Protein AF-A0A368DSK9-F1 (afdb_monomer_lite)

Sequence (370 aa):
MKKIYTLLLLLIASTSYAQVEGVWYLAEQPGALAVGPNIGDGSWWSNATPDIATRACLWDDSVVFSANGDFANGMGADTWLEPWQGVAGEECGAPVAPHNDATGTWSFDGTQLTLTGMGTHIGLPKVLNGAELPGAAETGTRVYDVSFSPDGNTMTADINFGPGWWRFVYQKSGTVAGPTTYDVTFNVDMSDYTGTIGTGVYINGTFNGWCGDCNPMTDAGGGIWKVTLPLDPGTIQYKFTVDGWTDQEEFVGGESCTVTDGGFTNRVLEITENALLPVVCFASCEACPGGQGSASNVTFNVDMSLYADPFTTVYVSGGFNNWCGDCNPMTDAGSGLWKATIPMTVGDVTEYKFQLDEWAVAEEFVGGES

Foldseek 3Di:
DDDDDPPPPPPPPLPQPVLVAAKKFFFLAWLQKAWDAEWSDRVVHIDHNVVCVQFVLRRPWMWGQHSVFKIWTDSAAWGFDACLQPDPHTHIGGDGPPQHRWMFGWDDDPFKIKFAGFNDDDDDSQAAAQAGPPVDDGPRMHIWGWDADPVSQKIWTWHHHNSTIIIHIMGGECDPRGQPFAWEKDKEACPVPPDDADPAKAKAKPQRPRQFPPGGWDPPDQRMTMDIDRGGFAKMWMWIAGRRNPGTADEPDDPPQWDQDPNGITGMDGDDHHDYDAYPYRNGPAHDVVGFQDWDKDKDKDACLPPDDDFDWKAKAKPLHPRWQPPGTWDDPDNRMTMTIDTDGHPDDMDMWMDTDRPPDTDDDDPDDD

Radius of gyration: 27.85 Å; chains: 1; bounding box: 75×76×74 Å

Secondary structure (DSSP, 8-state):
-PPP-------------TTT-EEEEE-SSTTSEEEESSTT--SSEE--HHHHHHTHHHHS-EEEE-TTSEEEEE-TT-EEE-GGGT-SSSEEE---TTSSS-EEEEEE-SSEEEEESTT--SS-TTEETTEETTSS---SEEEEEEEE-TTS-EEEEEEE-SSSEEEEEEEETTSTTS---EEEEEEEE-TT--S--SS-EEEEEGGGTT-SSSSBPEEEETTEEEEEEEE-SEEEEEEEEETTTTEE----S--TTEEEETTEEEEEEEESS-EEEEEEETT-SS--TTSTTSEEEEEEEEE-TT--S--S-EEEEEGGGTT-SSS-BPEE-STTEEEEEEEEETT----EEEEETTTTEE--PPTT--

Structure (mmCIF, N/CA/C/O backbone):
data_AF-A0A368DSK9-F1
#
_entry.id   AF-A0A368DSK9-F1
#
loop_
_atom_site.group_PDB
_atom_site.id
_atom_site.type_symbol
_atom_site.label_atom_id
_atom_site.label_alt_id
_atom_site.label_comp_id
_atom_site.label_asym_id
_atom_site.label_entity_id
_atom_site.label_seq_id
_atom_site.pdbx_PDB_ins_code
_atom_site.Cartn_x
_atom_site.Cartn_y
_atom_site.Cartn_z
_atom_site.occupancy
_atom_site.B_iso_or_equiv
_atom_site.auth_seq_id
_atom_site.auth_comp_id
_atom_site.auth_asym_id
_atom_site.auth_atom_id
_atom_site.pdbx_PDB_model_num
ATOM 1 N N . MET A 1 1 ? 6.740 56.566 -10.085 1.00 39.03 1 MET A N 1
ATOM 2 C CA . MET A 1 1 ? 6.314 55.765 -8.917 1.00 39.03 1 MET A CA 1
ATOM 3 C C . MET A 1 1 ? 6.106 54.332 -9.390 1.00 39.03 1 MET A C 1
ATOM 5 O O . MET A 1 1 ? 5.118 54.076 -10.063 1.00 39.03 1 MET A O 1
ATOM 9 N N . LYS A 1 2 ? 7.059 53.424 -9.151 1.00 31.56 2 LYS A N 1
ATOM 10 C CA . LYS A 1 2 ? 6.871 51.988 -9.413 1.00 31.56 2 LYS A CA 1
ATOM 11 C C . LYS A 1 2 ? 6.531 51.332 -8.076 1.00 31.56 2 LYS A C 1
ATOM 13 O O . LYS A 1 2 ? 7.316 51.441 -7.140 1.00 31.56 2 LYS A O 1
ATOM 18 N N . LYS A 1 3 ? 5.330 50.759 -7.969 1.00 35.31 3 LYS A N 1
ATOM 19 C CA . LYS A 1 3 ? 4.882 50.022 -6.782 1.00 35.31 3 LYS A CA 1
ATOM 20 C C . LYS A 1 3 ? 5.568 48.658 -6.793 1.00 35.31 3 LYS A C 1
ATOM 22 O O . LYS A 1 3 ? 5.433 47.922 -7.765 1.00 35.31 3 LYS A O 1
ATOM 27 N N . ILE A 1 4 ? 6.325 48.367 -5.743 1.00 32.66 4 ILE A N 1
ATOM 28 C CA . ILE A 1 4 ? 6.877 47.039 -5.479 1.00 32.66 4 ILE A CA 1
ATOM 29 C C . ILE A 1 4 ? 5.771 46.262 -4.768 1.00 32.66 4 ILE A C 1
ATOM 31 O O . ILE A 1 4 ? 5.303 46.687 -3.714 1.00 32.66 4 ILE A O 1
ATOM 35 N N . TYR A 1 5 ? 5.317 45.171 -5.378 1.00 35.16 5 TYR A N 1
ATOM 36 C CA . TYR A 1 5 ? 4.424 44.215 -4.737 1.00 35.16 5 TYR A CA 1
ATOM 37 C C . TYR A 1 5 ? 5.298 43.166 -4.060 1.00 35.16 5 TYR A C 1
ATOM 39 O O . TYR A 1 5 ? 5.979 42.394 -4.732 1.00 35.16 5 TYR A O 1
ATOM 47 N N . THR A 1 6 ? 5.319 43.178 -2.731 1.00 30.14 6 THR A N 1
ATOM 48 C CA . THR A 1 6 ? 5.937 42.116 -1.941 1.00 30.14 6 THR A CA 1
ATOM 49 C C . THR A 1 6 ? 5.020 40.903 -2.017 1.00 30.14 6 THR A C 1
ATOM 51 O O . THR A 1 6 ? 3.950 40.893 -1.411 1.00 30.14 6 THR A O 1
ATOM 54 N N . LEU A 1 7 ? 5.413 39.903 -2.804 1.00 33.44 7 LEU A N 1
ATOM 55 C CA . LEU A 1 7 ? 4.796 38.585 -2.772 1.00 33.44 7 LEU A CA 1
ATOM 56 C C . LEU A 1 7 ? 5.204 37.939 -1.442 1.00 33.44 7 LEU A C 1
ATOM 58 O O . LEU A 1 7 ? 6.361 37.566 -1.257 1.00 33.44 7 LEU A O 1
ATOM 62 N N . LEU A 1 8 ? 4.275 37.887 -0.488 1.00 31.00 8 LEU A N 1
ATOM 63 C CA . LEU A 1 8 ? 4.453 37.131 0.744 1.00 31.00 8 LEU A CA 1
ATOM 64 C C . LEU A 1 8 ? 4.338 35.648 0.374 1.00 31.00 8 LEU A C 1
ATOM 66 O O . LEU A 1 8 ? 3.237 35.111 0.282 1.00 31.00 8 LEU A O 1
ATOM 70 N N . LEU A 1 9 ? 5.471 35.010 0.081 1.00 30.86 9 LEU A N 1
ATOM 71 C CA . LEU A 1 9 ? 5.529 33.563 -0.068 1.00 30.86 9 LEU A CA 1
ATOM 72 C C . LEU A 1 9 ? 5.366 32.971 1.337 1.00 30.86 9 LEU A C 1
ATOM 74 O O . LEU A 1 9 ? 6.289 33.025 2.151 1.00 30.86 9 LEU A O 1
ATOM 78 N N . LEU A 1 10 ? 4.164 32.482 1.646 1.00 30.48 10 LEU A N 1
ATOM 79 C CA . LEU A 1 10 ? 3.935 31.672 2.835 1.00 30.48 10 LEU A CA 1
ATOM 80 C C . LEU A 1 10 ? 4.671 30.345 2.597 1.00 30.48 10 LEU A C 1
ATOM 82 O O . LEU A 1 10 ? 4.152 29.442 1.948 1.00 30.48 10 LEU A O 1
ATOM 86 N N . LEU A 1 11 ? 5.917 30.252 3.061 1.00 30.89 11 LEU A N 1
ATOM 87 C CA . LEU A 1 11 ? 6.574 28.968 3.268 1.00 30.89 11 LEU A CA 1
ATOM 88 C C . LEU A 1 11 ? 5.801 28.277 4.389 1.00 30.89 11 LEU A C 1
ATOM 90 O O . LEU A 1 11 ? 6.057 28.514 5.569 1.00 30.89 11 LEU A O 1
ATOM 94 N N . ILE A 1 12 ? 4.810 27.469 4.016 1.00 38.34 12 ILE A N 1
ATOM 95 C CA . ILE A 1 12 ? 4.286 26.446 4.911 1.00 38.34 12 ILE A CA 1
ATOM 96 C C . ILE A 1 12 ? 5.455 25.481 5.069 1.00 38.34 12 ILE A C 1
ATOM 98 O O . ILE A 1 12 ? 5.748 24.696 4.172 1.00 38.34 12 ILE A O 1
ATOM 102 N N . ALA A 1 13 ? 6.208 25.628 6.156 1.00 34.38 13 ALA A N 1
ATOM 103 C CA . ALA A 1 13 ? 7.140 24.602 6.573 1.00 34.38 13 ALA A CA 1
ATOM 104 C C . ALA A 1 13 ? 6.282 23.388 6.932 1.00 34.38 13 ALA A C 1
ATOM 106 O O . ALA A 1 13 ? 5.764 23.300 8.043 1.00 34.38 13 ALA A O 1
ATOM 107 N N . SER A 1 14 ? 6.059 22.499 5.966 1.00 41.06 14 SER A N 1
ATOM 108 C CA . SER A 1 14 ? 5.616 21.147 6.255 1.00 41.06 14 SER A CA 1
ATOM 109 C C . SER A 1 14 ? 6.738 20.525 7.074 1.00 41.06 14 SER A C 1
ATOM 111 O O . SER A 1 14 ? 7.792 20.167 6.547 1.00 41.06 14 SER A O 1
ATOM 113 N N . THR A 1 15 ? 6.565 20.486 8.389 1.00 44.50 15 THR A N 1
ATOM 114 C CA . THR A 1 15 ? 7.325 19.579 9.238 1.00 44.50 15 THR A CA 1
ATOM 115 C C . THR A 1 15 ? 6.926 18.174 8.807 1.00 44.50 15 THR A C 1
ATOM 117 O O . THR A 1 15 ? 5.926 17.643 9.277 1.00 44.50 15 THR A O 1
ATOM 120 N N . SER A 1 16 ? 7.654 17.619 7.838 1.00 48.25 16 SER A N 1
ATOM 121 C CA . SER A 1 16 ? 7.550 16.216 7.456 1.00 48.25 16 SER A CA 1
ATOM 122 C C . SER A 1 16 ? 8.021 15.396 8.650 1.00 48.25 16 SER A C 1
ATOM 124 O O . SER A 1 16 ? 9.209 15.412 8.997 1.00 48.25 16 SER A O 1
ATOM 126 N N . TYR A 1 17 ? 7.093 14.732 9.326 1.00 66.44 17 TYR A N 1
ATOM 127 C CA . TYR A 1 17 ? 7.430 13.767 10.359 1.00 66.44 17 TYR A CA 1
ATOM 128 C C . TYR A 1 17 ? 7.529 12.405 9.685 1.00 66.44 17 TYR A C 1
ATOM 130 O O . TYR A 1 17 ? 6.626 11.582 9.810 1.00 66.44 17 TYR A O 1
ATOM 138 N N . ALA A 1 18 ? 8.661 12.158 9.015 1.00 73.44 18 ALA A N 1
ATOM 139 C CA . ALA A 1 18 ? 8.961 10.903 8.311 1.00 73.44 18 ALA A CA 1
ATOM 140 C C . ALA A 1 18 ? 8.737 9.640 9.174 1.00 73.44 18 ALA A C 1
ATOM 142 O O . ALA A 1 18 ? 8.549 8.537 8.666 1.00 73.44 18 ALA A O 1
ATOM 143 N N . GLN A 1 19 ? 8.756 9.807 10.499 1.00 83.38 19 GLN A N 1
ATOM 144 C CA . GLN A 1 19 ? 8.440 8.767 11.465 1.00 83.38 19 GLN A CA 1
ATOM 145 C C . GLN A 1 19 ? 6.972 8.316 11.426 1.00 83.38 19 GLN A C 1
ATOM 147 O O . GLN A 1 19 ? 6.732 7.124 11.555 1.00 83.38 19 GLN A O 1
ATOM 152 N N . VAL A 1 20 ? 6.015 9.233 11.250 1.00 92.31 20 VAL A N 1
ATOM 153 C CA . VAL A 1 20 ? 4.570 8.938 11.186 1.00 92.31 20 VAL A CA 1
ATOM 154 C C . VAL A 1 20 ? 4.161 8.547 9.765 1.00 92.31 20 VAL A C 1
ATOM 156 O O . VAL A 1 20 ? 3.337 7.656 9.586 1.00 92.31 20 VAL A O 1
ATOM 159 N N . GLU A 1 21 ? 4.756 9.191 8.758 1.00 88.56 21 GLU A N 1
ATOM 160 C CA . GLU A 1 21 ? 4.429 8.999 7.341 1.00 88.56 21 GLU A CA 1
ATOM 161 C C . GLU A 1 21 ? 4.522 7.527 6.904 1.00 88.56 21 GLU A C 1
ATOM 163 O O . GLU A 1 21 ? 5.477 6.829 7.254 1.00 88.56 21 GLU A O 1
ATOM 168 N N . GLY A 1 22 ? 3.559 7.065 6.105 1.00 81.62 22 GLY A N 1
ATOM 169 C CA . GLY A 1 22 ? 3.497 5.710 5.554 1.00 81.62 22 GLY A CA 1
ATOM 170 C C . GLY A 1 22 ? 2.174 4.996 5.830 1.00 81.62 22 GLY A C 1
ATOM 171 O O . GLY A 1 22 ? 1.216 5.591 6.325 1.00 81.62 22 GLY A O 1
ATOM 172 N N . VAL A 1 23 ? 2.145 3.707 5.489 1.00 83.12 23 VAL A N 1
ATOM 173 C CA . VAL A 1 23 ? 1.012 2.802 5.716 1.00 83.12 23 VAL A CA 1
ATOM 174 C C . VAL A 1 23 ? 1.273 1.978 6.973 1.00 83.12 23 VAL A C 1
ATOM 176 O O . VAL A 1 23 ? 2.379 1.460 7.156 1.00 83.12 23 VAL A O 1
ATOM 179 N N . TRP A 1 24 ? 0.265 1.853 7.829 1.00 91.50 24 TRP A N 1
ATOM 180 C CA . TRP A 1 24 ? 0.351 1.126 9.091 1.00 91.50 24 TRP A CA 1
ATOM 181 C C . TRP A 1 24 ? -0.832 0.186 9.265 1.00 91.50 24 TRP A C 1
ATOM 183 O O . TRP A 1 24 ? -1.955 0.543 8.925 1.00 91.50 24 TRP A O 1
ATOM 193 N N . TYR A 1 25 ? -0.571 -0.959 9.887 1.00 90.38 25 TYR A N 1
ATOM 194 C CA . TYR A 1 25 ? -1.567 -1.975 10.221 1.00 90.38 25 TYR A CA 1
ATOM 195 C C . TYR A 1 25 ? -1.518 -2.282 11.710 1.00 90.38 25 TYR A C 1
ATOM 197 O O . TYR A 1 25 ? -0.452 -2.161 12.328 1.00 90.38 25 TYR A O 1
ATOM 205 N N . LEU A 1 26 ? -2.644 -2.675 12.304 1.00 95.31 26 LEU A N 1
ATOM 206 C CA . LEU A 1 26 ? -2.625 -3.179 13.675 1.00 95.31 26 LEU A CA 1
ATOM 207 C C . LEU A 1 26 ? -1.679 -4.383 13.753 1.00 95.31 26 LEU A C 1
ATOM 209 O O . LEU A 1 26 ? -1.682 -5.263 12.900 1.00 95.31 26 LEU A O 1
ATOM 213 N N . ALA A 1 27 ? -0.835 -4.414 14.778 1.00 93.31 27 ALA A N 1
ATOM 214 C CA . ALA A 1 27 ? 0.130 -5.486 14.952 1.00 93.31 27 ALA A CA 1
ATOM 215 C C . ALA A 1 27 ? -0.605 -6.802 15.251 1.00 93.31 27 ALA A C 1
ATOM 217 O O . ALA A 1 27 ? -1.287 -6.891 16.270 1.00 93.31 27 ALA A O 1
ATOM 218 N N . GLU A 1 28 ? -0.413 -7.840 14.436 1.00 91.88 28 GLU A N 1
ATOM 219 C CA . GLU A 1 28 ? -0.993 -9.177 14.646 1.00 91.88 28 GLU A CA 1
ATOM 220 C C . GLU A 1 28 ? -0.330 -9.927 15.814 1.00 91.88 28 GLU A C 1
ATOM 222 O O . GLU A 1 28 ? 0.346 -10.947 15.671 1.00 91.88 28 GLU A O 1
ATOM 227 N N . GLN A 1 29 ? -0.503 -9.405 17.023 1.00 92.19 29 GLN A N 1
ATOM 228 C CA . GLN A 1 29 ? 0.052 -9.979 18.238 1.00 92.19 29 GLN A CA 1
ATOM 229 C C . GLN A 1 29 ? -0.891 -9.777 19.427 1.00 92.19 29 GLN A C 1
ATOM 231 O O . GLN A 1 29 ? -1.666 -8.816 19.458 1.00 92.19 29 GLN A O 1
ATOM 236 N N . PRO A 1 30 ? -0.817 -10.643 20.453 1.00 95.25 30 PRO A N 1
ATOM 237 C CA . PRO A 1 30 ? -1.472 -10.380 21.728 1.00 95.25 30 PRO A CA 1
ATOM 238 C C . PRO A 1 30 ? -1.025 -9.035 22.309 1.00 95.25 30 PRO A C 1
ATOM 240 O O . PRO A 1 30 ? 0.163 -8.709 22.264 1.00 95.25 30 PRO A O 1
ATOM 243 N N . GLY A 1 31 ? -1.947 -8.269 22.887 1.00 95.75 31 GLY A N 1
ATOM 244 C CA . GLY A 1 31 ? -1.614 -6.960 23.459 1.00 95.75 31 GLY A CA 1
ATOM 245 C C . GLY A 1 31 ? -1.704 -5.773 22.501 1.00 95.75 31 GLY A C 1
ATOM 246 O O . GLY A 1 31 ? -1.542 -4.641 22.953 1.00 95.75 31 GLY A O 1
ATOM 247 N N . ALA A 1 32 ? -1.946 -5.997 21.207 1.00 96.88 32 ALA A N 1
ATOM 248 C CA . ALA A 1 32 ? -2.035 -4.927 20.219 1.00 96.88 32 ALA A CA 1
ATOM 249 C C . ALA A 1 32 ? -3.300 -4.070 20.348 1.00 96.88 32 ALA A C 1
ATOM 251 O O . ALA A 1 32 ? -3.256 -2.889 20.025 1.00 96.88 32 ALA A O 1
ATOM 252 N N . LEU A 1 33 ? -4.396 -4.636 20.855 1.00 97.56 33 LEU A N 1
ATOM 253 C CA . LEU A 1 33 ? -5.571 -3.904 21.313 1.00 97.56 33 LEU A CA 1
ATOM 254 C C . LEU A 1 33 ? -5.732 -4.181 22.801 1.00 97.56 33 LEU A C 1
ATOM 256 O O . LEU A 1 33 ? -5.865 -5.335 23.224 1.00 97.56 33 LEU A O 1
ATOM 260 N N . ALA A 1 34 ? -5.721 -3.131 23.607 1.00 98.31 34 ALA A N 1
ATOM 261 C CA . ALA A 1 34 ? -5.823 -3.262 25.050 1.00 98.31 34 ALA A CA 1
ATOM 262 C C . ALA A 1 34 ? -6.567 -2.079 25.657 1.00 98.31 34 ALA A C 1
ATOM 264 O O . ALA A 1 34 ? -6.485 -0.961 25.152 1.00 98.31 34 ALA A O 1
ATOM 265 N N . VAL A 1 35 ? -7.277 -2.328 26.751 1.00 98.62 35 VAL A N 1
ATOM 266 C CA . VAL A 1 35 ? -7.981 -1.299 27.507 1.00 98.62 35 VAL A CA 1
ATOM 267 C C . VAL A 1 35 ? -7.781 -1.500 29.002 1.00 98.62 35 VAL A C 1
ATOM 269 O O . VAL A 1 35 ? -7.790 -2.628 29.516 1.00 98.62 35 VAL A O 1
ATOM 272 N N . GLY A 1 36 ? -7.623 -0.388 29.711 1.00 98.56 36 GLY A N 1
ATOM 273 C CA . GLY A 1 36 ? -7.388 -0.393 31.145 1.00 98.56 36 GLY A CA 1
ATOM 274 C C . GLY A 1 36 ? -7.519 0.986 31.786 1.00 98.56 36 GLY A C 1
ATOM 275 O O . GLY A 1 36 ? -7.789 1.987 31.117 1.00 98.56 36 GLY A O 1
ATOM 276 N N . PRO A 1 37 ? -7.349 1.059 33.116 1.00 98.25 37 PRO A N 1
ATOM 277 C CA . PRO A 1 37 ? -7.547 2.290 33.876 1.00 98.25 37 PRO A CA 1
ATOM 278 C C . PRO A 1 37 ? -6.469 3.358 33.632 1.00 98.25 37 PRO A C 1
ATOM 280 O O . PRO A 1 37 ? -6.721 4.535 33.878 1.00 98.25 37 PRO A O 1
ATOM 283 N N . ASN A 1 38 ? -5.275 2.976 33.168 1.00 97.94 38 ASN A N 1
ATOM 284 C CA . ASN A 1 38 ? -4.137 3.875 32.957 1.00 97.94 38 ASN A CA 1
ATOM 285 C C . ASN A 1 38 ? -3.558 3.701 31.548 1.00 97.94 38 ASN A C 1
ATOM 287 O O . ASN A 1 38 ? -3.770 2.673 30.912 1.00 97.94 38 ASN A O 1
ATOM 291 N N . ILE A 1 39 ? -2.779 4.683 31.088 1.00 97.19 39 ILE A N 1
ATOM 292 C CA . ILE A 1 39 ? -2.053 4.590 29.818 1.00 97.19 39 ILE A CA 1
ATOM 293 C C . ILE A 1 39 ? -1.168 3.332 29.786 1.00 97.19 39 ILE A C 1
ATOM 295 O O . ILE A 1 39 ? -0.419 3.061 30.730 1.00 97.19 39 ILE A O 1
ATOM 299 N N . GLY A 1 40 ? -1.285 2.546 28.715 1.00 93.44 40 GLY A N 1
ATOM 300 C CA . GLY A 1 40 ? -0.597 1.265 28.563 1.00 93.44 40 GLY A CA 1
ATOM 301 C C . GLY A 1 40 ? -1.031 0.118 29.471 1.00 93.44 40 GLY A C 1
ATOM 302 O O . GLY A 1 40 ? -0.343 -0.903 29.512 1.00 93.44 40 GLY A O 1
ATOM 303 N N . ASP A 1 41 ? -2.151 0.256 30.174 1.00 95.50 41 ASP A N 1
ATOM 304 C CA . ASP A 1 41 ? -2.746 -0.811 30.970 1.00 95.50 41 ASP A CA 1
ATOM 305 C C . ASP A 1 41 ? -3.764 -1.603 30.129 1.00 95.50 41 ASP A C 1
ATOM 307 O O . ASP A 1 41 ? -4.660 -1.023 29.527 1.00 95.50 41 ASP A O 1
ATOM 311 N N . GLY A 1 42 ? -3.628 -2.932 30.090 1.00 96.50 42 GLY A N 1
ATOM 312 C CA . GLY A 1 42 ? -4.544 -3.847 29.393 1.00 96.50 42 GLY A CA 1
ATOM 313 C C . GLY A 1 42 ? -5.345 -4.763 30.320 1.00 96.50 42 GLY A C 1
ATOM 314 O O . GLY A 1 42 ? -5.755 -5.847 29.910 1.00 96.50 42 GLY A O 1
ATOM 315 N N . SER A 1 43 ? -5.488 -4.403 31.599 1.00 97.88 43 SER A N 1
ATOM 316 C CA . SER A 1 43 ? -6.042 -5.285 32.636 1.00 97.88 43 SER A CA 1
ATOM 317 C C . SER A 1 43 ? -7.560 -5.452 32.597 1.00 97.88 43 SER A C 1
ATOM 319 O O . SER A 1 43 ? -8.062 -6.423 33.167 1.00 97.88 43 SER A O 1
ATOM 321 N N . TRP A 1 44 ? -8.305 -4.546 31.953 1.00 98.25 44 TRP A N 1
ATOM 322 C CA . TRP A 1 44 ? -9.745 -4.743 31.751 1.00 98.25 44 TRP A CA 1
ATOM 323 C C . TRP A 1 44 ? -10.003 -5.716 30.615 1.00 98.25 44 TRP A C 1
ATOM 325 O O . TRP A 1 44 ? -10.810 -6.633 30.766 1.00 98.25 44 TRP A O 1
ATOM 335 N N . TRP A 1 45 ? -9.300 -5.533 29.501 1.00 98.25 45 TRP A N 1
ATOM 336 C CA . TRP A 1 45 ? -9.299 -6.473 28.394 1.00 98.25 45 TRP A CA 1
ATOM 337 C C . TRP A 1 45 ? -8.093 -6.219 27.488 1.00 98.25 45 TRP A C 1
ATOM 339 O O . TRP A 1 45 ? -7.659 -5.081 27.309 1.00 98.25 45 TRP A O 1
ATOM 349 N N . SER A 1 46 ? -7.580 -7.280 26.877 1.00 98.12 46 SER A N 1
ATOM 350 C CA . SER A 1 46 ? -6.604 -7.189 25.801 1.00 98.12 46 SER A CA 1
ATOM 351 C C . SER A 1 46 ? -6.760 -8.376 24.860 1.00 98.12 46 SER A C 1
ATOM 353 O O . SER A 1 46 ? -7.088 -9.474 25.318 1.00 98.12 46 SER A O 1
ATOM 355 N N . ASN A 1 47 ? -6.532 -8.156 23.563 1.00 97.81 47 ASN A N 1
ATOM 356 C CA . ASN A 1 47 ? -6.610 -9.223 22.577 1.00 97.81 47 ASN A CA 1
ATOM 357 C C . ASN A 1 47 ? -5.569 -10.315 22.875 1.00 97.81 47 ASN A C 1
ATOM 359 O O . ASN A 1 47 ? -4.399 -10.047 23.166 1.00 97.81 47 ASN A O 1
ATOM 363 N N . ALA A 1 48 ? -6.001 -11.561 22.764 1.00 96.50 48 ALA A N 1
ATOM 364 C CA . ALA A 1 48 ? -5.174 -12.750 22.822 1.00 96.50 48 ALA A CA 1
ATOM 365 C C . ALA A 1 48 ? -4.961 -13.326 21.414 1.00 96.50 48 ALA A C 1
ATOM 367 O O . ALA A 1 48 ? -5.587 -12.914 20.441 1.00 96.50 48 ALA A O 1
ATOM 368 N N . THR A 1 49 ? -4.093 -14.333 21.298 1.00 93.62 49 THR A N 1
ATOM 369 C CA . THR A 1 49 ? -3.816 -15.006 20.018 1.00 93.62 49 THR A CA 1
ATOM 370 C C . THR A 1 49 ? -5.080 -15.480 19.278 1.00 93.62 49 THR A C 1
ATOM 372 O O . THR A 1 49 ? -5.142 -15.283 18.069 1.00 93.62 49 THR A O 1
ATOM 375 N N . PRO A 1 50 ? -6.112 -16.056 19.936 1.00 94.75 50 PRO A N 1
ATOM 376 C CA . PRO A 1 50 ? -7.337 -16.463 19.238 1.00 94.75 50 PRO A CA 1
ATOM 377 C C . PRO A 1 50 ? -8.152 -15.300 18.655 1.00 94.75 50 PRO A C 1
ATOM 379 O O . PRO A 1 50 ? -8.887 -15.495 17.685 1.00 94.75 50 PRO A O 1
ATOM 382 N N . ASP A 1 51 ? -8.026 -14.098 19.221 1.00 94.88 51 ASP A N 1
ATOM 383 C CA . ASP A 1 51 ? -8.746 -12.919 18.736 1.00 94.88 51 ASP A CA 1
ATOM 384 C C . ASP A 1 51 ? -8.200 -12.447 17.387 1.00 94.88 51 ASP A C 1
ATOM 386 O O . ASP A 1 51 ? -8.938 -11.833 16.625 1.00 94.88 51 ASP A O 1
ATOM 390 N N . ILE A 1 52 ? -6.944 -12.784 17.062 1.00 91.38 52 ILE A N 1
ATOM 391 C CA . ILE A 1 52 ? -6.349 -12.462 15.761 1.00 91.38 52 ILE A CA 1
ATOM 392 C C . ILE A 1 52 ? -7.152 -13.138 14.645 1.00 91.38 52 ILE A C 1
ATOM 394 O O . ILE A 1 52 ? -7.676 -12.479 13.757 1.00 91.38 52 ILE A O 1
ATOM 398 N N . ALA A 1 53 ? -7.364 -14.450 14.765 1.00 90.69 53 ALA A N 1
ATOM 399 C CA . ALA A 1 53 ? -8.167 -15.202 13.805 1.00 90.69 53 ALA A CA 1
ATOM 400 C C . ALA A 1 53 ? -9.655 -14.818 13.842 1.00 90.69 53 ALA A C 1
ATOM 402 O O . ALA A 1 53 ? -10.319 -14.809 12.811 1.00 90.69 53 ALA A O 1
ATOM 403 N N . THR A 1 54 ? -10.193 -14.515 15.028 1.00 94.25 54 THR A N 1
ATOM 404 C CA . THR A 1 54 ? -11.615 -14.159 15.178 1.00 94.25 54 THR A CA 1
ATOM 405 C C . THR A 1 54 ? -11.932 -12.810 14.534 1.00 94.25 54 THR A C 1
ATOM 407 O O . THR A 1 54 ? -13.023 -12.636 14.003 1.00 94.25 54 THR A O 1
ATOM 410 N N . ARG A 1 55 ? -10.975 -11.878 14.560 1.00 95.00 55 ARG A N 1
ATOM 411 C CA . ARG A 1 55 ? -11.101 -10.513 14.038 1.00 95.00 55 ARG A CA 1
ATOM 412 C C . ARG A 1 55 ? -10.232 -10.298 12.801 1.00 95.00 55 ARG A C 1
ATOM 414 O O . ARG A 1 55 ? -9.658 -9.231 12.667 1.00 95.00 55 ARG A O 1
ATOM 421 N N . ALA A 1 56 ? -10.090 -11.316 11.947 1.00 87.75 56 ALA A N 1
ATOM 422 C CA . ALA A 1 56 ? -9.156 -11.313 10.814 1.00 87.75 56 ALA A CA 1
ATOM 423 C C . ALA A 1 56 ? -9.231 -10.020 9.974 1.00 87.75 56 ALA A C 1
ATOM 425 O O . ALA A 1 56 ? -8.202 -9.398 9.755 1.00 87.75 56 ALA A O 1
ATOM 426 N N . CYS A 1 57 ? -10.453 -9.585 9.647 1.00 87.44 57 CYS A N 1
ATOM 427 C CA . CYS A 1 57 ? -10.778 -8.362 8.898 1.00 87.44 57 CYS A CA 1
ATOM 428 C C . CYS A 1 57 ? -10.389 -7.031 9.573 1.00 87.44 57 CYS A C 1
ATOM 430 O O . CYS A 1 57 ? -10.671 -5.971 9.046 1.00 87.44 57 CYS A O 1
ATOM 432 N N . LEU A 1 58 ? -9.885 -7.044 10.809 1.00 94.50 58 LEU A N 1
ATOM 433 C CA . LEU A 1 58 ? -9.401 -5.832 11.480 1.00 94.50 58 LEU A CA 1
ATOM 434 C C . LEU A 1 58 ? -7.893 -5.655 11.308 1.00 94.50 58 LEU A C 1
ATOM 436 O O . LEU A 1 58 ? -7.365 -4.571 11.543 1.00 94.50 58 LEU A O 1
ATOM 440 N N . TRP A 1 59 ? -7.172 -6.738 11.018 1.00 87.38 59 TRP A N 1
ATOM 441 C CA . TRP A 1 59 ? -5.709 -6.726 11.005 1.00 87.38 59 TRP A CA 1
ATOM 442 C C . TRP A 1 59 ? -5.143 -6.340 9.641 1.00 87.38 59 TRP A C 1
ATOM 444 O O . TRP A 1 59 ? -4.041 -5.797 9.581 1.00 87.38 59 TRP A O 1
ATOM 454 N N . ASP A 1 60 ? -5.913 -6.563 8.578 1.00 80.12 60 ASP A N 1
ATOM 455 C CA . ASP A 1 60 ? -5.670 -6.069 7.222 1.00 80.12 60 ASP A CA 1
ATOM 456 C C . ASP A 1 60 ? -6.171 -4.629 7.007 1.00 80.12 60 ASP A C 1
ATOM 458 O O . ASP A 1 60 ? -5.811 -4.002 6.010 1.00 80.12 60 ASP A O 1
ATOM 462 N N . ASP A 1 61 ? -6.909 -4.055 7.964 1.00 85.12 61 ASP A N 1
ATOM 463 C CA . ASP A 1 61 ? -7.252 -2.633 7.957 1.00 85.12 61 ASP A CA 1
ATOM 464 C C . ASP A 1 61 ? -5.989 -1.763 8.081 1.00 85.12 61 ASP A C 1
ATOM 466 O O . ASP A 1 61 ? -5.202 -1.840 9.036 1.00 85.12 61 ASP A O 1
ATOM 470 N N . SER A 1 62 ? -5.835 -0.856 7.124 1.00 85.12 62 SER A N 1
ATOM 471 C CA . SER A 1 62 ? -4.719 0.075 7.035 1.00 85.12 62 SER A CA 1
ATOM 472 C C . SER A 1 62 ? -5.087 1.481 7.506 1.00 85.12 62 SER A C 1
ATOM 474 O O . SER A 1 62 ? -6.232 1.940 7.427 1.00 85.12 62 SER A O 1
ATOM 476 N N . VAL A 1 63 ? -4.071 2.213 7.956 1.00 91.12 63 VAL A N 1
ATOM 477 C CA . VAL A 1 63 ? -4.124 3.668 8.110 1.00 91.12 63 VAL A CA 1
ATOM 478 C C . VAL A 1 63 ? -2.944 4.296 7.383 1.00 91.12 63 VAL A C 1
ATOM 480 O O . VAL A 1 63 ? -1.804 3.835 7.496 1.00 91.12 63 VAL A O 1
ATOM 483 N N . VAL A 1 64 ? -3.221 5.345 6.614 1.00 84.88 64 VAL A N 1
ATOM 484 C CA . VAL A 1 64 ? -2.246 5.996 5.739 1.00 84.88 64 VAL A CA 1
ATOM 485 C C . VAL A 1 64 ? -2.020 7.426 6.202 1.00 84.88 64 VAL A C 1
ATOM 487 O O . VAL A 1 64 ? -2.955 8.222 6.264 1.00 84.88 64 VAL A O 1
ATOM 490 N N . PHE A 1 65 ? -0.761 7.752 6.486 1.00 88.69 65 PHE A N 1
ATOM 491 C CA . PHE A 1 65 ? -0.297 9.104 6.781 1.00 88.69 65 PHE A CA 1
ATOM 492 C C . PHE A 1 65 ? 0.575 9.586 5.626 1.00 88.69 65 PHE A C 1
ATOM 494 O O . PHE A 1 65 ? 1.724 9.159 5.487 1.00 88.69 65 PHE A O 1
ATOM 501 N N . SER A 1 66 ? 0.061 10.462 4.772 1.00 77.44 66 SER A N 1
ATOM 502 C CA . SER A 1 66 ? 0.846 10.992 3.655 1.00 77.44 66 SER A CA 1
ATOM 503 C C . SER A 1 66 ? 1.684 12.204 4.076 1.00 77.44 66 SER A C 1
ATOM 505 O O . SER A 1 66 ? 1.312 12.981 4.956 1.00 77.44 66 SER A O 1
ATOM 507 N N . ALA A 1 67 ? 2.812 12.413 3.394 1.00 75.94 67 ALA A N 1
ATOM 508 C CA . ALA A 1 67 ? 3.737 13.518 3.667 1.00 75.94 67 ALA A CA 1
ATOM 509 C C . ALA A 1 67 ? 3.136 14.920 3.433 1.00 75.94 67 ALA A C 1
ATOM 511 O O . ALA A 1 67 ? 3.656 15.915 3.938 1.00 75.94 67 ALA A O 1
ATOM 512 N N . ASN A 1 68 ? 2.042 15.022 2.671 1.00 72.12 68 ASN A N 1
ATOM 513 C CA . ASN A 1 68 ? 1.313 16.276 2.459 1.00 72.12 68 ASN A CA 1
ATOM 514 C C . ASN A 1 68 ? 0.302 16.593 3.583 1.00 72.12 68 ASN A C 1
ATOM 516 O O . ASN A 1 68 ? -0.318 17.655 3.538 1.00 72.12 68 ASN A O 1
ATOM 520 N N . GLY A 1 69 ? 0.170 15.718 4.588 1.00 79.75 69 GLY A N 1
ATOM 521 C CA . GLY A 1 69 ? -0.719 15.894 5.737 1.00 79.75 69 GLY A CA 1
ATOM 522 C C . GLY A 1 69 ? -2.100 15.253 5.589 1.00 79.75 69 GLY A C 1
ATOM 523 O O . GLY A 1 69 ? -2.920 15.418 6.494 1.00 79.75 69 GLY A O 1
ATOM 524 N N . ASP A 1 70 ? -2.365 14.520 4.503 1.00 77.69 70 ASP A N 1
ATOM 525 C CA . ASP A 1 70 ? -3.617 13.775 4.334 1.00 77.69 70 ASP A CA 1
ATOM 526 C C . ASP A 1 70 ? -3.596 12.464 5.137 1.00 77.69 70 ASP A C 1
ATOM 528 O O . ASP A 1 70 ? -2.561 11.822 5.346 1.00 77.69 70 ASP A O 1
ATOM 532 N N . PHE A 1 71 ? -4.772 12.080 5.620 1.00 89.19 71 PHE A N 1
ATOM 533 C CA . PHE A 1 71 ? -5.015 10.852 6.361 1.00 89.19 71 PHE A CA 1
ATOM 534 C C . PHE A 1 71 ? -6.106 10.035 5.673 1.00 89.19 71 PHE A C 1
ATOM 536 O O . PHE A 1 71 ? -7.112 10.605 5.240 1.00 89.19 71 PHE A O 1
ATOM 543 N N . ALA A 1 72 ? -5.951 8.714 5.640 1.00 79.38 72 ALA A N 1
ATOM 544 C CA . ALA A 1 72 ? -6.999 7.801 5.198 1.00 79.38 72 ALA A CA 1
ATOM 545 C C . ALA A 1 72 ? -7.031 6.523 6.044 1.00 79.38 72 ALA A C 1
ATOM 547 O O . ALA A 1 72 ? -5.985 5.956 6.364 1.00 79.38 72 ALA A O 1
ATOM 548 N N . ASN A 1 73 ? -8.237 6.058 6.361 1.00 86.00 73 ASN A N 1
ATOM 549 C CA . ASN A 1 73 ? -8.500 4.663 6.695 1.00 86.00 73 ASN A CA 1
ATOM 550 C C . ASN A 1 73 ? -8.627 3.859 5.391 1.00 86.00 73 ASN A C 1
ATOM 552 O O . ASN A 1 73 ? -9.244 4.347 4.446 1.00 86.00 73 ASN A O 1
ATOM 556 N N . GLY A 1 74 ? -8.069 2.651 5.344 1.00 80.81 74 GLY A N 1
ATOM 557 C CA . GLY A 1 74 ? -8.280 1.706 4.248 1.00 80.81 74 GLY A CA 1
ATOM 558 C C . GLY A 1 74 ? -8.699 0.353 4.803 1.00 80.81 74 GLY A C 1
ATOM 559 O O . GLY A 1 74 ? -7.837 -0.406 5.231 1.00 80.81 74 GLY A O 1
ATOM 560 N N . MET A 1 75 ? -10.003 0.092 4.804 1.00 80.19 75 MET A N 1
ATOM 561 C CA . MET A 1 75 ? -10.662 -1.069 5.409 1.00 80.19 75 MET A CA 1
ATOM 562 C C . MET A 1 75 ? -11.080 -2.146 4.400 1.00 80.19 75 MET A C 1
ATOM 564 O O . MET A 1 75 ? -11.613 -3.190 4.756 1.00 80.19 75 MET A O 1
ATOM 568 N N . GLY A 1 76 ? -10.912 -1.879 3.104 1.00 74.88 76 GLY A N 1
ATOM 569 C CA . GLY A 1 76 ? -11.263 -2.837 2.061 1.00 74.88 76 GLY A CA 1
ATOM 570 C C . GLY A 1 76 ? -12.745 -3.235 2.078 1.00 74.88 76 GLY A C 1
ATOM 571 O O . GLY A 1 76 ? -13.638 -2.394 2.169 1.00 74.88 76 GLY A O 1
ATOM 572 N N . ALA A 1 77 ? -13.012 -4.532 1.902 1.00 78.19 77 ALA A N 1
ATOM 573 C CA . ALA A 1 77 ? -14.375 -5.050 1.774 1.00 78.19 77 ALA A CA 1
ATOM 574 C C . ALA A 1 77 ? -15.067 -5.292 3.123 1.00 78.19 77 ALA A C 1
ATOM 576 O O . ALA A 1 77 ? -16.285 -5.126 3.201 1.00 78.19 77 ALA A O 1
ATOM 577 N N . ASP A 1 78 ? -14.310 -5.673 4.152 1.00 86.00 78 ASP A N 1
ATOM 578 C CA . ASP A 1 78 ? -14.813 -6.069 5.464 1.00 86.00 78 ASP A CA 1
ATOM 579 C C . ASP A 1 78 ? -13.912 -5.494 6.564 1.00 86.00 78 ASP A C 1
ATOM 581 O O . ASP A 1 78 ? -12.701 -5.574 6.451 1.00 86.00 78 ASP A O 1
ATOM 585 N N . THR A 1 79 ? -14.508 -5.009 7.654 1.00 94.75 79 THR A N 1
ATOM 586 C CA . THR A 1 79 ? -13.828 -4.605 8.898 1.00 94.75 79 THR A CA 1
ATOM 587 C C . THR A 1 79 ? -14.529 -5.233 10.107 1.00 94.75 79 THR A C 1
ATOM 589 O O . THR A 1 79 ? -15.601 -5.839 9.977 1.00 94.75 79 THR A O 1
ATOM 592 N N . TRP A 1 80 ? -13.965 -5.093 11.309 1.00 97.50 80 TRP A N 1
ATOM 593 C CA . TRP A 1 80 ? -14.627 -5.535 12.537 1.00 97.50 80 TRP A CA 1
ATOM 594 C C . TRP A 1 80 ? -15.749 -4.581 12.944 1.00 97.50 80 TRP A C 1
ATOM 596 O O . TRP A 1 80 ? -15.516 -3.441 13.356 1.00 97.50 80 TRP A O 1
ATOM 606 N N . LEU A 1 81 ? -16.980 -5.079 12.879 1.00 98.06 81 LEU A N 1
ATOM 607 C CA . LEU A 1 81 ? -18.182 -4.346 13.239 1.00 98.06 81 LEU A CA 1
ATOM 608 C C . LEU A 1 81 ? -18.678 -4.749 14.624 1.00 98.06 81 LEU A C 1
ATOM 610 O O . LEU A 1 81 ? -18.654 -5.914 15.019 1.00 98.06 81 LEU A O 1
ATOM 614 N N . GLU A 1 82 ? -19.203 -3.768 15.348 1.00 97.31 82 GLU A N 1
ATOM 615 C CA . GLU A 1 82 ? -19.916 -3.963 16.606 1.00 97.31 82 GLU A CA 1
ATOM 616 C C . GLU A 1 82 ? -21.415 -3.651 16.440 1.00 97.31 82 GLU A C 1
ATOM 618 O O . GLU A 1 82 ? -21.797 -2.891 15.547 1.00 97.31 82 GLU A O 1
ATOM 623 N N . PRO A 1 83 ? -22.302 -4.135 17.334 1.00 97.31 83 PRO A N 1
ATOM 624 C CA . PRO A 1 83 ? -23.751 -3.964 17.177 1.00 97.31 83 PRO A CA 1
ATOM 625 C C . PRO A 1 83 ? -24.245 -2.521 17.014 1.00 97.31 83 PRO A C 1
ATOM 627 O O . PRO A 1 83 ? -25.292 -2.279 16.413 1.00 97.31 83 PRO A O 1
ATOM 630 N N . TRP A 1 84 ? -23.501 -1.535 17.524 1.00 95.81 84 TRP A N 1
ATOM 631 C CA . TRP A 1 84 ? -23.849 -0.123 17.355 1.00 95.81 84 TRP A CA 1
ATOM 632 C C . TRP A 1 84 ? -23.747 0.353 15.895 1.00 95.81 84 TRP A C 1
ATOM 634 O O . TRP A 1 84 ? -24.383 1.347 15.548 1.00 95.81 84 TRP A O 1
ATOM 644 N N . GLN A 1 85 ? -23.018 -0.375 15.043 1.00 96.94 85 GLN A N 1
ATOM 645 C CA . GLN A 1 85 ? -22.904 -0.151 13.596 1.00 96.94 85 GLN A CA 1
ATOM 646 C C . GLN A 1 85 ? -24.017 -0.853 12.797 1.00 96.94 85 GLN A C 1
ATOM 648 O O . GLN A 1 85 ? -24.051 -0.753 11.575 1.00 96.94 85 GLN A O 1
ATOM 653 N N . GLY A 1 86 ? -24.968 -1.519 13.465 1.00 96.06 86 GLY A N 1
ATOM 654 C CA . GLY A 1 86 ? -26.157 -2.101 12.830 1.00 96.06 86 GLY A CA 1
ATOM 655 C C . GLY A 1 86 ? -26.084 -3.602 12.540 1.00 96.06 86 GLY A C 1
ATOM 656 O O . GLY A 1 86 ? -27.033 -4.145 11.975 1.00 96.06 86 GLY A O 1
ATOM 657 N N . VAL A 1 87 ? -25.009 -4.275 12.954 1.00 97.38 87 VAL A N 1
ATOM 658 C CA . VAL A 1 87 ? -24.876 -5.741 12.921 1.00 97.38 87 VAL A CA 1
ATOM 659 C C . VAL A 1 87 ? -25.520 -6.409 14.142 1.00 97.38 87 VAL A C 1
ATOM 661 O O . VAL A 1 87 ? -25.774 -5.771 15.166 1.00 97.38 87 VAL A O 1
ATOM 664 N N . ALA A 1 88 ? -25.838 -7.704 14.045 1.00 95.81 88 ALA A N 1
ATOM 665 C CA . ALA A 1 88 ? -26.545 -8.426 15.114 1.00 95.81 88 ALA A CA 1
ATOM 666 C C . ALA A 1 88 ? -25.630 -8.825 16.288 1.00 95.81 88 ALA A C 1
ATOM 668 O O . ALA A 1 88 ? -26.099 -8.977 17.420 1.00 95.81 88 ALA A O 1
ATOM 669 N N . GLY A 1 89 ? -24.340 -8.998 16.016 1.00 96.56 89 GLY A N 1
ATOM 670 C CA . GLY A 1 89 ? -23.283 -9.319 16.971 1.00 96.56 89 GLY A CA 1
ATOM 671 C C . GLY A 1 89 ? -21.962 -8.716 16.502 1.00 96.56 89 GLY A C 1
ATOM 672 O O . GLY A 1 89 ? -21.927 -8.089 15.451 1.00 96.56 89 GLY A O 1
ATOM 673 N N . GLU A 1 90 ? -20.892 -8.879 17.282 1.00 96.56 90 GLU A N 1
ATOM 674 C CA . GLU A 1 90 ? -19.560 -8.526 16.780 1.00 96.56 90 GLU A CA 1
ATOM 675 C C . GLU A 1 90 ? -19.161 -9.500 15.664 1.00 96.56 90 GLU A C 1
ATOM 677 O O . GLU A 1 90 ? -19.174 -10.717 15.882 1.00 96.56 90 GLU A O 1
ATOM 682 N N . GLU A 1 91 ? -18.850 -8.980 14.479 1.00 97.25 91 GLU A N 1
ATOM 683 C CA . GLU A 1 91 ? -18.526 -9.783 13.297 1.00 97.25 91 GLU A CA 1
ATOM 684 C C . GLU A 1 91 ? -17.709 -8.990 12.272 1.00 97.25 91 GLU A C 1
ATOM 686 O O . GLU A 1 91 ? -17.681 -7.761 12.301 1.00 97.25 91 GLU A O 1
ATOM 691 N N . CYS A 1 92 ? -17.059 -9.700 11.349 1.00 97.00 92 CYS A N 1
ATOM 692 C CA . CYS A 1 92 ? -16.523 -9.083 10.140 1.00 97.00 92 CYS A CA 1
ATOM 693 C C . CYS A 1 92 ? -17.661 -8.730 9.178 1.00 97.00 92 CYS A C 1
ATOM 695 O O . CYS A 1 92 ? -18.560 -9.549 8.965 1.00 97.00 92 CYS A O 1
ATOM 697 N N . GLY A 1 93 ? -17.611 -7.542 8.581 1.00 96.00 93 GLY A N 1
ATOM 698 C CA . GLY A 1 93 ? -18.557 -7.133 7.548 1.00 96.00 93 GLY A CA 1
ATOM 699 C C . GLY A 1 93 ? -18.253 -5.757 6.961 1.00 96.00 93 GLY A C 1
ATOM 700 O O . GLY A 1 93 ? -17.342 -5.065 7.408 1.00 96.00 93 GLY A O 1
ATOM 701 N N . ALA A 1 94 ? -19.064 -5.342 5.987 1.00 92.38 94 ALA A N 1
ATOM 702 C CA . ALA A 1 94 ? -18.855 -4.107 5.236 1.00 92.38 94 ALA A CA 1
ATOM 703 C C . ALA A 1 94 ? -18.730 -2.852 6.134 1.00 92.38 94 ALA A C 1
ATOM 705 O O . ALA A 1 94 ? -19.637 -2.592 6.935 1.00 92.38 94 ALA A O 1
ATOM 706 N N . PRO A 1 95 ? -17.673 -2.029 5.968 1.00 90.62 95 PRO A N 1
ATOM 707 C CA . PRO A 1 95 ? -17.479 -0.805 6.739 1.00 90.62 95 PRO A CA 1
ATOM 708 C C . PRO A 1 95 ? -18.691 0.138 6.718 1.00 90.62 95 PRO A C 1
ATOM 710 O O . PRO A 1 95 ? -19.334 0.354 5.687 1.00 90.62 95 PRO A O 1
ATOM 713 N N . VAL A 1 96 ? -18.994 0.750 7.868 1.00 95.38 96 VAL A N 1
ATOM 714 C CA . VAL A 1 96 ? -20.206 1.565 8.064 1.00 95.38 96 VAL A CA 1
ATOM 715 C C . VAL A 1 96 ? -19.867 3.042 8.246 1.00 95.38 96 VAL A C 1
ATOM 717 O O . VAL A 1 96 ? -19.038 3.411 9.075 1.00 95.38 96 VAL A O 1
ATOM 720 N N . ALA A 1 97 ? -20.565 3.904 7.503 1.00 88.75 97 ALA A N 1
ATOM 721 C CA . ALA A 1 97 ? -20.413 5.351 7.601 1.00 88.75 97 ALA A CA 1
ATOM 722 C C . ALA A 1 97 ? -20.762 5.905 8.995 1.00 88.75 97 ALA A C 1
ATOM 724 O O . ALA A 1 97 ? -21.738 5.464 9.605 1.00 88.75 97 ALA A O 1
ATOM 725 N N . PRO A 1 98 ? -20.026 6.921 9.489 1.00 94.56 98 PRO A N 1
ATOM 726 C CA . PRO A 1 98 ? -18.983 7.685 8.792 1.00 94.56 98 PRO A CA 1
ATOM 727 C C . PRO A 1 98 ? -17.573 7.074 8.862 1.00 94.56 98 PRO A C 1
ATOM 729 O O . PRO A 1 98 ? -16.626 7.712 8.423 1.00 94.56 98 PRO A O 1
ATOM 732 N N . HIS A 1 99 ? -17.412 5.887 9.445 1.00 95.31 99 HIS A N 1
ATOM 733 C CA . HIS A 1 99 ? -16.109 5.267 9.704 1.00 95.31 99 HIS A CA 1
ATOM 734 C C . HIS A 1 99 ? -15.626 4.354 8.571 1.00 95.31 99 HIS A C 1
ATOM 736 O O . HIS A 1 99 ? -14.669 3.623 8.771 1.00 95.31 99 HIS A O 1
ATOM 742 N N . ASN A 1 100 ? -16.268 4.389 7.403 1.00 85.31 100 ASN A N 1
ATOM 743 C CA . ASN A 1 100 ? -15.923 3.589 6.231 1.00 85.31 100 ASN A CA 1
ATOM 744 C C . ASN A 1 100 ? -14.901 4.322 5.350 1.00 85.31 100 ASN A C 1
ATOM 746 O O . ASN A 1 100 ? -15.245 5.337 4.746 1.00 85.31 100 ASN A O 1
ATOM 750 N N . ASP A 1 101 ? -13.660 3.829 5.293 1.00 75.06 101 ASP A N 1
ATOM 751 C CA . ASP A 1 101 ? -12.564 4.435 4.512 1.00 75.06 101 ASP A CA 1
ATOM 752 C C . ASP A 1 101 ? -12.462 5.959 4.692 1.00 75.06 101 ASP A C 1
ATOM 754 O O . ASP A 1 101 ? -12.311 6.742 3.750 1.00 75.06 101 ASP A O 1
ATOM 758 N N . ALA A 1 102 ? -12.630 6.401 5.942 1.00 78.94 102 ALA A N 1
ATOM 759 C CA . ALA A 1 102 ? -12.698 7.809 6.282 1.00 78.94 102 ALA A CA 1
ATOM 760 C C . ALA A 1 102 ? -11.391 8.533 5.933 1.00 78.94 102 ALA A C 1
ATOM 762 O O . ALA A 1 102 ? -10.294 8.105 6.296 1.00 78.94 102 ALA A O 1
ATOM 763 N N . THR A 1 103 ? -11.522 9.688 5.284 1.00 79.06 103 THR A N 1
ATOM 764 C CA . THR A 1 103 ? -10.399 10.557 4.918 1.00 79.06 103 THR A CA 1
ATOM 765 C C . THR A 1 103 ? -10.391 11.837 5.744 1.00 79.06 103 THR A C 1
ATOM 767 O O . THR A 1 103 ? -11.447 12.376 6.093 1.00 79.06 103 THR A O 1
ATOM 770 N N . GLY A 1 104 ? -9.209 12.389 5.986 1.00 85.62 104 GLY A N 1
ATOM 771 C CA . GLY A 1 104 ? -9.042 13.670 6.658 1.00 85.62 104 GLY A CA 1
ATOM 772 C C . GLY A 1 104 ? -7.606 14.161 6.590 1.00 85.62 104 GLY A C 1
ATOM 773 O O . GLY A 1 104 ? -6.905 13.927 5.612 1.00 85.62 104 GLY A O 1
ATOM 774 N N . THR A 1 105 ? -7.167 14.839 7.640 1.00 87.81 105 THR A N 1
ATOM 775 C CA . THR A 1 105 ? -5.799 15.339 7.788 1.00 87.81 105 THR A CA 1
ATOM 776 C C . THR A 1 105 ? -5.198 14.878 9.102 1.00 87.81 105 THR A C 1
ATOM 778 O O . THR A 1 105 ? -5.937 14.642 10.064 1.00 87.81 105 THR A O 1
ATOM 781 N N . TRP A 1 106 ? -3.872 14.847 9.185 1.00 96.69 106 TRP A N 1
ATOM 782 C CA . TRP A 1 106 ? -3.158 14.563 10.424 1.00 96.69 106 TRP A CA 1
ATOM 783 C C . TRP A 1 106 ? -2.094 15.613 10.753 1.00 96.69 106 TRP A C 1
ATOM 785 O O . TRP A 1 106 ? -1.584 16.325 9.887 1.00 96.69 106 TRP A O 1
ATOM 795 N N . SER A 1 107 ? -1.746 15.703 12.034 1.00 94.94 107 SER A N 1
ATOM 796 C CA . SER A 1 107 ? -0.587 16.450 12.519 1.00 94.94 107 SER A CA 1
ATOM 797 C C . SER A 1 107 ? 0.053 15.741 13.708 1.00 94.94 107 SER A C 1
ATOM 799 O O . SER A 1 107 ? -0.607 15.000 14.435 1.00 94.94 107 SER A O 1
ATOM 801 N N . PHE A 1 108 ? 1.351 15.955 13.903 1.00 95.38 108 PHE A N 1
ATOM 802 C CA . PHE A 1 108 ? 2.114 15.369 14.999 1.00 95.38 108 PHE A CA 1
ATOM 803 C C . PHE A 1 108 ? 2.976 16.446 15.653 1.00 95.38 108 PHE A C 1
ATOM 805 O O . PHE A 1 108 ? 3.598 17.233 14.948 1.00 95.38 108 PHE A O 1
ATOM 812 N N . ASP A 1 109 ? 3.012 16.508 16.984 1.00 93.62 109 ASP A N 1
ATOM 813 C CA . ASP A 1 109 ? 3.805 17.515 17.713 1.00 93.62 109 ASP A CA 1
ATOM 814 C C . ASP A 1 109 ? 5.104 16.967 18.335 1.00 93.62 109 ASP A C 1
ATOM 816 O O . ASP A 1 109 ? 5.842 17.698 18.998 1.00 93.62 109 ASP A O 1
ATOM 820 N N . GLY A 1 110 ? 5.407 15.687 18.095 1.00 89.62 110 GLY A N 1
ATOM 821 C CA . GLY A 1 110 ? 6.495 14.949 18.743 1.00 89.62 110 GLY A CA 1
ATOM 822 C C . GLY A 1 110 ? 6.021 13.989 19.839 1.00 89.62 110 GLY A C 1
ATOM 823 O O . GLY A 1 110 ? 6.768 13.082 20.205 1.00 89.62 110 GLY A O 1
ATOM 824 N N . THR A 1 111 ? 4.789 14.146 20.326 1.00 93.75 111 THR A N 1
ATOM 825 C CA . THR A 1 111 ? 4.170 13.267 21.333 1.00 93.75 111 THR A CA 1
ATOM 826 C C . THR A 1 111 ? 2.713 12.931 21.043 1.00 93.75 111 THR A C 1
ATOM 828 O O . THR A 1 111 ? 2.283 11.817 21.329 1.00 93.75 111 THR A O 1
ATOM 831 N N . GLN A 1 112 ? 1.959 13.855 20.454 1.00 97.38 112 GLN A N 1
ATOM 832 C CA . GLN A 1 112 ? 0.543 13.691 20.163 1.00 97.38 112 GLN A CA 1
ATOM 833 C C . GLN A 1 112 ? 0.290 13.688 18.664 1.00 97.38 112 GLN A C 1
ATOM 835 O O . GLN A 1 112 ? 0.701 14.608 17.953 1.00 97.38 112 GLN A O 1
ATOM 840 N N . LEU A 1 113 ? -0.407 12.653 18.200 1.00 98.25 113 LEU A N 1
ATOM 841 C CA . LEU A 1 113 ? -0.941 12.540 16.848 1.00 98.25 113 LEU A CA 1
ATOM 842 C C . LEU A 1 113 ? -2.393 13.019 16.856 1.00 98.25 113 LEU A C 1
ATOM 844 O O . LEU A 1 113 ? -3.229 12.462 17.566 1.00 98.25 113 LEU A O 1
ATOM 848 N N . THR A 1 114 ? -2.702 14.033 16.055 1.00 98.31 114 THR A N 1
ATOM 849 C CA . THR A 1 114 ? -4.061 14.558 15.894 1.00 98.31 114 THR A CA 1
ATOM 850 C C . THR A 1 114 ? -4.596 14.206 14.516 1.00 98.31 114 THR A C 1
ATOM 852 O O . THR A 1 114 ? -3.974 14.549 13.517 1.00 98.31 114 THR A O 1
ATOM 855 N N . LEU A 1 115 ? -5.768 13.578 14.461 1.00 98.31 115 LEU A N 1
ATOM 856 C CA . LEU A 1 115 ? -6.559 13.373 13.250 1.00 98.31 115 LEU A CA 1
ATOM 857 C C . LEU A 1 115 ? -7.689 14.397 13.191 1.00 98.31 115 LEU A C 1
ATOM 859 O O . LEU A 1 115 ? -8.285 14.732 14.218 1.00 98.31 115 LEU A O 1
ATOM 863 N N . THR A 1 116 ? -8.003 14.889 11.998 1.00 96.69 116 THR A N 1
ATOM 864 C CA . THR A 1 116 ? -9.152 15.766 11.745 1.00 96.69 116 THR A CA 1
ATOM 865 C C . THR A 1 116 ? -9.866 15.335 10.471 1.00 96.69 116 THR A C 1
ATOM 867 O O . THR A 1 116 ? -9.288 15.364 9.392 1.00 96.69 116 THR A O 1
ATOM 870 N N . GLY A 1 117 ? -11.132 14.967 10.595 1.00 90.81 117 GLY A N 1
ATOM 871 C CA . GLY A 1 117 ? -11.985 14.443 9.536 1.00 90.81 117 GLY A CA 1
ATOM 872 C C . GLY A 1 117 ? -13.114 13.624 10.154 1.00 90.81 117 GLY A C 1
ATOM 873 O O . GLY A 1 117 ? -12.929 12.943 11.160 1.00 90.81 117 GLY A O 1
ATOM 874 N N . MET A 1 118 ? -14.320 13.708 9.594 1.00 92.75 118 MET A N 1
ATOM 875 C CA . MET A 1 118 ? -15.452 12.934 10.110 1.00 92.75 118 MET A CA 1
ATOM 876 C C . MET A 1 118 ? -15.149 11.437 9.977 1.00 92.75 118 MET A C 1
ATOM 878 O O . MET A 1 118 ? -14.832 10.980 8.886 1.00 92.75 118 MET A O 1
ATOM 882 N N . GLY A 1 119 ? -15.239 10.696 11.081 1.00 93.31 119 GLY A N 1
ATOM 883 C CA . GLY A 1 119 ? -14.999 9.253 11.102 1.00 93.31 119 GLY A CA 1
ATOM 884 C C . GLY A 1 119 ? -13.530 8.822 11.043 1.00 93.31 119 GLY A C 1
ATOM 885 O O . GLY A 1 119 ? -13.270 7.628 11.154 1.00 93.31 119 GLY A O 1
ATOM 886 N N . THR A 1 120 ? -12.563 9.741 10.935 1.00 94.56 120 THR A N 1
ATOM 887 C CA . THR A 1 120 ? -11.136 9.373 10.930 1.00 94.56 120 THR A CA 1
ATOM 888 C C . THR A 1 120 ? -10.717 8.800 12.275 1.00 94.56 120 THR A C 1
ATOM 890 O O . THR A 1 120 ? -11.003 9.397 13.320 1.00 94.56 120 THR A O 1
ATOM 893 N N . HIS A 1 121 ? -10.008 7.676 12.256 1.00 97.75 121 HIS A N 1
ATOM 894 C CA . HIS A 1 121 ? -9.547 7.017 13.471 1.00 97.75 121 HIS A CA 1
ATOM 895 C C . HIS A 1 121 ? -8.337 6.124 13.223 1.00 97.75 121 HIS A C 1
ATOM 897 O O . HIS A 1 121 ? -8.148 5.610 12.131 1.00 97.75 121 HIS A O 1
ATOM 903 N N . ILE A 1 122 ? -7.557 5.885 14.271 1.00 96.88 122 ILE A N 1
ATOM 904 C CA . ILE A 1 122 ? -6.713 4.694 14.380 1.00 96.88 122 ILE A CA 1
ATOM 905 C C . ILE A 1 122 ? -7.238 3.823 15.527 1.00 96.88 122 ILE A C 1
ATOM 907 O O . ILE A 1 122 ? -7.809 4.333 16.500 1.00 96.88 122 ILE A O 1
ATOM 911 N N . GLY A 1 123 ? -7.058 2.515 15.407 1.00 96.38 123 GLY A N 1
ATOM 912 C CA . GLY A 1 123 ? -7.629 1.513 16.292 1.00 96.38 123 GLY A CA 1
ATOM 913 C C . GLY A 1 123 ? -9.110 1.305 16.011 1.00 96.38 123 GLY A C 1
ATOM 914 O O . GLY A 1 123 ? -9.508 1.076 14.878 1.00 96.38 123 GLY A O 1
ATOM 915 N N . LEU A 1 124 ? -9.937 1.393 17.053 1.00 96.94 124 LEU A N 1
ATOM 916 C CA . LEU A 1 124 ? -11.372 1.141 16.938 1.00 96.94 124 LEU A CA 1
ATOM 917 C C . LEU A 1 124 ? -12.175 2.429 16.673 1.00 96.94 124 LEU A C 1
ATOM 919 O O . LEU A 1 124 ? -11.999 3.432 17.384 1.00 96.94 124 LEU A O 1
ATOM 923 N N . PRO A 1 125 ? -13.151 2.405 15.746 1.00 96.31 125 PRO A N 1
ATOM 924 C CA . PRO A 1 125 ? -13.963 3.572 15.413 1.00 96.31 125 PRO A CA 1
ATOM 925 C C . PRO A 1 125 ? -14.822 4.059 16.579 1.00 96.31 125 PRO A C 1
ATOM 927 O O . PRO A 1 125 ? -15.165 5.233 16.623 1.00 96.31 125 PRO A O 1
ATOM 930 N N . LYS A 1 126 ? -15.132 3.235 17.584 1.00 96.44 126 LYS A N 1
ATOM 931 C CA . LYS A 1 126 ? -15.917 3.710 18.731 1.00 96.44 126 LYS A CA 1
ATOM 932 C C . LYS A 1 126 ? -15.170 4.660 19.671 1.00 96.44 126 LYS A C 1
ATOM 934 O O . LYS A 1 126 ? -15.824 5.345 20.450 1.00 96.44 126 LYS A O 1
ATOM 939 N N . VAL A 1 127 ? -13.835 4.688 19.647 1.00 97.69 127 VAL A N 1
ATOM 940 C CA . VAL A 1 127 ? -13.041 5.308 20.720 1.00 97.69 127 VAL A CA 1
ATOM 941 C C . VAL A 1 127 ? -12.754 6.781 20.439 1.00 97.69 127 VAL A C 1
ATOM 943 O O . VAL A 1 127 ? -11.975 7.114 19.548 1.00 97.69 127 VAL A O 1
ATOM 946 N N . LEU A 1 128 ? -13.357 7.670 21.228 1.00 97.38 128 LEU A N 1
ATOM 947 C CA . LEU A 1 128 ? -13.205 9.122 21.117 1.00 97.38 128 LEU A CA 1
ATOM 948 C C . LEU A 1 128 ? -12.404 9.671 22.302 1.00 97.38 128 LEU A C 1
ATOM 950 O O . LEU A 1 128 ? -12.297 9.037 23.351 1.00 97.38 128 LEU A O 1
ATOM 954 N N . ASN A 1 129 ? -11.891 10.899 22.188 1.00 97.94 129 ASN A N 1
ATOM 955 C CA . ASN A 1 129 ? -11.326 11.581 23.352 1.00 97.94 129 ASN A CA 1
ATOM 956 C C . ASN A 1 129 ? -12.431 11.875 24.377 1.00 97.94 129 ASN A C 1
ATOM 958 O O . ASN A 1 129 ? -13.338 12.666 24.120 1.00 97.94 129 ASN A O 1
ATOM 962 N N . GLY A 1 130 ? -12.338 11.257 25.553 1.00 97.56 130 GLY A N 1
ATOM 963 C CA . GLY A 1 130 ? -13.266 11.464 26.666 1.00 97.56 130 GLY A CA 1
ATOM 964 C C . GLY A 1 130 ? -14.614 10.736 26.566 1.00 97.56 130 GLY A C 1
ATOM 965 O O . GLY A 1 130 ? -15.434 10.920 27.469 1.00 97.56 130 GLY A O 1
ATOM 966 N N . ALA A 1 131 ? -14.859 9.933 25.521 1.00 97.25 131 ALA A N 1
ATOM 967 C CA . ALA A 1 131 ? -16.075 9.124 25.399 1.00 97.25 131 ALA A CA 1
ATOM 968 C C . ALA A 1 131 ? -15.920 7.916 24.451 1.00 97.25 131 ALA A C 1
ATOM 970 O O . ALA A 1 131 ? -14.926 7.785 23.745 1.00 97.25 131 ALA A O 1
ATOM 971 N N . GLU A 1 132 ? -16.955 7.076 24.374 1.00 97.00 132 GLU A N 1
ATOM 972 C CA . GLU A 1 132 ? -17.102 6.039 23.345 1.00 97.00 132 GLU A CA 1
ATOM 973 C C . GLU A 1 132 ? -18.456 6.145 22.635 1.00 97.00 132 GLU A C 1
ATOM 975 O O . GLU A 1 132 ? -19.477 6.501 23.238 1.00 97.00 132 GLU A O 1
ATOM 980 N N . LEU A 1 133 ? -18.478 5.800 21.349 1.00 96.56 133 LEU A N 1
ATOM 981 C CA . LEU A 1 133 ? -19.710 5.569 20.603 1.00 96.56 133 LEU A CA 1
ATOM 982 C C . LEU A 1 133 ? -20.392 4.269 21.071 1.00 96.56 133 LEU A C 1
ATOM 984 O O . LEU A 1 133 ? -19.718 3.338 21.509 1.00 96.56 133 LEU A O 1
ATOM 988 N N . PRO A 1 134 ? -21.732 4.186 20.984 1.00 95.25 134 PRO A N 1
ATOM 989 C CA . PRO A 1 134 ? -22.671 5.233 20.565 1.00 95.25 134 PRO A CA 1
ATOM 990 C C . PRO A 1 134 ? -23.080 6.179 21.715 1.00 95.25 134 PRO A C 1
ATOM 992 O O . PRO A 1 134 ? -24.052 6.921 21.592 1.00 95.25 134 PRO A O 1
ATOM 995 N N . GLY A 1 135 ? -22.384 6.144 22.859 1.00 93.31 135 GLY A N 1
ATOM 996 C CA . GLY A 1 135 ? -22.694 6.959 24.042 1.00 93.31 135 GLY A CA 1
ATOM 997 C C . GLY A 1 135 ? -22.396 8.457 23.890 1.00 93.31 135 GLY A C 1
ATOM 998 O O . GLY A 1 135 ? -22.785 9.248 24.750 1.00 93.31 135 GLY A O 1
ATOM 999 N N . ALA A 1 136 ? -21.736 8.850 22.801 1.00 93.69 136 ALA A N 1
ATOM 1000 C CA . ALA A 1 136 ? -21.419 10.223 22.429 1.00 93.69 136 ALA A CA 1
ATOM 1001 C C . ALA A 1 136 ? -21.621 10.453 20.920 1.00 93.69 136 ALA A C 1
ATOM 1003 O O . ALA A 1 136 ? -21.992 9.541 20.185 1.00 93.69 136 ALA A O 1
ATOM 1004 N N . ALA A 1 137 ? -21.398 11.688 20.466 1.00 92.25 137 ALA A N 1
ATOM 1005 C CA . ALA A 1 137 ? -21.402 12.037 19.049 1.00 92.25 137 ALA A CA 1
ATOM 1006 C C . ALA A 1 137 ? -19.977 11.998 18.482 1.00 92.25 137 ALA A C 1
ATOM 1008 O O . ALA A 1 137 ? -19.037 12.416 19.157 1.00 92.25 137 ALA A O 1
ATOM 1009 N N . GLU A 1 138 ? -19.837 11.549 17.233 1.00 93.38 138 GLU A N 1
ATOM 1010 C CA . GLU A 1 138 ? -18.591 11.685 16.476 1.00 93.38 138 GLU A CA 1
ATOM 1011 C C . GLU A 1 138 ? -18.240 13.174 16.323 1.00 93.38 138 GLU A C 1
ATOM 1013 O O . GLU A 1 138 ? -19.089 13.997 15.964 1.00 93.38 138 GLU A O 1
ATOM 1018 N N . THR A 1 139 ? -16.998 13.525 16.645 1.00 90.06 139 THR A N 1
ATOM 1019 C CA . THR A 1 139 ? -16.509 14.911 16.686 1.00 90.06 139 THR A CA 1
ATOM 1020 C C . THR A 1 139 ? -15.728 15.280 15.431 1.00 90.06 139 THR A C 1
ATOM 1022 O O . THR A 1 139 ? -15.576 16.466 15.142 1.00 90.06 139 THR A O 1
ATOM 1025 N N . GLY A 1 140 ? -15.222 14.282 14.700 1.00 90.88 140 GLY A N 1
ATOM 1026 C CA . GLY A 1 140 ? -14.317 14.480 13.573 1.00 90.88 140 GLY A CA 1
ATOM 1027 C C . GLY A 1 140 ? -12.913 14.934 13.979 1.00 90.88 140 GLY A C 1
ATOM 1028 O O . GLY A 1 140 ? -12.159 15.402 13.133 1.00 90.88 140 GLY A O 1
ATOM 1029 N N . THR A 1 141 ? -12.554 14.826 15.259 1.00 96.88 141 THR A N 1
ATOM 1030 C CA . THR A 1 141 ? -11.190 15.065 15.746 1.00 96.88 141 THR A CA 1
ATOM 1031 C C . THR A 1 141 ? -10.829 14.011 16.777 1.00 96.88 141 THR A C 1
ATOM 1033 O O . THR A 1 141 ? -11.582 13.800 17.732 1.00 96.88 141 THR A O 1
ATOM 1036 N N . ARG A 1 142 ? -9.653 13.398 16.618 1.00 97.75 142 ARG A N 1
ATOM 1037 C CA . ARG A 1 142 ? -9.086 12.464 17.597 1.00 97.75 142 ARG A CA 1
ATOM 1038 C C . ARG A 1 142 ? -7.634 12.797 17.880 1.00 97.75 142 ARG A C 1
ATOM 1040 O O . ARG A 1 142 ? -6.883 13.088 16.958 1.00 97.75 142 ARG A O 1
ATOM 1047 N N . VAL A 1 143 ? -7.249 12.740 19.145 1.00 98.38 143 VAL A N 1
ATOM 1048 C CA . VAL A 1 143 ? -5.886 12.979 19.619 1.00 98.38 143 VAL A CA 1
ATOM 1049 C C . VAL A 1 143 ? -5.396 11.729 20.334 1.00 98.38 143 VAL A C 1
ATOM 1051 O O . VAL A 1 143 ? -6.055 11.245 21.256 1.00 98.38 143 VAL A O 1
ATOM 1054 N N . TYR A 1 144 ? -4.246 11.226 19.908 1.00 98.62 144 TYR A N 1
ATOM 1055 C CA . TYR A 1 144 ? -3.597 10.043 20.455 1.00 98.62 144 TYR A CA 1
ATOM 1056 C C . TYR A 1 144 ? -2.250 10.440 21.046 1.00 98.62 144 TYR A C 1
ATOM 1058 O O . TYR A 1 144 ? -1.483 11.151 20.397 1.00 98.62 144 TYR A O 1
ATOM 1066 N N . ASP A 1 145 ? -1.941 9.945 22.240 1.00 98.38 145 ASP A N 1
ATOM 1067 C CA . ASP A 1 145 ? -0.577 9.964 22.760 1.00 98.38 145 ASP A CA 1
ATOM 1068 C C . ASP A 1 145 ? 0.185 8.832 22.063 1.00 98.38 145 ASP A C 1
ATOM 1070 O O . ASP A 1 145 ? -0.180 7.664 22.198 1.00 98.38 145 ASP A O 1
ATOM 1074 N N . VAL A 1 146 ? 1.213 9.162 21.279 1.00 97.81 146 VAL A N 1
ATOM 1075 C CA . VAL A 1 146 ? 1.937 8.180 20.464 1.00 97.81 146 VAL A CA 1
ATOM 1076 C C . VAL A 1 146 ? 3.406 8.085 20.849 1.00 97.81 146 VAL A C 1
ATOM 1078 O O . VAL A 1 146 ? 4.074 9.063 21.184 1.00 97.81 146 VAL A O 1
ATOM 1081 N N . SER A 1 147 ? 3.931 6.870 20.766 1.00 95.75 147 SER A N 1
ATOM 1082 C CA . SER A 1 147 ? 5.357 6.583 20.880 1.00 95.75 147 SER A CA 1
ATOM 1083 C C . SER A 1 147 ? 5.769 5.585 19.810 1.00 95.75 147 SER A C 1
ATOM 1085 O O . SER A 1 147 ? 4.937 4.860 19.266 1.00 95.75 147 SER A O 1
ATOM 1087 N N . PHE A 1 148 ? 7.062 5.545 19.514 1.00 93.69 148 PHE A N 1
ATOM 1088 C CA . PHE A 1 148 ? 7.607 4.688 18.474 1.00 93.69 148 PHE A CA 1
ATOM 1089 C C . PHE A 1 148 ? 8.765 3.855 19.005 1.00 93.69 148 PHE A C 1
ATOM 1091 O O . PHE A 1 148 ? 9.512 4.294 19.887 1.00 93.69 148 PHE A O 1
ATOM 1098 N N . SER A 1 149 ? 8.944 2.668 18.436 1.00 89.12 149 SER A N 1
ATOM 1099 C CA . SER A 1 149 ? 10.159 1.881 18.628 1.00 89.12 149 SER A CA 1
ATOM 1100 C C . SER A 1 149 ? 11.399 2.624 18.093 1.00 89.12 149 SER A C 1
ATOM 1102 O O . SER A 1 149 ? 11.276 3.501 17.235 1.00 89.12 149 SER A O 1
ATOM 1104 N N . PRO A 1 150 ? 12.618 2.286 18.563 1.00 79.62 150 PRO A N 1
ATOM 1105 C CA . PRO A 1 150 ? 13.851 2.940 18.110 1.00 79.62 150 PRO A CA 1
ATOM 1106 C C . PRO A 1 150 ? 14.111 2.864 16.600 1.00 79.62 150 PRO A C 1
ATOM 1108 O O . PRO A 1 150 ? 14.783 3.735 16.059 1.00 79.62 150 PRO A O 1
ATOM 1111 N N . ASP A 1 151 ? 13.602 1.828 15.931 1.00 77.62 151 ASP A N 1
ATOM 1112 C CA . ASP A 1 151 ? 13.685 1.650 14.478 1.00 77.62 151 ASP A CA 1
ATOM 1113 C C . ASP A 1 151 ? 12.550 2.354 13.714 1.00 77.62 151 ASP A C 1
ATOM 1115 O O . ASP A 1 151 ? 12.571 2.382 12.488 1.00 77.62 151 ASP A O 1
ATOM 1119 N N . GLY A 1 152 ? 11.577 2.938 14.421 1.00 83.88 152 GLY A N 1
ATOM 1120 C CA . GLY A 1 152 ? 10.434 3.635 13.836 1.00 83.88 152 GLY A CA 1
ATOM 1121 C C . GLY A 1 152 ? 9.392 2.721 13.191 1.00 83.88 152 GLY A C 1
ATOM 1122 O O . GLY A 1 152 ? 8.490 3.233 12.536 1.00 83.88 152 GLY A O 1
ATOM 1123 N N . ASN A 1 153 ? 9.495 1.401 13.366 1.00 85.00 153 ASN A N 1
ATOM 1124 C CA . ASN A 1 153 ? 8.627 0.433 12.690 1.00 85.00 153 ASN A CA 1
ATOM 1125 C C . ASN A 1 153 ? 7.374 0.071 13.490 1.00 85.00 153 ASN A C 1
ATOM 1127 O O . ASN A 1 153 ? 6.397 -0.388 12.910 1.00 85.00 153 ASN A O 1
ATOM 1131 N N . THR A 1 154 ? 7.373 0.304 14.803 1.00 92.62 154 THR A N 1
ATOM 1132 C CA . THR A 1 154 ? 6.220 0.075 15.675 1.00 92.62 154 THR A CA 1
ATOM 1133 C C . THR A 1 154 ? 5.730 1.401 16.235 1.00 92.62 154 THR A C 1
ATOM 1135 O O . THR A 1 154 ? 6.504 2.123 16.866 1.00 92.62 154 THR A O 1
ATOM 1138 N N . MET A 1 155 ? 4.443 1.696 16.063 1.00 97.25 155 MET A N 1
ATOM 1139 C CA . MET A 1 155 ? 3.758 2.815 16.714 1.00 97.25 155 MET A CA 1
ATOM 1140 C C . MET A 1 155 ? 2.888 2.262 17.845 1.00 97.25 155 MET A C 1
ATOM 1142 O O . MET A 1 155 ? 2.122 1.326 17.650 1.00 97.25 155 MET A O 1
ATOM 1146 N N . THR A 1 156 ? 2.995 2.831 19.040 1.00 98.19 156 THR A N 1
ATOM 1147 C CA . THR A 1 156 ? 2.047 2.593 20.135 1.00 98.19 156 THR A CA 1
ATOM 1148 C C . THR A 1 156 ? 1.244 3.862 20.336 1.00 98.19 156 THR A C 1
ATOM 1150 O O . THR A 1 156 ? 1.825 4.886 20.693 1.00 98.19 156 THR A O 1
ATOM 1153 N N . ALA A 1 157 ? -0.058 3.785 20.088 1.00 98.56 157 ALA A N 1
ATOM 1154 C CA . ALA A 1 157 ? -0.996 4.885 20.220 1.00 98.56 157 ALA A CA 1
ATOM 1155 C C . ALA A 1 157 ? -1.959 4.626 21.377 1.00 98.56 157 ALA A C 1
ATOM 1157 O O . ALA A 1 157 ? -2.617 3.587 21.428 1.00 98.56 157 ALA A O 1
ATOM 1158 N N . ASP A 1 158 ? -2.065 5.582 22.288 1.00 98.75 158 ASP A N 1
ATOM 1159 C CA . ASP A 1 158 ? -2.966 5.544 23.428 1.00 98.75 158 ASP A CA 1
ATOM 1160 C C . ASP A 1 158 ? -3.996 6.680 23.328 1.00 98.75 158 ASP A C 1
ATOM 1162 O O . ASP A 1 158 ? -3.673 7.808 22.955 1.00 98.75 158 ASP A O 1
ATOM 1166 N N . ILE A 1 159 ? -5.251 6.405 23.679 1.00 98.62 159 ILE A N 1
ATOM 1167 C CA . ILE A 1 159 ? -6.328 7.402 23.696 1.00 98.62 159 ILE A CA 1
ATOM 1168 C C . ILE A 1 159 ? -7.155 7.265 24.970 1.00 98.62 159 ILE A C 1
ATOM 1170 O O . ILE A 1 159 ? -7.648 6.191 25.321 1.00 98.62 159 ILE A O 1
ATOM 1174 N N . ASN A 1 160 ? -7.310 8.380 25.681 1.00 98.31 160 ASN A N 1
ATOM 1175 C CA . ASN A 1 160 ? -8.161 8.453 26.859 1.00 98.31 160 ASN A CA 1
ATOM 1176 C C . ASN A 1 160 ? -9.621 8.638 26.435 1.00 98.31 160 ASN A C 1
ATOM 1178 O O . ASN A 1 160 ? -9.974 9.675 25.869 1.00 98.31 160 ASN A O 1
ATOM 1182 N N . PHE A 1 161 ? -10.473 7.672 26.766 1.00 97.75 161 PHE A N 1
ATOM 1183 C CA . PHE A 1 161 ? -11.899 7.693 26.430 1.00 97.75 161 PHE A CA 1
ATOM 1184 C C . PHE A 1 161 ? -12.792 8.145 27.597 1.00 97.75 161 PHE A C 1
ATOM 1186 O O . PHE A 1 161 ? -14.008 7.985 27.562 1.00 97.75 161 PHE A O 1
ATOM 1193 N N . GLY A 1 162 ? -12.202 8.735 28.640 1.00 97.19 162 GLY A N 1
ATOM 1194 C CA . GLY A 1 162 ? -12.869 9.266 29.829 1.00 97.19 162 GLY A CA 1
ATOM 1195 C C . GLY A 1 162 ? -12.682 8.353 31.047 1.00 97.19 162 GLY A C 1
ATOM 1196 O O . GLY A 1 162 ? -11.937 8.717 31.958 1.00 97.19 162 GLY A O 1
ATOM 1197 N N . PRO A 1 163 ? -13.328 7.171 31.094 1.00 97.12 163 PRO A N 1
ATOM 1198 C CA . PRO A 1 163 ? -13.154 6.202 32.178 1.00 97.12 163 PRO A CA 1
ATOM 1199 C C . PRO A 1 163 ? -11.770 5.543 32.239 1.00 97.12 163 PRO A C 1
ATOM 1201 O O . PRO A 1 163 ? -11.362 5.111 33.315 1.00 97.12 163 PRO A O 1
ATOM 1204 N N . GLY A 1 164 ? -11.065 5.443 31.112 1.00 98.31 164 GLY A N 1
ATOM 1205 C CA . GLY A 1 164 ? -9.771 4.774 31.017 1.00 98.31 164 GLY A CA 1
ATOM 1206 C C . GLY A 1 164 ? -9.062 5.074 29.701 1.00 98.31 164 GLY A C 1
ATOM 1207 O O . GLY A 1 164 ? -9.321 6.096 29.058 1.00 98.31 164 GLY A O 1
ATOM 1208 N N . TRP A 1 165 ? -8.172 4.167 29.310 1.00 98.69 165 TRP A N 1
ATOM 1209 C CA . TRP A 1 165 ? -7.312 4.300 28.141 1.00 98.69 165 TRP A CA 1
ATOM 1210 C C . TRP A 1 165 ? -7.415 3.074 27.252 1.00 98.69 165 TRP A C 1
ATOM 1212 O O . TRP A 1 165 ? -7.325 1.948 27.739 1.00 98.69 165 TRP A O 1
ATOM 1222 N N . TRP A 1 166 ? -7.565 3.316 25.955 1.00 98.69 166 TRP A N 1
ATOM 1223 C CA . TRP A 1 166 ? -7.304 2.321 24.926 1.00 98.69 166 TRP A CA 1
ATOM 1224 C C . TRP A 1 166 ? -5.874 2.457 24.427 1.00 98.69 166 TRP A C 1
ATOM 1226 O O . TRP A 1 166 ? -5.377 3.575 24.292 1.00 98.69 166 TRP A O 1
ATOM 1236 N N . ARG A 1 167 ? -5.261 1.320 24.106 1.00 98.62 167 ARG A N 1
ATOM 1237 C CA . ARG A 1 167 ? -3.973 1.202 23.432 1.00 98.62 167 ARG A CA 1
ATOM 1238 C C . ARG A 1 167 ? -4.131 0.429 22.131 1.00 98.62 167 ARG A C 1
ATOM 1240 O O . ARG A 1 167 ? -4.745 -0.641 22.120 1.00 98.62 167 ARG A O 1
ATOM 1247 N N . PHE A 1 168 ? -3.492 0.947 21.091 1.00 98.62 168 PHE A N 1
ATOM 1248 C CA . PHE A 1 168 ? -3.360 0.339 19.778 1.00 98.62 168 PHE A CA 1
ATOM 1249 C C . PHE A 1 168 ? -1.883 0.258 19.400 1.00 98.62 168 PHE A C 1
ATOM 1251 O O . PHE A 1 168 ? -1.178 1.269 19.402 1.00 98.62 168 PHE A O 1
ATOM 1258 N N . VAL A 1 169 ? -1.400 -0.942 19.098 1.00 97.81 169 VAL A N 1
ATOM 1259 C CA . VAL A 1 169 ? -0.038 -1.159 18.605 1.00 97.81 169 VAL A CA 1
ATOM 1260 C C . VAL A 1 169 ? -0.115 -1.420 17.113 1.00 97.81 169 VAL A C 1
ATOM 1262 O O . VAL A 1 169 ? -0.785 -2.353 16.684 1.00 97.81 169 VAL A O 1
ATOM 1265 N N . TYR A 1 170 ? 0.586 -0.601 16.348 1.00 96.88 170 TYR A N 1
ATOM 1266 C CA . TYR A 1 170 ? 0.661 -0.648 14.899 1.00 96.88 170 TYR A CA 1
ATOM 1267 C C . TYR A 1 170 ? 2.062 -1.045 14.446 1.00 96.88 170 TYR A C 1
ATOM 1269 O O . TYR A 1 170 ? 3.055 -0.685 15.084 1.00 96.88 170 TYR A O 1
ATOM 1277 N N . GLN A 1 171 ? 2.136 -1.742 13.320 1.00 90.81 171 GLN A N 1
ATOM 1278 C CA . GLN A 1 171 ? 3.369 -2.012 12.592 1.00 90.81 171 GLN A CA 1
ATOM 1279 C C . GLN A 1 171 ? 3.331 -1.306 11.244 1.00 90.81 171 GLN A C 1
ATOM 1281 O O . GLN A 1 171 ? 2.298 -1.266 10.570 1.00 90.81 171 GLN A O 1
ATOM 1286 N N . LYS A 1 172 ? 4.469 -0.737 10.859 1.00 86.31 172 LYS A N 1
ATOM 1287 C CA . LYS A 1 172 ? 4.629 -0.080 9.567 1.00 86.31 172 LYS A CA 1
ATOM 1288 C C . LYS A 1 172 ? 4.691 -1.133 8.464 1.00 86.31 172 LYS A C 1
ATOM 1290 O O . LYS A 1 172 ? 5.375 -2.152 8.612 1.00 86.31 172 LYS A O 1
ATOM 1295 N N . SER A 1 173 ? 3.997 -0.868 7.363 1.00 78.19 173 SER A N 1
ATOM 1296 C CA . SER A 1 173 ? 4.060 -1.686 6.153 1.00 78.19 173 SER A CA 1
ATOM 1297 C C . SER A 1 173 ? 5.499 -1.816 5.637 1.00 78.19 173 SER A C 1
ATOM 1299 O O . SER A 1 173 ? 6.317 -0.909 5.818 1.00 78.19 173 SER A O 1
ATOM 1301 N N . GLY A 1 174 ? 5.818 -2.954 5.015 1.00 65.50 174 GLY A N 1
ATOM 1302 C CA . GLY A 1 174 ? 7.145 -3.225 4.451 1.00 65.50 174 GLY A CA 1
ATOM 1303 C C . GLY A 1 174 ? 8.247 -3.497 5.487 1.00 65.50 174 GLY A C 1
ATOM 1304 O O . GLY A 1 174 ? 9.430 -3.446 5.150 1.00 65.50 174 GLY A O 1
ATOM 1305 N N . THR A 1 175 ? 7.891 -3.785 6.745 1.00 64.25 175 THR A N 1
ATOM 1306 C CA . THR A 1 175 ? 8.840 -4.125 7.821 1.00 64.25 175 THR A CA 1
ATOM 1307 C C . THR A 1 175 ? 8.727 -5.593 8.230 1.00 64.25 175 THR A C 1
ATOM 1309 O O . THR A 1 175 ? 7.702 -6.230 8.019 1.00 64.25 175 THR A O 1
ATOM 1312 N N . VAL A 1 176 ? 9.774 -6.141 8.862 1.00 54.94 176 VAL A N 1
ATOM 1313 C CA . VAL A 1 176 ? 9.874 -7.568 9.254 1.00 54.94 176 VAL A CA 1
ATOM 1314 C C . VAL A 1 176 ? 8.766 -8.013 10.234 1.00 54.94 176 VAL A C 1
ATOM 1316 O O . VAL A 1 176 ? 8.588 -9.208 10.446 1.00 54.94 176 VAL A O 1
ATOM 1319 N N . ALA A 1 177 ? 8.036 -7.071 10.845 1.00 56.03 177 ALA A N 1
ATOM 1320 C CA . ALA A 1 177 ? 6.991 -7.334 11.836 1.00 56.03 177 ALA A CA 1
ATOM 1321 C C . ALA A 1 177 ? 5.576 -6.874 11.422 1.00 56.03 177 ALA A C 1
ATOM 1323 O O . ALA A 1 177 ? 4.637 -7.157 12.163 1.00 56.03 177 ALA A O 1
ATOM 1324 N N . GLY A 1 178 ? 5.408 -6.167 10.298 1.00 54.25 178 GLY A N 1
ATOM 1325 C CA . GLY A 1 178 ? 4.088 -5.803 9.762 1.00 54.25 178 GLY A CA 1
ATOM 1326 C C . GLY A 1 178 ? 3.573 -6.831 8.748 1.00 54.25 178 GLY A C 1
ATOM 1327 O O . GLY A 1 178 ? 4.379 -7.623 8.250 1.00 54.25 178 GLY A O 1
ATOM 1328 N N . PRO A 1 179 ? 2.269 -6.831 8.407 1.00 52.81 179 PRO A N 1
ATOM 1329 C CA . PRO A 1 179 ? 1.805 -7.550 7.227 1.00 52.81 179 PRO A CA 1
ATOM 1330 C C . PRO A 1 179 ? 2.587 -7.013 6.023 1.00 52.81 179 PRO A C 1
ATOM 1332 O O . PRO A 1 179 ? 2.697 -5.804 5.794 1.00 52.81 179 PRO A O 1
ATOM 1335 N N . THR A 1 180 ? 3.262 -7.918 5.325 1.00 60.03 180 THR A N 1
ATOM 1336 C CA . THR A 1 180 ? 4.231 -7.583 4.283 1.00 60.03 180 THR A CA 1
ATOM 1337 C C . THR A 1 180 ? 3.510 -7.249 2.985 1.00 60.03 180 THR A C 1
ATOM 1339 O O . THR A 1 180 ? 3.665 -7.976 2.014 1.00 60.03 180 THR A O 1
ATOM 1342 N N . THR A 1 181 ? 2.712 -6.182 2.929 1.00 68.50 181 THR A N 1
ATOM 1343 C CA . THR A 1 181 ? 2.289 -5.682 1.615 1.00 68.50 181 THR A CA 1
ATOM 1344 C C . THR A 1 181 ? 3.502 -5.116 0.889 1.00 68.50 181 THR A C 1
ATOM 1346 O O . THR A 1 181 ? 4.355 -4.469 1.505 1.00 68.50 181 THR A O 1
ATOM 1349 N N . TYR A 1 182 ? 3.555 -5.330 -0.414 1.00 72.94 182 TYR A N 1
ATOM 1350 C CA . TYR A 1 182 ? 4.576 -4.802 -1.292 1.00 72.94 182 TYR A CA 1
ATOM 1351 C C . TYR A 1 182 ? 3.975 -3.759 -2.229 1.00 72.94 182 TYR A C 1
ATOM 1353 O O . TYR A 1 182 ? 2.924 -3.985 -2.827 1.00 72.94 182 TYR A O 1
ATOM 1361 N N . ASP A 1 183 ? 4.651 -2.622 -2.374 1.00 76.19 183 ASP A N 1
ATOM 1362 C CA . ASP A 1 183 ? 4.266 -1.595 -3.336 1.00 76.19 183 ASP A CA 1
ATOM 1363 C C . ASP A 1 183 ? 4.597 -2.091 -4.746 1.00 76.19 183 ASP A C 1
ATOM 1365 O O . ASP A 1 183 ? 5.766 -2.168 -5.146 1.00 76.19 183 ASP A O 1
ATOM 1369 N N . VAL A 1 184 ? 3.560 -2.424 -5.513 1.00 83.44 184 VAL A N 1
ATOM 1370 C CA . VAL A 1 184 ? 3.685 -2.893 -6.893 1.00 83.44 184 VAL A CA 1
ATOM 1371 C C . VAL A 1 184 ? 3.180 -1.818 -7.838 1.00 83.44 184 VAL A C 1
ATOM 1373 O O . VAL A 1 184 ? 2.015 -1.422 -7.814 1.00 83.44 184 VAL A O 1
ATOM 1376 N N . THR A 1 185 ? 4.071 -1.342 -8.699 1.00 81.81 185 THR A N 1
ATOM 1377 C CA . THR A 1 185 ? 3.746 -0.394 -9.757 1.00 81.81 185 THR A CA 1
ATOM 1378 C C . THR A 1 185 ? 3.468 -1.125 -11.060 1.00 81.81 185 THR A C 1
ATOM 1380 O O . THR A 1 185 ? 4.373 -1.718 -11.645 1.00 81.81 185 THR A O 1
ATOM 1383 N N . PHE A 1 186 ? 2.237 -1.009 -11.544 1.00 94.25 186 PHE A N 1
ATOM 1384 C CA . PHE A 1 186 ? 1.795 -1.520 -12.835 1.00 94.25 186 PHE A CA 1
ATOM 1385 C C . PHE A 1 186 ? 1.883 -0.426 -13.893 1.00 94.25 186 PHE A C 1
ATOM 1387 O O . PHE A 1 186 ? 1.494 0.716 -13.637 1.00 94.25 186 PHE A O 1
ATOM 1394 N N . ASN A 1 187 ? 2.350 -0.790 -15.088 1.00 91.06 187 ASN A N 1
ATOM 1395 C CA . ASN A 1 187 ? 2.440 0.102 -16.237 1.00 91.06 187 ASN A CA 1
ATOM 1396 C C . ASN A 1 187 ? 1.860 -0.591 -17.473 1.00 91.06 187 ASN A C 1
ATOM 1398 O O . ASN A 1 187 ? 2.208 -1.739 -17.748 1.00 91.06 187 ASN A O 1
ATOM 1402 N N . VAL A 1 188 ? 1.020 0.108 -18.233 1.00 95.31 188 VAL A N 1
ATOM 1403 C CA . VAL A 1 188 ? 0.501 -0.371 -19.521 1.00 95.31 188 VAL A CA 1
ATOM 1404 C C . VAL A 1 188 ? 0.624 0.721 -20.574 1.00 95.31 188 VAL A C 1
ATOM 1406 O O . VAL A 1 188 ? 0.287 1.875 -20.322 1.00 95.31 188 VAL A O 1
ATOM 1409 N N . ASP A 1 189 ? 1.132 0.360 -21.745 1.00 94.19 189 ASP A N 1
ATOM 1410 C CA . ASP A 1 189 ? 1.169 1.212 -22.926 1.00 94.19 189 ASP A CA 1
ATOM 1411 C C . ASP A 1 189 ? -0.087 0.953 -23.767 1.00 94.19 189 ASP A C 1
ATOM 1413 O O . ASP A 1 189 ? -0.339 -0.159 -24.243 1.00 94.19 189 ASP A O 1
ATOM 1417 N N . MET A 1 190 ? -0.895 1.999 -23.913 1.00 95.06 190 MET A N 1
ATOM 1418 C CA . MET A 1 190 ? -2.145 2.000 -24.670 1.00 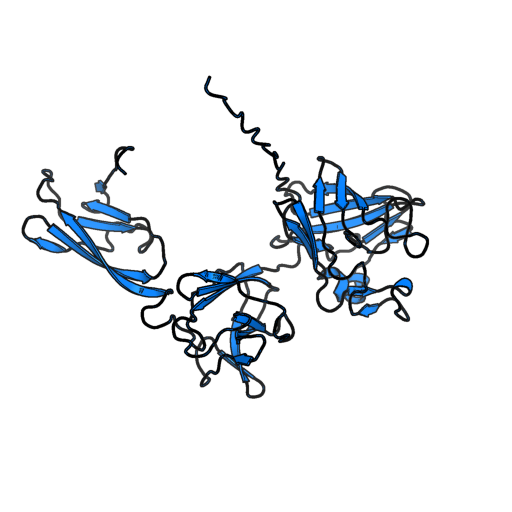95.06 190 MET A CA 1
ATOM 1419 C C . MET A 1 190 ? -1.962 2.574 -26.083 1.00 95.06 190 MET A C 1
ATOM 1421 O O . MET A 1 190 ? -2.954 2.818 -26.764 1.00 95.06 190 MET A O 1
ATOM 1425 N N . SER A 1 191 ? -0.730 2.820 -26.545 1.00 91.25 191 SER A N 1
ATOM 1426 C CA . SER A 1 191 ? -0.462 3.477 -27.838 1.00 91.25 191 SER A CA 1
ATOM 1427 C C . SER A 1 191 ? -1.043 2.730 -29.043 1.00 91.25 191 SER A C 1
ATOM 1429 O O . SER A 1 191 ? -1.451 3.365 -30.016 1.00 91.25 191 SER A O 1
ATOM 1431 N N . ASP A 1 192 ? -1.125 1.400 -28.963 1.00 91.38 192 ASP A N 1
ATOM 1432 C CA . ASP A 1 192 ? -1.702 0.548 -30.011 1.00 91.38 192 ASP A CA 1
ATOM 1433 C C . ASP A 1 192 ? -3.203 0.272 -29.806 1.00 91.38 192 ASP A C 1
ATOM 1435 O O . ASP A 1 192 ? -3.850 -0.356 -30.653 1.00 91.38 192 ASP A O 1
ATOM 1439 N N . TYR A 1 193 ? -3.791 0.746 -28.702 1.00 95.00 193 TYR A N 1
ATOM 1440 C CA . TYR A 1 193 ? -5.223 0.618 -28.468 1.00 95.00 193 TYR A CA 1
ATOM 1441 C C . TYR A 1 193 ? -5.989 1.540 -29.425 1.00 95.00 193 TYR A C 1
ATOM 1443 O O . TYR A 1 193 ? -5.881 2.763 -29.385 1.00 95.00 193 TYR A O 1
ATOM 1451 N N . THR A 1 194 ? -6.783 0.937 -30.311 1.00 94.12 194 THR A N 1
ATOM 1452 C CA . THR A 1 194 ? -7.523 1.657 -31.365 1.00 94.12 194 THR A CA 1
ATOM 1453 C C . THR A 1 194 ? -8.945 2.048 -30.965 1.00 94.12 194 THR A C 1
ATOM 1455 O O . THR A 1 194 ? -9.627 2.749 -31.719 1.00 94.12 194 THR A O 1
ATOM 1458 N N . GLY A 1 195 ? -9.407 1.588 -29.799 1.00 94.50 195 GLY A N 1
ATOM 1459 C CA . GLY A 1 195 ? -10.699 1.958 -29.240 1.00 94.50 195 GLY A CA 1
ATOM 1460 C C . GLY A 1 195 ? -10.714 3.385 -28.688 1.00 94.50 195 GLY A C 1
ATOM 1461 O O . GLY A 1 195 ? -9.754 4.145 -28.791 1.00 94.50 195 GLY A O 1
ATOM 1462 N N . THR A 1 196 ? -11.842 3.771 -28.095 1.00 95.56 196 THR A N 1
ATOM 1463 C CA . THR A 1 196 ? -11.959 5.050 -27.379 1.00 95.56 196 THR A CA 1
ATOM 1464 C C . THR A 1 196 ? -11.764 4.807 -25.888 1.00 95.56 196 THR A C 1
ATOM 1466 O O . THR A 1 196 ? -12.285 3.827 -25.367 1.00 95.56 196 THR A O 1
ATOM 1469 N N . ILE A 1 197 ? -11.019 5.692 -25.228 1.00 96.94 197 ILE A N 1
ATOM 1470 C CA . ILE A 1 197 ? -10.892 5.745 -23.768 1.00 96.94 197 ILE A CA 1
ATOM 1471 C C . ILE A 1 197 ? -11.719 6.947 -23.307 1.00 96.94 197 ILE A C 1
ATOM 1473 O O . ILE A 1 197 ? -11.399 8.087 -23.656 1.00 96.94 197 ILE A O 1
ATOM 1477 N N . GLY A 1 198 ? -12.823 6.695 -22.612 1.00 95.44 198 GLY A N 1
ATOM 1478 C CA . GLY A 1 198 ? -13.762 7.709 -22.144 1.00 95.44 198 GLY A CA 1
ATOM 1479 C C . GLY A 1 198 ? -13.480 8.172 -20.716 1.00 95.44 198 GLY A C 1
ATOM 1480 O O . GLY A 1 198 ? -13.188 9.349 -20.499 1.00 95.44 198 GLY A O 1
ATOM 1481 N N . THR A 1 199 ? -13.604 7.267 -19.744 1.00 94.81 199 THR A N 1
ATOM 1482 C CA . THR A 1 199 ? -13.392 7.532 -18.313 1.00 94.81 199 THR A CA 1
ATOM 1483 C C . THR A 1 199 ? -11.990 7.167 -17.840 1.00 94.81 199 THR A C 1
ATOM 1485 O O . THR A 1 199 ? -11.512 7.798 -16.899 1.00 94.81 199 THR A O 1
ATOM 1488 N N . GLY A 1 200 ? -11.307 6.220 -18.492 1.00 96.69 200 GLY A N 1
ATOM 1489 C CA . GLY A 1 200 ? -9.894 5.941 -18.222 1.00 96.69 200 GLY A CA 1
ATOM 1490 C C . GLY A 1 200 ? -9.489 4.479 -18.375 1.00 96.69 200 GLY A C 1
ATOM 1491 O O . GLY A 1 200 ? -10.259 3.632 -18.829 1.00 96.69 200 GLY A O 1
ATOM 1492 N N . VAL A 1 201 ? -8.251 4.194 -17.972 1.00 98.50 201 VAL A N 1
ATOM 1493 C CA . VAL A 1 201 ? -7.698 2.838 -17.873 1.00 98.50 201 VAL A CA 1
ATOM 1494 C C . VAL A 1 201 ? -7.688 2.419 -16.410 1.00 98.50 201 VAL A C 1
ATOM 1496 O O . VAL A 1 201 ? -7.379 3.222 -15.534 1.00 98.50 201 VAL A O 1
ATOM 1499 N N . TYR A 1 202 ? -8.025 1.164 -16.144 1.00 98.38 202 TYR A N 1
ATOM 1500 C CA . TYR A 1 202 ? -8.160 0.613 -14.798 1.00 98.38 202 TYR A CA 1
ATOM 1501 C C . TYR A 1 202 ? -7.436 -0.723 -14.705 1.00 98.38 202 TYR A C 1
ATOM 1503 O O . TYR A 1 202 ? -7.323 -1.437 -15.707 1.00 98.38 202 TYR A O 1
ATOM 1511 N N . ILE A 1 203 ? -6.998 -1.083 -13.500 1.00 98.06 203 ILE A N 1
ATOM 1512 C CA . ILE A 1 203 ? -6.481 -2.420 -13.207 1.00 98.06 203 ILE A CA 1
ATOM 1513 C C . ILE A 1 203 ? -7.478 -3.201 -12.351 1.00 98.06 203 ILE A C 1
ATOM 1515 O O . ILE A 1 203 ? -7.983 -2.713 -11.342 1.00 98.06 203 ILE A O 1
ATOM 1519 N N . ASN A 1 204 ? -7.757 -4.437 -12.746 1.00 97.75 204 ASN A N 1
ATOM 1520 C CA . ASN A 1 204 ? -8.688 -5.321 -12.056 1.00 97.75 204 ASN A CA 1
ATOM 1521 C C . ASN A 1 204 ? -8.042 -6.669 -11.803 1.00 97.75 204 ASN A C 1
ATOM 1523 O O . ASN A 1 204 ? -7.337 -7.169 -12.673 1.00 97.75 204 ASN A O 1
ATOM 1527 N N . GLY A 1 205 ? -8.284 -7.270 -10.644 1.00 96.81 205 GLY A N 1
ATOM 1528 C CA . GLY A 1 205 ? -7.681 -8.549 -10.306 1.00 96.81 205 GLY A CA 1
ATOM 1529 C C . GLY A 1 205 ? -8.260 -9.200 -9.062 1.00 96.81 205 GLY A C 1
ATOM 1530 O O . GLY A 1 205 ? -9.246 -8.750 -8.480 1.00 96.81 205 GLY A O 1
ATOM 1531 N N . THR A 1 206 ? -7.616 -10.281 -8.633 1.00 95.38 206 THR A N 1
ATOM 1532 C CA . THR A 1 206 ? -8.025 -11.035 -7.438 1.00 95.38 206 THR A CA 1
ATOM 1533 C C . THR A 1 206 ? -7.961 -10.195 -6.162 1.00 95.38 206 THR A C 1
ATOM 1535 O O . THR A 1 206 ? -8.783 -10.388 -5.276 1.00 95.38 206 THR A O 1
ATOM 1538 N N . PHE A 1 207 ? -7.036 -9.235 -6.094 1.00 90.31 207 PHE A N 1
ATOM 1539 C CA . PHE A 1 207 ? -6.817 -8.344 -4.948 1.00 90.31 207 PHE A CA 1
ATOM 1540 C C . PHE A 1 207 ? -7.902 -7.271 -4.759 1.00 90.31 207 PHE A C 1
ATOM 1542 O O . PHE A 1 207 ? -7.973 -6.665 -3.699 1.00 90.31 207 PHE A O 1
ATOM 1549 N N . ASN A 1 208 ? -8.748 -7.013 -5.763 1.00 87.75 208 ASN A N 1
ATOM 1550 C CA . ASN A 1 208 ? -9.857 -6.056 -5.653 1.00 87.75 208 ASN A CA 1
ATOM 1551 C C . ASN A 1 208 ? -11.208 -6.663 -6.055 1.00 87.75 208 ASN A C 1
ATOM 1553 O O . ASN A 1 208 ? -12.148 -5.933 -6.365 1.00 87.75 208 ASN A O 1
ATOM 1557 N N . GLY A 1 209 ? -11.298 -7.994 -6.121 1.00 94.00 209 GLY A N 1
ATOM 1558 C CA . GLY A 1 209 ? -12.527 -8.686 -6.501 1.00 94.00 209 GLY A CA 1
ATOM 1559 C C . GLY A 1 209 ? -13.040 -8.342 -7.903 1.00 94.00 209 GLY A C 1
ATOM 1560 O O . GLY A 1 209 ? -14.245 -8.426 -8.129 1.00 94.00 209 GLY A O 1
ATOM 1561 N N . TRP A 1 210 ? -12.160 -7.959 -8.838 1.00 95.62 210 TRP A N 1
ATOM 1562 C CA . TRP A 1 210 ? -12.525 -7.601 -10.219 1.00 95.62 210 TRP A CA 1
ATOM 1563 C C . TRP A 1 210 ? -13.547 -6.452 -10.325 1.00 95.62 210 TRP A C 1
ATOM 1565 O O . TRP A 1 210 ? -14.435 -6.468 -11.179 1.00 95.62 210 TRP A O 1
ATOM 1575 N N . CYS A 1 211 ? -13.448 -5.454 -9.447 1.00 94.12 211 CYS A N 1
ATOM 1576 C CA . CYS A 1 211 ? -14.540 -4.511 -9.201 1.00 94.12 211 CYS A CA 1
ATOM 1577 C C . CYS A 1 211 ? -14.909 -3.552 -10.357 1.00 94.12 211 CYS A C 1
ATOM 1579 O O . CYS A 1 211 ? -15.984 -2.959 -10.329 1.00 94.12 211 CYS A O 1
ATOM 1581 N N . GLY A 1 212 ? -14.055 -3.389 -11.370 1.00 95.25 212 GLY A N 1
ATOM 1582 C CA . GLY A 1 212 ? -14.252 -2.473 -12.496 1.00 95.25 212 GLY A CA 1
ATOM 1583 C C . GLY A 1 212 ? -13.503 -1.166 -12.339 1.00 95.25 212 GLY A C 1
ATOM 1584 O O . GLY A 1 212 ? -12.396 -1.035 -12.860 1.00 95.25 212 GLY A O 1
ATOM 1585 N N . ASP A 1 213 ? -14.103 -0.191 -11.668 1.00 94.06 213 ASP A N 1
ATOM 1586 C CA . ASP A 1 213 ? -13.625 1.193 -11.662 1.00 94.06 213 ASP A CA 1
ATOM 1587 C C . ASP A 1 213 ? -12.877 1.622 -10.385 1.00 94.06 213 ASP A C 1
ATOM 1589 O O . ASP A 1 213 ? -12.416 2.761 -10.314 1.00 94.06 213 ASP A O 1
ATOM 1593 N N . CYS A 1 214 ? -12.675 0.734 -9.400 1.00 90.38 214 CYS A N 1
ATOM 1594 C CA . CYS A 1 214 ? -12.083 1.125 -8.107 1.00 90.38 214 CYS A CA 1
ATOM 1595 C C . CYS A 1 214 ? -10.587 1.446 -8.157 1.00 90.38 214 CYS A C 1
ATOM 1597 O O . CYS A 1 214 ? -10.101 2.163 -7.291 1.00 90.38 214 CYS A O 1
ATOM 1599 N N . ASN A 1 215 ? -9.854 0.923 -9.145 1.00 93.44 215 ASN A N 1
ATOM 1600 C CA . ASN A 1 215 ? -8.414 1.159 -9.287 1.00 93.44 215 ASN A CA 1
ATOM 1601 C C . ASN A 1 215 ? -8.109 1.865 -10.619 1.00 93.44 215 ASN A C 1
ATOM 1603 O O . ASN A 1 215 ? -7.593 1.229 -11.549 1.00 93.44 215 ASN A O 1
ATOM 1607 N N . PRO A 1 216 ? -8.454 3.162 -10.748 1.00 96.94 216 PRO A N 1
ATOM 1608 C CA . PRO A 1 216 ? -8.102 3.951 -11.919 1.00 96.94 216 PRO A CA 1
ATOM 1609 C C . PRO A 1 216 ? -6.586 4.130 -12.005 1.00 96.94 216 PRO A C 1
ATOM 1611 O O . PRO A 1 216 ? -5.905 4.401 -11.015 1.00 96.94 216 PRO A O 1
ATOM 1614 N N . MET A 1 217 ? -6.057 4.010 -13.215 1.00 97.75 217 MET A N 1
ATOM 1615 C CA . MET A 1 217 ? -4.668 4.318 -13.524 1.00 97.75 217 MET A CA 1
ATOM 1616 C C . MET A 1 217 ? -4.533 5.790 -13.919 1.00 97.75 217 MET A C 1
ATOM 1618 O O . MET A 1 217 ? -5.471 6.417 -14.410 1.00 97.75 217 MET A O 1
ATOM 1622 N N . THR A 1 218 ? -3.344 6.348 -13.717 1.00 91.12 218 THR A N 1
ATOM 1623 C CA . THR A 1 218 ? -3.010 7.722 -14.106 1.00 91.12 218 THR A CA 1
ATOM 1624 C C . THR A 1 218 ? -2.291 7.725 -15.450 1.00 91.12 218 THR A C 1
ATOM 1626 O O . THR A 1 218 ? -1.337 6.968 -15.631 1.00 91.12 218 THR A O 1
ATOM 1629 N N . ASP A 1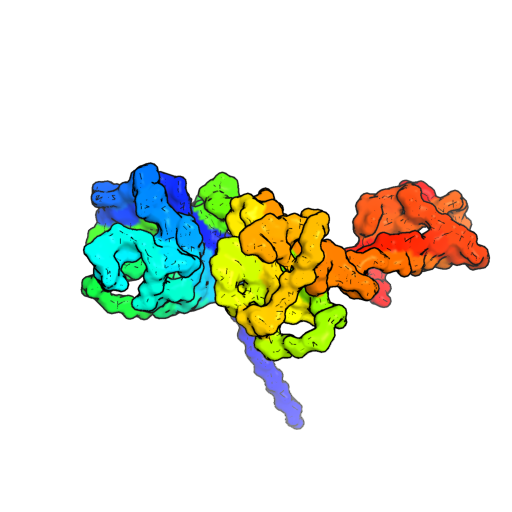 219 ? -2.714 8.591 -16.373 1.00 89.31 219 ASP A N 1
ATOM 1630 C CA . ASP A 1 219 ? -1.986 8.857 -17.618 1.00 89.31 219 ASP A CA 1
ATOM 1631 C C . ASP A 1 219 ? -0.637 9.527 -17.299 1.00 89.31 219 ASP A C 1
ATOM 1633 O O . ASP A 1 219 ? -0.579 10.641 -16.769 1.00 89.31 219 ASP A O 1
ATOM 1637 N N . ALA A 1 220 ? 0.450 8.819 -17.595 1.00 78.56 220 ALA A N 1
ATOM 1638 C CA . ALA A 1 220 ? 1.827 9.260 -17.393 1.00 78.56 220 ALA A CA 1
ATOM 1639 C C . ALA A 1 220 ? 2.418 9.950 -18.640 1.00 78.56 220 ALA A C 1
ATOM 1641 O O . ALA A 1 220 ? 3.577 10.374 -18.622 1.00 78.56 220 ALA A O 1
ATOM 1642 N N . GLY A 1 221 ? 1.627 10.100 -19.708 1.00 77.19 221 GLY A N 1
ATOM 1643 C CA . GLY A 1 221 ? 2.038 10.650 -20.993 1.00 77.19 221 GLY A CA 1
ATOM 1644 C C . GLY A 1 221 ? 2.636 9.600 -21.934 1.00 77.19 221 GLY A C 1
ATOM 1645 O O . GLY A 1 221 ? 3.012 8.499 -21.541 1.00 77.19 221 GLY A O 1
ATOM 1646 N N . GLY A 1 222 ? 2.708 9.937 -23.226 1.00 78.50 222 GLY A N 1
ATOM 1647 C CA . GLY A 1 222 ? 3.289 9.052 -24.245 1.00 78.50 222 GLY A CA 1
ATOM 1648 C C . GLY A 1 222 ? 2.529 7.737 -24.464 1.00 78.50 222 GLY A C 1
ATOM 1649 O O . GLY A 1 222 ? 3.121 6.807 -24.991 1.00 78.50 222 GLY A O 1
ATOM 1650 N N . GLY A 1 223 ? 1.257 7.663 -24.053 1.00 87.06 223 GLY A N 1
ATOM 1651 C CA . GLY A 1 223 ? 0.428 6.456 -24.141 1.00 87.06 223 GLY A CA 1
ATOM 1652 C C . GLY A 1 223 ? 0.510 5.537 -22.918 1.00 87.06 223 GLY A C 1
ATOM 1653 O O . GLY A 1 223 ? -0.237 4.562 -22.856 1.00 87.06 223 GLY A O 1
ATOM 1654 N N . ILE A 1 224 ? 1.357 5.849 -21.931 1.00 88.81 224 ILE A N 1
ATOM 1655 C CA . ILE A 1 224 ? 1.558 5.015 -20.741 1.00 88.81 224 ILE A CA 1
ATOM 1656 C C . ILE A 1 224 ? 0.567 5.384 -19.642 1.00 88.81 224 ILE A C 1
ATOM 1658 O O . ILE A 1 224 ? 0.446 6.545 -19.259 1.00 88.81 224 ILE A O 1
ATOM 1662 N N . TRP A 1 225 ? -0.054 4.369 -19.056 1.00 94.50 225 TRP A N 1
ATOM 1663 C CA . TRP A 1 225 ? -0.874 4.472 -17.856 1.00 94.50 225 TRP A CA 1
ATOM 1664 C C . TRP A 1 225 ? -0.209 3.721 -16.706 1.00 94.50 225 TRP A C 1
ATOM 1666 O O . TRP A 1 225 ? 0.324 2.626 -16.900 1.00 94.50 225 TRP A O 1
ATOM 1676 N N . LYS A 1 226 ? -0.241 4.304 -15.504 1.00 89.88 226 LYS A N 1
ATOM 1677 C CA . LYS A 1 226 ? 0.461 3.787 -14.322 1.00 89.88 226 LYS A CA 1
ATOM 1678 C C . LYS A 1 226 ? -0.397 3.833 -13.059 1.00 89.88 226 LYS A C 1
ATOM 1680 O O . LYS A 1 226 ? -1.145 4.785 -12.843 1.00 89.88 226 LYS A O 1
ATOM 1685 N N . VAL A 1 227 ? -0.232 2.838 -12.189 1.00 92.00 227 VAL A N 1
ATOM 1686 C CA . VAL A 1 227 ? -0.739 2.855 -10.806 1.00 92.00 227 VAL A CA 1
ATOM 1687 C C . VAL A 1 227 ? 0.207 2.081 -9.892 1.00 92.00 227 VAL A C 1
ATOM 1689 O O . VAL A 1 227 ? 0.819 1.108 -10.327 1.00 92.00 227 VAL A O 1
ATOM 1692 N N . THR A 1 228 ? 0.334 2.509 -8.638 1.00 83.31 228 THR A N 1
ATOM 1693 C CA . THR A 1 228 ? 1.068 1.783 -7.594 1.00 83.31 228 THR A CA 1
ATOM 1694 C C . THR A 1 228 ? 0.077 1.346 -6.529 1.00 83.31 228 THR A C 1
ATOM 1696 O O . THR A 1 228 ? -0.664 2.186 -6.025 1.00 83.31 228 THR A O 1
ATOM 1699 N N . LEU A 1 229 ? 0.050 0.050 -6.220 1.00 82.12 229 LEU A N 1
ATOM 1700 C CA . LEU A 1 229 ? -0.854 -0.536 -5.233 1.00 82.12 229 LEU A CA 1
ATOM 1701 C C . LEU A 1 229 ? -0.048 -1.275 -4.154 1.00 82.12 229 LEU A C 1
ATOM 1703 O O . LEU A 1 229 ? 0.880 -2.003 -4.518 1.00 82.12 229 LEU A O 1
ATOM 1707 N N . PRO A 1 230 ? -0.402 -1.137 -2.864 1.00 81.75 230 PRO A N 1
ATOM 1708 C CA . PRO A 1 230 ? 0.107 -2.010 -1.816 1.00 81.75 230 PRO A CA 1
ATOM 1709 C C . PRO A 1 230 ? -0.618 -3.356 -1.913 1.00 81.75 230 PRO A C 1
ATOM 1711 O O . PRO A 1 230 ? -1.840 -3.414 -1.792 1.00 81.75 230 PRO A O 1
ATOM 1714 N N . LEU A 1 231 ? 0.116 -4.433 -2.180 1.00 82.75 231 LEU A N 1
ATOM 1715 C CA . LEU A 1 231 ? -0.461 -5.758 -2.410 1.00 82.75 231 LEU A CA 1
ATOM 1716 C C . LEU A 1 231 ? 0.170 -6.807 -1.502 1.00 82.75 231 LEU A C 1
ATOM 1718 O O . LEU A 1 231 ? 1.382 -6.803 -1.301 1.00 82.75 231 LEU A O 1
ATOM 1722 N N . ASP A 1 232 ? -0.641 -7.731 -0.995 1.00 82.50 232 ASP A N 1
ATOM 1723 C CA . ASP A 1 232 ? -0.151 -8.857 -0.203 1.00 82.50 232 ASP A CA 1
ATOM 1724 C C . ASP A 1 232 ? 0.816 -9.750 -0.998 1.00 82.50 232 ASP A C 1
ATOM 1726 O O . ASP A 1 232 ? 0.698 -9.867 -2.225 1.00 82.50 232 ASP A O 1
ATOM 1730 N N . PRO A 1 233 ? 1.755 -10.438 -0.322 1.00 80.06 233 PRO A N 1
ATOM 1731 C CA . PRO A 1 233 ? 2.590 -11.431 -0.969 1.00 80.06 233 PRO A CA 1
ATOM 1732 C C . PRO A 1 233 ? 1.746 -12.579 -1.508 1.00 80.06 233 PRO A C 1
ATOM 1734 O O . PRO A 1 233 ? 0.780 -13.024 -0.885 1.00 80.06 233 PRO A O 1
ATOM 1737 N N . GLY A 1 234 ? 2.191 -13.146 -2.621 1.00 82.94 234 GLY A N 1
ATOM 1738 C CA . GLY A 1 234 ? 1.555 -14.303 -3.233 1.00 82.94 234 GLY A CA 1
ATOM 1739 C C . GLY A 1 234 ? 1.183 -14.068 -4.686 1.00 82.94 234 GLY A C 1
ATOM 1740 O O . GLY A 1 234 ? 1.575 -13.087 -5.313 1.00 82.94 234 GLY A O 1
ATOM 1741 N N . THR A 1 235 ? 0.465 -15.030 -5.255 1.00 93.69 235 THR A N 1
ATOM 1742 C CA . THR A 1 235 ? 0.107 -15.005 -6.671 1.00 93.69 235 THR A CA 1
ATOM 1743 C C . THR A 1 235 ? -1.238 -14.327 -6.877 1.00 93.69 235 THR A C 1
ATOM 1745 O O . THR A 1 235 ? -2.255 -14.780 -6.352 1.00 93.69 235 THR A O 1
ATOM 1748 N N . ILE A 1 236 ? -1.252 -13.290 -7.709 1.00 96.19 236 ILE A N 1
ATOM 1749 C CA . ILE A 1 236 ? -2.464 -12.602 -8.147 1.00 96.19 236 ILE A CA 1
ATOM 1750 C C . ILE A 1 236 ? -2.745 -12.875 -9.624 1.00 96.19 236 ILE A C 1
ATOM 1752 O O . ILE A 1 236 ? -1.829 -13.116 -10.415 1.00 96.19 236 ILE A O 1
ATOM 1756 N N . GLN A 1 237 ? -4.020 -12.783 -10.002 1.00 97.81 237 GLN A N 1
ATOM 1757 C CA . GLN A 1 237 ? -4.421 -12.632 -11.402 1.00 97.81 237 GLN A CA 1
ATOM 1758 C C . GLN A 1 237 ? -4.956 -11.221 -11.629 1.00 97.81 237 GLN A C 1
ATOM 1760 O O . GLN A 1 237 ? -5.600 -10.671 -10.734 1.00 97.81 237 GLN A O 1
ATOM 1765 N N . TYR A 1 238 ? -4.712 -10.644 -12.807 1.00 97.81 238 TYR A N 1
ATOM 1766 C CA . TYR A 1 238 ? -5.172 -9.295 -13.133 1.00 97.81 238 TYR A CA 1
ATOM 1767 C C . TYR A 1 238 ? -5.385 -9.055 -14.639 1.00 97.81 238 TYR A C 1
ATOM 1769 O O . TYR A 1 238 ? -4.984 -9.860 -15.482 1.00 97.81 238 TYR A O 1
ATOM 1777 N N . LYS A 1 239 ? -6.030 -7.935 -14.973 1.00 97.69 239 LYS A N 1
ATOM 1778 C CA . LYS A 1 239 ? -6.210 -7.374 -16.318 1.00 97.69 239 LYS A CA 1
ATOM 1779 C C . LYS A 1 239 ? -6.124 -5.853 -16.269 1.00 97.69 239 LYS A C 1
ATOM 1781 O O . LYS A 1 239 ? -6.555 -5.236 -15.291 1.00 97.69 239 LYS A O 1
ATOM 1786 N N . PHE A 1 240 ? -5.663 -5.262 -17.365 1.00 98.19 240 PHE A N 1
ATOM 1787 C CA . PHE A 1 240 ? -5.977 -3.873 -17.684 1.00 98.19 240 PHE A CA 1
ATOM 1788 C C . PHE A 1 240 ? -7.336 -3.795 -18.392 1.00 98.19 240 PHE A C 1
ATOM 1790 O O . PHE A 1 240 ? -7.715 -4.676 -19.166 1.00 98.19 240 PHE A O 1
ATOM 1797 N N . THR A 1 241 ? -8.101 -2.750 -18.108 1.00 98.19 241 THR A N 1
ATOM 1798 C CA . THR A 1 241 ? -9.451 -2.556 -18.657 1.00 98.19 241 THR A CA 1
ATOM 1799 C C . THR A 1 241 ? -9.667 -1.100 -19.026 1.00 98.19 241 THR A C 1
ATOM 1801 O O . THR A 1 241 ? -9.046 -0.217 -18.432 1.00 98.19 241 THR A O 1
ATOM 1804 N N . VAL A 1 242 ? -10.565 -0.849 -19.972 1.00 98.38 242 VAL A N 1
ATOM 1805 C CA . VAL A 1 242 ? -10.949 0.494 -20.413 1.00 98.38 242 VAL A CA 1
ATOM 1806 C C . VAL A 1 242 ? -12.370 0.784 -19.950 1.00 98.38 242 VAL A C 1
ATOM 1808 O O . VAL A 1 242 ? -13.266 -0.051 -20.093 1.00 98.38 242 VAL A O 1
ATOM 1811 N N . ASP A 1 243 ? -12.558 1.971 -19.381 1.00 97.56 243 ASP A N 1
ATOM 1812 C CA . ASP A 1 243 ? -13.840 2.508 -18.924 1.00 97.56 243 ASP A CA 1
ATOM 1813 C C . ASP A 1 243 ? -14.647 1.523 -18.061 1.00 97.56 243 ASP A C 1
ATOM 1815 O O . ASP A 1 243 ? -15.815 1.244 -18.344 1.00 97.56 243 ASP A O 1
ATOM 1819 N N . GLY A 1 244 ? -13.997 0.945 -17.041 1.00 88.56 244 GLY A N 1
ATOM 1820 C CA . GLY A 1 244 ? -14.640 0.078 -16.047 1.00 88.56 244 GLY A CA 1
ATOM 1821 C C . GLY A 1 244 ? -15.359 -1.139 -16.641 1.00 88.56 244 GLY A C 1
ATOM 1822 O O . GLY A 1 244 ? -16.524 -1.359 -16.323 1.00 88.56 244 GLY A O 1
ATOM 1823 N N . TRP A 1 245 ? -14.665 -1.912 -17.488 1.00 97.06 245 TRP A N 1
ATOM 1824 C CA . TRP A 1 245 ? -15.157 -3.082 -18.249 1.00 97.06 245 TRP A CA 1
ATOM 1825 C C . TRP A 1 245 ? -15.880 -2.798 -19.573 1.00 97.06 245 TRP A C 1
ATOM 1827 O O . TRP A 1 245 ? -16.438 -3.723 -20.165 1.00 97.06 245 TRP A O 1
ATOM 1837 N N . THR A 1 246 ? -15.862 -1.565 -20.087 1.00 97.31 246 THR A N 1
ATOM 1838 C CA . THR A 1 246 ? -16.365 -1.305 -21.453 1.00 97.31 246 THR A CA 1
ATOM 1839 C C . THR A 1 246 ? -15.509 -2.011 -22.506 1.00 97.31 246 THR A C 1
ATOM 1841 O O . THR A 1 246 ? -16.049 -2.518 -23.490 1.00 97.31 246 THR A O 1
ATOM 1844 N N . ASP A 1 247 ? -14.195 -2.076 -22.279 1.00 97.56 247 ASP A N 1
ATOM 1845 C CA . ASP A 1 247 ? -13.280 -2.964 -22.997 1.00 97.56 247 ASP A CA 1
ATOM 1846 C C . ASP A 1 247 ? -12.260 -3.579 -22.024 1.00 97.56 247 ASP A C 1
ATOM 1848 O O . ASP A 1 247 ? -12.058 -3.086 -20.906 1.00 97.56 247 ASP A O 1
ATOM 1852 N N . GLN A 1 248 ? -11.621 -4.671 -22.428 1.00 96.25 248 GLN A N 1
ATOM 1853 C CA . GLN A 1 248 ? -10.699 -5.433 -21.587 1.00 96.25 248 GLN A CA 1
ATOM 1854 C C . GLN A 1 248 ? -9.617 -6.119 -22.414 1.00 96.25 248 GLN A C 1
ATOM 1856 O O . GLN A 1 248 ? -9.760 -6.333 -23.614 1.00 96.25 248 GLN A O 1
ATOM 1861 N N . GLU A 1 249 ? -8.529 -6.510 -21.757 1.00 95.69 249 GLU A N 1
ATOM 1862 C CA . GLU A 1 249 ? -7.524 -7.336 -22.418 1.00 95.69 249 GLU A CA 1
ATOM 1863 C C . GLU A 1 249 ? -8.083 -8.708 -22.807 1.00 95.69 249 GLU A C 1
ATOM 1865 O O . GLU A 1 249 ? -8.652 -9.417 -21.973 1.00 95.69 249 GLU A O 1
ATOM 1870 N N . GLU A 1 250 ? -7.820 -9.122 -24.043 1.00 93.06 250 GLU A N 1
ATOM 1871 C CA . GLU A 1 250 ? -8.121 -10.457 -24.554 1.00 93.06 250 GLU A CA 1
ATOM 1872 C C . GLU A 1 250 ? -6.823 -11.120 -25.022 1.00 93.06 250 GLU A C 1
ATOM 1874 O O . GLU A 1 250 ? -6.134 -10.612 -25.905 1.00 93.06 250 GLU A O 1
ATOM 1879 N N . PHE A 1 251 ? -6.487 -12.259 -24.418 1.00 93.25 251 PHE A N 1
ATOM 1880 C CA . PHE A 1 251 ? -5.279 -13.031 -24.720 1.00 93.25 251 PHE A CA 1
ATOM 1881 C C . PHE A 1 251 ? -5.639 -14.325 -25.444 1.00 93.25 251 PHE A C 1
ATOM 1883 O O . PHE A 1 251 ? -6.713 -14.894 -25.226 1.00 93.25 251 PHE A O 1
ATOM 1890 N N . VAL A 1 252 ? -4.721 -14.832 -26.269 1.00 86.31 252 VAL A N 1
ATOM 1891 C CA . VAL A 1 252 ? -4.921 -16.113 -26.965 1.00 86.31 252 VAL A CA 1
ATOM 1892 C C . VAL A 1 252 ? -4.778 -17.284 -25.985 1.00 86.31 252 VAL A C 1
ATOM 1894 O O . VAL A 1 252 ? -5.458 -18.300 -26.148 1.00 86.31 252 VAL A O 1
ATOM 1897 N N . GLY A 1 253 ? -3.963 -17.123 -24.938 1.00 84.31 253 GLY A N 1
ATOM 1898 C CA . GLY A 1 253 ? -3.707 -18.129 -23.912 1.00 84.31 253 GLY A CA 1
ATOM 1899 C C . GLY A 1 253 ? -2.407 -18.889 -24.153 1.00 84.31 253 GLY A C 1
ATOM 1900 O O . GLY A 1 253 ? -2.123 -19.350 -25.261 1.00 84.31 253 GLY A O 1
ATOM 1901 N N . GLY A 1 254 ? -1.638 -19.076 -23.076 1.00 84.50 254 GLY A N 1
ATOM 1902 C CA . GLY A 1 254 ? -0.346 -19.771 -23.088 1.00 84.50 254 GLY A CA 1
ATOM 1903 C C . GLY A 1 254 ? 0.867 -18.841 -23.159 1.00 84.50 254 GLY A C 1
ATOM 1904 O O . GLY A 1 254 ? 2.001 -19.323 -23.171 1.00 84.50 254 GLY A O 1
ATOM 1905 N N . GLU A 1 255 ? 0.650 -17.528 -23.187 1.00 92.44 255 GLU A N 1
ATOM 1906 C CA . GLU A 1 255 ? 1.699 -16.531 -23.015 1.00 92.44 255 GLU A CA 1
ATOM 1907 C C . GLU A 1 255 ? 2.282 -16.603 -21.591 1.00 92.44 255 GLU A C 1
ATOM 1909 O O . GLU A 1 255 ? 1.572 -16.897 -20.628 1.00 92.44 255 GLU A O 1
ATOM 1914 N N . SER A 1 256 ? 3.578 -16.310 -21.440 1.00 88.88 256 SER A N 1
ATOM 1915 C CA . SER A 1 256 ? 4.330 -16.503 -20.186 1.00 88.88 256 SER A CA 1
ATOM 1916 C C . SER A 1 256 ? 3.801 -15.697 -18.999 1.00 88.88 256 SER A C 1
ATOM 1918 O O . SER A 1 256 ? 3.943 -16.137 -17.862 1.00 88.88 256 SER A O 1
ATOM 1920 N N . CYS A 1 257 ? 3.199 -14.535 -19.255 1.00 92.56 257 CYS A N 1
ATOM 1921 C CA . CYS A 1 257 ? 2.627 -13.680 -18.223 1.00 92.56 257 CYS A CA 1
ATOM 1922 C C . CYS A 1 257 ? 1.150 -13.979 -17.939 1.00 92.56 257 CYS A C 1
ATOM 1924 O O . CYS A 1 257 ? 0.511 -13.186 -17.254 1.00 92.56 257 CYS A O 1
ATOM 1926 N N . THR A 1 258 ? 0.585 -15.067 -18.477 1.00 96.62 258 THR A N 1
ATOM 1927 C CA . THR A 1 258 ? -0.849 -15.362 -18.371 1.00 96.62 258 THR A CA 1
ATOM 1928 C C . THR A 1 258 ? -1.150 -16.691 -17.692 1.00 96.62 258 THR A C 1
ATOM 1930 O O . THR A 1 258 ? -0.342 -17.619 -17.680 1.00 96.62 258 THR A O 1
ATOM 1933 N N . VAL A 1 259 ? -2.361 -16.795 -17.155 1.00 95.44 259 VAL A N 1
ATOM 1934 C CA . VAL A 1 259 ? -2.976 -18.047 -16.716 1.00 95.44 259 VAL A CA 1
ATOM 1935 C C . VAL A 1 259 ? -4.408 -18.101 -17.239 1.00 95.44 259 VAL A C 1
ATOM 1937 O O . VAL A 1 259 ? -5.112 -17.091 -17.249 1.00 95.44 259 VAL A O 1
ATOM 1940 N N . THR A 1 260 ? -4.844 -19.279 -17.691 1.00 94.75 260 THR A N 1
ATOM 1941 C CA . THR A 1 260 ? -6.240 -19.509 -18.075 1.00 94.75 260 THR A CA 1
ATOM 1942 C C . THR A 1 260 ? -6.969 -20.207 -16.938 1.00 94.75 260 THR A C 1
ATOM 1944 O O . THR A 1 260 ? -6.660 -21.353 -16.610 1.00 94.75 260 THR A O 1
ATOM 1947 N N . ASP A 1 261 ? -7.958 -19.527 -16.368 1.00 87.44 261 ASP A N 1
ATOM 1948 C CA . ASP A 1 261 ? -8.782 -20.022 -15.269 1.00 87.44 261 ASP A CA 1
ATOM 1949 C C . ASP A 1 261 ? -10.259 -19.702 -15.533 1.00 87.44 261 ASP A C 1
ATOM 1951 O O . ASP A 1 261 ? -10.610 -18.615 -15.990 1.00 87.44 261 ASP A O 1
ATOM 1955 N N . GLY A 1 262 ? -11.144 -20.679 -15.330 1.00 83.94 262 GLY A N 1
ATOM 1956 C CA . GLY A 1 262 ? -12.585 -20.502 -15.552 1.00 83.94 262 GLY A CA 1
ATOM 1957 C C . GLY A 1 262 ? -13.003 -20.103 -16.979 1.00 83.94 262 GLY A C 1
ATOM 1958 O O . GLY A 1 262 ? -14.129 -19.656 -17.172 1.00 83.94 262 GLY A O 1
ATOM 1959 N N . GLY A 1 263 ? -12.126 -20.264 -17.978 1.00 88.31 263 GLY A N 1
ATOM 1960 C CA . GLY A 1 263 ? -12.356 -19.817 -19.360 1.00 88.31 263 GLY A CA 1
ATOM 1961 C C . GLY A 1 263 ? -11.896 -18.385 -19.652 1.00 88.31 263 GLY A C 1
ATOM 1962 O O . GLY A 1 263 ? -12.049 -17.933 -20.784 1.00 88.31 263 GLY A O 1
ATOM 1963 N N . PHE A 1 264 ? -11.302 -17.703 -18.673 1.00 91.38 264 PHE A N 1
ATOM 1964 C CA . PHE A 1 264 ? -10.696 -16.387 -18.829 1.00 91.38 264 PHE A CA 1
ATOM 1965 C C . PHE A 1 264 ? -9.176 -16.518 -18.831 1.00 91.38 264 PHE A C 1
ATOM 1967 O O . PHE A 1 264 ? -8.606 -17.174 -17.961 1.00 91.38 264 PHE A O 1
ATOM 1974 N N . THR A 1 265 ? -8.516 -15.888 -19.800 1.00 96.06 265 THR A N 1
ATOM 1975 C CA . THR A 1 265 ? -7.057 -15.752 -19.795 1.00 96.06 265 THR A CA 1
ATOM 1976 C C . THR A 1 265 ? -6.697 -14.402 -19.186 1.00 96.06 265 THR A C 1
ATOM 1978 O O . THR A 1 265 ? -6.989 -13.353 -19.768 1.00 96.06 265 THR A O 1
ATOM 1981 N N . ASN A 1 266 ? -6.092 -14.442 -18.002 1.00 96.81 266 ASN A N 1
ATOM 1982 C CA . ASN A 1 266 ? -5.712 -13.282 -17.197 1.00 96.81 266 ASN A CA 1
ATOM 1983 C C . ASN A 1 266 ? -4.193 -13.171 -17.129 1.00 96.81 266 ASN A C 1
ATOM 1985 O O . ASN A 1 266 ? -3.500 -14.177 -17.278 1.00 96.81 266 ASN A O 1
ATOM 1989 N N . ARG A 1 267 ? -3.668 -11.979 -16.838 1.00 97.12 267 ARG A N 1
ATOM 1990 C CA . ARG A 1 267 ? -2.262 -11.841 -16.450 1.00 97.12 267 ARG A CA 1
ATOM 1991 C C . ARG A 1 267 ? -2.049 -12.453 -15.065 1.00 97.12 267 ARG A C 1
ATOM 1993 O O . ARG A 1 267 ? -2.968 -12.438 -14.247 1.00 97.12 267 ARG A O 1
ATOM 2000 N N . VAL A 1 268 ? -0.855 -12.970 -14.794 1.00 96.62 268 VAL A N 1
ATOM 2001 C CA . VAL A 1 268 ? -0.462 -13.549 -13.502 1.00 96.62 268 VAL A CA 1
ATOM 2002 C C . VAL A 1 268 ? 0.830 -12.908 -13.005 1.00 96.62 268 VAL A C 1
ATOM 2004 O O . VAL A 1 268 ? 1.750 -12.669 -13.787 1.00 96.62 268 VAL A O 1
ATOM 2007 N N . LEU A 1 269 ? 0.896 -12.620 -11.707 1.00 95.12 269 LEU A N 1
ATOM 2008 C CA . LEU A 1 269 ? 2.079 -12.068 -11.047 1.00 95.12 269 LEU A CA 1
ATOM 2009 C C . LEU A 1 269 ? 2.256 -12.729 -9.682 1.00 95.12 269 LEU A C 1
ATOM 2011 O O . LEU A 1 269 ? 1.291 -12.863 -8.934 1.00 95.12 269 LEU A O 1
ATOM 2015 N N . GLU A 1 270 ? 3.485 -13.115 -9.354 1.00 93.00 270 GLU A N 1
ATOM 2016 C CA . GLU A 1 270 ? 3.878 -13.490 -7.997 1.00 93.00 270 GLU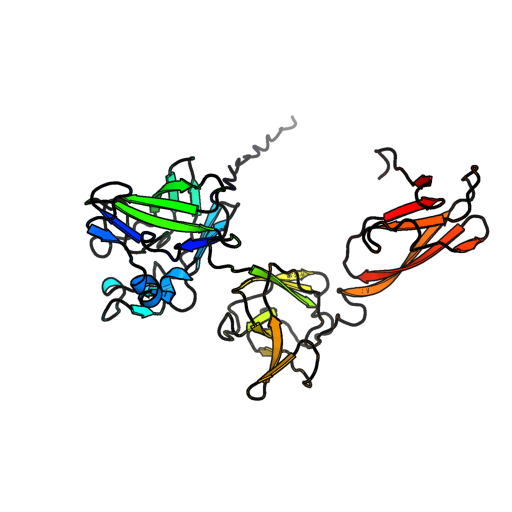 A CA 1
ATOM 2017 C C . GLU A 1 270 ? 4.528 -12.286 -7.316 1.00 93.00 270 GLU A C 1
ATOM 2019 O O . GLU A 1 270 ? 5.469 -11.695 -7.844 1.00 93.00 270 GLU A O 1
ATOM 2024 N N . ILE A 1 271 ? 4.001 -11.914 -6.156 1.00 85.19 271 ILE A N 1
ATOM 2025 C CA . ILE A 1 271 ? 4.447 -10.759 -5.389 1.00 85.19 271 ILE A CA 1
ATOM 2026 C C . ILE A 1 271 ? 5.309 -11.262 -4.236 1.00 85.19 271 ILE A C 1
ATOM 2028 O O . ILE A 1 271 ? 4.820 -11.925 -3.319 1.00 85.19 271 ILE A O 1
ATOM 2032 N N . THR A 1 272 ? 6.600 -10.951 -4.297 1.00 79.50 272 THR A N 1
ATOM 2033 C CA . THR A 1 272 ? 7.589 -11.334 -3.276 1.00 79.50 272 THR A CA 1
ATOM 2034 C C . THR A 1 272 ? 8.345 -10.144 -2.697 1.00 79.50 272 THR A C 1
ATOM 2036 O O . THR A 1 272 ? 9.054 -10.301 -1.707 1.00 79.50 272 THR A O 1
ATOM 2039 N N . GLU A 1 273 ? 8.245 -8.979 -3.337 1.00 68.12 273 GLU A N 1
ATOM 2040 C CA . GLU A 1 273 ? 8.905 -7.735 -2.953 1.00 68.12 273 GLU A CA 1
ATOM 2041 C C . GLU A 1 273 ? 8.243 -6.529 -3.635 1.00 68.12 273 GLU A C 1
ATOM 2043 O O . GLU A 1 273 ? 7.430 -6.690 -4.549 1.00 68.12 273 GLU A O 1
ATOM 2048 N N . ASN A 1 274 ? 8.609 -5.315 -3.206 1.00 67.00 274 ASN A N 1
ATOM 2049 C CA . ASN A 1 274 ? 8.239 -4.088 -3.913 1.00 67.00 274 ASN A CA 1
ATOM 2050 C C . ASN A 1 274 ? 8.746 -4.165 -5.353 1.00 67.00 274 ASN A C 1
ATOM 2052 O O . ASN A 1 274 ? 9.919 -4.464 -5.581 1.00 67.00 274 ASN A O 1
ATOM 2056 N N . ALA A 1 275 ? 7.893 -3.845 -6.318 1.00 65.69 275 ALA A N 1
ATOM 2057 C CA . ALA A 1 275 ? 8.220 -4.041 -7.722 1.00 65.69 275 ALA A CA 1
ATOM 2058 C C . ALA A 1 275 ? 7.781 -2.858 -8.584 1.00 65.69 275 ALA A C 1
ATOM 2060 O O . ALA A 1 275 ? 6.664 -2.353 -8.478 1.00 65.69 275 ALA A O 1
ATOM 2061 N N . LEU A 1 276 ? 8.654 -2.454 -9.506 1.00 75.88 276 LEU A N 1
ATOM 2062 C CA . LEU A 1 276 ? 8.281 -1.662 -10.671 1.00 75.88 276 LEU A CA 1
ATOM 2063 C C . LEU A 1 276 ? 8.178 -2.610 -11.860 1.00 75.88 276 LEU A C 1
ATOM 2065 O O . LEU A 1 276 ? 9.196 -3.090 -12.355 1.00 75.88 276 LEU A O 1
ATOM 2069 N N . LEU A 1 277 ? 6.955 -2.896 -12.300 1.00 82.50 277 LEU A N 1
ATOM 2070 C CA . LEU A 1 277 ? 6.753 -3.804 -13.420 1.00 82.50 277 LEU A CA 1
ATOM 2071 C C . LEU A 1 277 ? 7.117 -3.120 -14.745 1.00 82.50 277 LEU A C 1
ATOM 2073 O O . LEU A 1 277 ? 6.897 -1.911 -14.883 1.00 82.50 277 LEU A O 1
ATOM 2077 N N . PRO A 1 278 ? 7.631 -3.872 -15.734 1.00 78.62 278 PRO A N 1
ATOM 2078 C CA . PRO A 1 278 ? 7.892 -3.341 -17.065 1.00 78.62 278 PRO A CA 1
ATOM 2079 C C . PRO A 1 278 ? 6.647 -2.713 -17.696 1.00 78.62 278 PRO A C 1
ATOM 2081 O O . PRO A 1 278 ? 5.516 -3.113 -17.417 1.00 78.62 278 PRO A O 1
ATOM 2084 N N . VAL A 1 279 ? 6.867 -1.753 -18.592 1.00 84.44 279 VAL A N 1
ATOM 2085 C CA . VAL A 1 279 ? 5.809 -1.247 -19.470 1.00 84.44 279 VAL A CA 1
ATOM 2086 C C . VAL A 1 279 ? 5.478 -2.333 -20.491 1.00 84.44 279 VAL A C 1
ATOM 2088 O O . VAL A 1 279 ? 6.345 -2.769 -21.246 1.00 84.44 279 VAL A O 1
ATOM 2091 N N . VAL A 1 280 ? 4.223 -2.773 -20.505 1.00 91.81 280 VAL A N 1
ATOM 2092 C CA . VAL A 1 280 ? 3.716 -3.795 -21.431 1.00 91.81 280 VAL A CA 1
ATOM 2093 C C . VAL A 1 280 ? 2.640 -3.206 -22.325 1.00 91.81 280 VAL A C 1
ATOM 2095 O O . VAL A 1 280 ? 1.904 -2.318 -21.903 1.00 91.81 280 VAL A O 1
ATOM 2098 N N . CYS A 1 281 ? 2.516 -3.707 -23.549 1.00 94.25 281 CYS A N 1
ATOM 2099 C CA . CYS A 1 281 ? 1.423 -3.307 -24.422 1.00 94.25 281 CYS A CA 1
ATOM 2100 C C . CYS A 1 281 ? 0.094 -3.857 -23.904 1.00 94.25 281 CYS A C 1
ATOM 2102 O O . CYS A 1 281 ? 0.034 -4.979 -23.382 1.00 94.25 281 CYS A O 1
ATOM 2104 N N . PHE A 1 282 ? -0.979 -3.095 -24.094 1.00 96.25 282 PHE A N 1
ATOM 2105 C CA . PHE A 1 282 ? -2.331 -3.588 -23.857 1.00 96.25 282 PHE A CA 1
ATOM 2106 C C . PHE A 1 282 ? -2.570 -4.904 -24.620 1.00 96.25 282 PHE A C 1
ATOM 2108 O O . PHE A 1 282 ? -2.286 -4.997 -25.814 1.00 96.25 282 PHE A O 1
ATOM 2115 N N . ALA A 1 283 ? -3.059 -5.930 -23.916 1.00 95.06 283 ALA A N 1
ATOM 2116 C CA . ALA A 1 283 ? -3.258 -7.293 -24.419 1.00 95.06 283 ALA A CA 1
ATOM 2117 C C . ALA A 1 283 ? -1.974 -8.009 -24.912 1.00 95.06 283 ALA A C 1
ATOM 2119 O O . ALA A 1 283 ? -2.028 -8.881 -25.778 1.00 95.06 283 ALA A O 1
ATOM 2120 N N . SER A 1 284 ? -0.808 -7.673 -24.345 1.00 93.19 284 SER A N 1
ATOM 2121 C CA . SER A 1 284 ? 0.480 -8.327 -24.633 1.00 93.19 284 SER A CA 1
ATOM 2122 C C . SER A 1 284 ? 1.348 -8.490 -23.381 1.00 93.19 284 SER A C 1
ATOM 2124 O O . SER A 1 284 ? 1.366 -7.633 -22.500 1.00 93.19 284 SER A O 1
ATOM 2126 N N . CYS A 1 285 ? 2.134 -9.564 -23.301 1.00 93.06 285 CYS A N 1
ATOM 2127 C CA . CYS A 1 285 ? 3.175 -9.694 -22.270 1.00 93.06 285 CYS A CA 1
ATOM 2128 C C . CYS A 1 285 ? 4.420 -8.838 -22.551 1.00 93.06 285 CYS A C 1
ATOM 2130 O O . CYS A 1 285 ? 5.248 -8.661 -21.664 1.00 93.06 285 CYS A O 1
ATOM 2132 N N . GLU A 1 286 ? 4.541 -8.313 -23.768 1.00 90.50 286 GLU A N 1
ATOM 2133 C CA . GLU A 1 286 ? 5.701 -7.567 -24.255 1.00 90.50 286 GLU A CA 1
ATOM 2134 C C . GLU A 1 286 ? 5.360 -6.083 -24.435 1.00 90.50 286 GLU A C 1
ATOM 2136 O O . GLU A 1 286 ? 4.188 -5.721 -24.576 1.00 90.50 286 GLU A O 1
ATOM 2141 N N . ALA A 1 287 ? 6.379 -5.225 -24.486 1.00 88.06 287 ALA A N 1
ATOM 2142 C CA . ALA A 1 287 ? 6.225 -3.812 -24.831 1.00 88.06 287 ALA A CA 1
ATOM 2143 C C . ALA A 1 287 ? 5.573 -3.620 -26.217 1.00 88.06 287 ALA A C 1
ATOM 2145 O O . ALA A 1 287 ? 5.722 -4.466 -27.106 1.00 88.06 287 ALA A O 1
ATOM 2146 N N . CYS A 1 288 ? 4.873 -2.496 -26.427 1.00 87.81 288 CYS A N 1
ATOM 2147 C CA . CYS A 1 288 ? 4.320 -2.190 -27.750 1.00 87.81 288 CYS A CA 1
ATOM 2148 C C . CYS A 1 288 ? 5.465 -2.050 -28.768 1.00 87.81 288 CYS A C 1
ATOM 2150 O O . CYS A 1 288 ? 6.499 -1.465 -28.423 1.00 87.81 288 CYS A O 1
ATOM 2152 N N . PRO A 1 289 ? 5.326 -2.540 -30.014 1.00 84.50 289 PRO A N 1
ATOM 2153 C CA . PRO A 1 289 ? 6.354 -2.398 -31.041 1.00 84.50 289 PRO A CA 1
ATOM 2154 C C . PRO A 1 289 ? 6.802 -0.940 -31.237 1.00 84.50 289 PRO A C 1
ATOM 2156 O O . PRO A 1 289 ? 6.071 -0.111 -31.769 1.00 84.50 289 PRO A O 1
ATOM 2159 N N . GLY A 1 290 ? 8.032 -0.624 -30.820 1.00 73.62 290 GLY A N 1
ATOM 2160 C CA . GLY A 1 290 ? 8.577 0.740 -30.890 1.00 73.62 290 GLY A CA 1
ATOM 2161 C C . GLY A 1 290 ? 8.041 1.713 -29.827 1.00 73.62 290 GLY A C 1
ATOM 2162 O O . GLY A 1 290 ? 8.434 2.879 -29.842 1.00 73.62 290 GLY A O 1
ATOM 2163 N N . GLY A 1 291 ? 7.186 1.237 -28.918 1.00 73.12 291 GLY A N 1
ATOM 2164 C CA . GLY A 1 291 ? 6.697 1.952 -27.739 1.00 73.12 291 GLY A CA 1
ATOM 2165 C C . GLY A 1 291 ? 7.677 1.915 -26.564 1.00 73.12 291 GLY A C 1
ATOM 2166 O O . GLY A 1 291 ? 8.800 1.407 -26.666 1.00 73.12 291 GLY A O 1
ATOM 2167 N N . GLN A 1 292 ? 7.260 2.475 -25.433 1.00 68.94 292 GLN A N 1
ATOM 2168 C CA . GLN A 1 292 ? 8.085 2.505 -24.221 1.00 68.94 292 GLN A CA 1
ATOM 2169 C C . GLN A 1 292 ? 8.263 1.089 -23.653 1.00 68.94 292 GLN A C 1
ATOM 2171 O O . GLN A 1 292 ? 7.363 0.259 -23.747 1.00 68.94 292 GLN A O 1
ATOM 2176 N N . GLY A 1 293 ? 9.452 0.780 -23.126 1.00 64.81 293 GLY A N 1
ATOM 2177 C CA . GLY A 1 293 ? 9.822 -0.582 -22.715 1.00 64.81 293 GLY A CA 1
ATOM 2178 C C . GLY A 1 293 ? 10.381 -1.475 -23.836 1.00 64.81 293 GLY A C 1
ATOM 2179 O O . GLY A 1 293 ? 10.951 -2.524 -23.547 1.00 64.81 293 GLY A O 1
ATOM 2180 N N . SER A 1 294 ? 10.284 -1.075 -25.112 1.00 69.44 294 SER A N 1
ATOM 2181 C CA . SER A 1 294 ? 10.926 -1.800 -26.221 1.00 69.44 294 SER A CA 1
ATOM 2182 C C . SER A 1 294 ? 12.433 -1.543 -26.278 1.00 69.44 294 SER A C 1
ATOM 2184 O O . SER A 1 294 ? 12.897 -0.451 -25.958 1.00 69.44 294 SER A O 1
ATOM 2186 N N . ALA A 1 295 ? 13.208 -2.506 -26.783 1.00 73.25 295 ALA A N 1
ATOM 2187 C CA . ALA A 1 295 ? 14.609 -2.272 -27.127 1.00 73.25 295 ALA A CA 1
ATOM 2188 C C . ALA A 1 295 ? 14.733 -1.419 -28.405 1.00 73.25 295 ALA A C 1
ATOM 2190 O O . ALA A 1 295 ? 14.101 -1.702 -29.425 1.00 73.25 295 ALA A O 1
ATOM 2191 N N . SER A 1 296 ? 15.597 -0.407 -28.375 1.00 78.75 296 SER A N 1
ATOM 2192 C CA . SER A 1 296 ? 15.969 0.433 -29.512 1.00 78.75 296 SER A CA 1
ATOM 2193 C C . SER A 1 296 ? 17.484 0.610 -29.575 1.00 78.75 296 SER A C 1
ATOM 2195 O O . SER A 1 296 ? 18.165 0.698 -28.557 1.00 78.75 296 SER A O 1
ATOM 2197 N N . ASN A 1 297 ? 18.034 0.653 -30.785 1.00 84.25 297 ASN A N 1
ATOM 2198 C CA . ASN A 1 297 ? 19.471 0.794 -30.990 1.00 84.25 297 ASN A CA 1
ATOM 2199 C C . ASN A 1 297 ? 19.896 2.261 -30.863 1.00 84.25 297 ASN A C 1
ATOM 2201 O O . ASN A 1 297 ? 19.591 3.080 -31.733 1.00 84.25 297 ASN A O 1
ATOM 2205 N N . VAL A 1 298 ? 20.671 2.572 -29.827 1.00 85.81 298 VAL A N 1
ATOM 2206 C CA . VAL A 1 298 ? 21.297 3.884 -29.631 1.00 85.81 298 VAL A CA 1
ATOM 2207 C C . VAL A 1 298 ? 22.731 3.827 -30.140 1.00 85.81 298 VAL A C 1
ATOM 2209 O O . VAL A 1 298 ? 23.489 2.925 -29.791 1.00 85.81 298 VAL A O 1
ATOM 2212 N N . THR A 1 299 ? 23.112 4.775 -30.999 1.00 87.75 299 THR A N 1
ATOM 2213 C CA . THR A 1 299 ? 24.489 4.870 -31.507 1.00 87.75 299 THR A CA 1
ATOM 2214 C C . THR A 1 299 ? 25.229 6.000 -30.809 1.00 87.75 299 THR A C 1
ATOM 2216 O O . THR A 1 299 ? 24.930 7.173 -31.028 1.00 87.75 299 THR A O 1
ATOM 2219 N N . PHE A 1 300 ? 26.222 5.627 -30.009 1.00 88.19 300 PHE A N 1
ATOM 2220 C CA . PHE A 1 300 ? 27.156 6.540 -29.365 1.00 88.19 300 PHE A CA 1
ATOM 2221 C C . PHE A 1 300 ? 28.297 6.853 -30.324 1.00 88.19 300 PHE A C 1
ATOM 2223 O O . PHE A 1 300 ? 28.835 5.945 -30.963 1.00 88.19 300 PHE A O 1
ATOM 2230 N N . ASN A 1 301 ? 28.667 8.128 -30.413 1.00 89.25 301 ASN A N 1
ATOM 2231 C CA . ASN A 1 301 ? 29.780 8.592 -31.230 1.00 89.25 301 ASN A CA 1
ATOM 2232 C C . ASN A 1 301 ? 30.674 9.507 -30.394 1.00 89.25 301 ASN A C 1
ATOM 2234 O O . ASN A 1 301 ? 30.157 10.380 -29.698 1.00 89.25 301 ASN A O 1
ATOM 2238 N N . VAL A 1 302 ? 31.989 9.335 -30.508 1.00 91.19 302 VAL A N 1
ATOM 2239 C CA . VAL A 1 302 ? 32.984 10.226 -29.898 1.00 91.19 302 VAL A CA 1
ATOM 2240 C C . VAL A 1 302 ? 34.091 10.524 -30.902 1.00 91.19 302 VAL A C 1
ATOM 2242 O O . VAL A 1 302 ? 34.552 9.632 -31.615 1.00 91.19 302 VAL A O 1
ATOM 2245 N N . ASP A 1 303 ? 34.483 11.791 -30.999 1.00 88.62 303 ASP A N 1
ATOM 2246 C CA . ASP A 1 303 ? 35.582 12.236 -31.854 1.00 88.62 303 ASP A CA 1
ATOM 2247 C C . ASP A 1 303 ? 36.868 12.342 -31.028 1.00 88.62 303 ASP A C 1
ATOM 2249 O O . ASP A 1 303 ? 37.003 13.193 -30.151 1.00 88.62 303 ASP A O 1
ATOM 2253 N N . MET A 1 304 ? 37.817 11.464 -31.331 1.00 90.62 304 MET A N 1
ATOM 2254 C CA . MET A 1 304 ? 39.127 11.370 -30.693 1.00 90.62 304 MET A CA 1
ATOM 2255 C C . MET A 1 304 ? 40.233 12.027 -31.531 1.00 90.62 304 MET A C 1
ATOM 2257 O O . MET A 1 304 ? 41.410 11.893 -31.199 1.00 90.62 304 MET A O 1
ATOM 2261 N N . SER A 1 305 ? 39.902 12.740 -32.616 1.00 87.81 305 SER A N 1
ATOM 2262 C CA . SER A 1 305 ? 40.887 13.319 -33.549 1.00 87.81 305 SER A CA 1
ATOM 2263 C C . SER A 1 305 ? 41.833 14.346 -32.916 1.00 87.81 305 SER A C 1
ATOM 2265 O O . SER A 1 305 ? 42.921 14.586 -33.444 1.00 87.81 305 SER A O 1
ATOM 2267 N N . LEU A 1 306 ? 41.438 14.939 -31.786 1.00 88.12 306 LEU A N 1
ATOM 2268 C CA . LEU A 1 306 ? 42.231 15.910 -31.028 1.00 88.12 306 LEU A CA 1
ATOM 2269 C C . LEU A 1 306 ? 42.879 15.325 -29.766 1.00 88.12 306 LEU A C 1
ATOM 2271 O O . LEU A 1 306 ? 43.635 16.027 -29.093 1.00 88.12 306 LEU A O 1
ATOM 2275 N N . TYR A 1 307 ? 42.605 14.062 -29.437 1.00 89.31 307 TYR A N 1
ATOM 2276 C CA . TYR A 1 307 ? 43.230 13.394 -28.303 1.00 89.31 307 TYR A CA 1
ATOM 2277 C C . TYR A 1 307 ? 44.653 12.964 -28.683 1.00 89.31 307 TYR A C 1
ATOM 2279 O O . TYR A 1 307 ? 44.852 1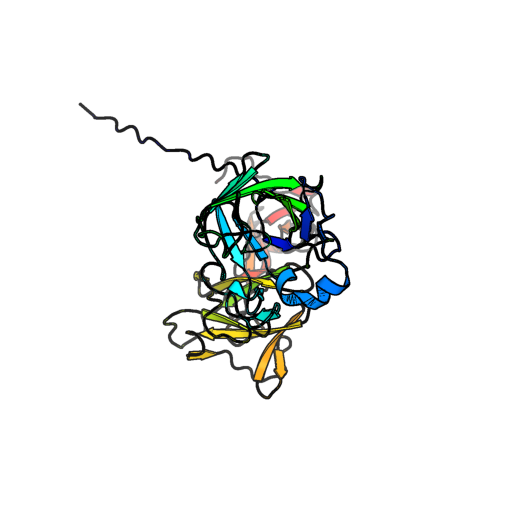2.192 -29.619 1.00 89.31 307 TYR A O 1
ATOM 2287 N N . ALA A 1 308 ? 45.656 13.519 -27.996 1.00 89.50 308 ALA A N 1
ATOM 2288 C CA . ALA A 1 308 ? 47.058 13.424 -28.414 1.00 89.50 308 ALA A CA 1
ATOM 2289 C C . ALA A 1 308 ? 47.833 12.258 -27.777 1.00 89.50 308 ALA A C 1
ATOM 2291 O O . ALA A 1 308 ? 48.868 11.854 -28.315 1.00 89.50 308 ALA A O 1
ATOM 2292 N N . ASP A 1 309 ? 47.360 11.743 -26.642 1.00 93.06 309 ASP A N 1
ATOM 2293 C CA . ASP A 1 309 ? 48.034 10.669 -25.919 1.00 93.06 309 ASP A CA 1
ATOM 2294 C C . ASP A 1 309 ? 47.734 9.303 -26.563 1.00 93.06 309 ASP A C 1
ATOM 2296 O O . ASP A 1 309 ? 46.666 9.108 -27.150 1.00 93.06 309 ASP A O 1
ATOM 2300 N N . PRO A 1 310 ? 48.674 8.342 -26.508 1.00 91.94 310 PRO A N 1
ATOM 2301 C CA . PRO A 1 310 ? 48.464 7.024 -27.094 1.00 91.94 310 PRO A CA 1
ATOM 2302 C C . PRO A 1 310 ? 47.403 6.232 -26.317 1.00 91.94 310 PRO A C 1
ATOM 2304 O O . PRO A 1 310 ? 47.438 6.186 -25.091 1.00 91.94 310 PRO A O 1
ATOM 2307 N N . PHE A 1 311 ? 46.521 5.549 -27.045 1.00 94.06 311 PHE A N 1
ATOM 2308 C CA . PHE A 1 311 ? 45.520 4.617 -26.516 1.00 94.06 311 PHE A CA 1
ATOM 2309 C C . PHE A 1 311 ? 45.342 3.432 -27.475 1.00 94.06 311 PHE A C 1
ATOM 2311 O O . PHE A 1 311 ? 45.763 3.507 -28.636 1.00 94.06 311 PHE A O 1
ATOM 2318 N N . THR A 1 312 ? 44.728 2.342 -27.008 1.00 93.25 312 THR A N 1
ATOM 2319 C CA . THR A 1 312 ? 44.469 1.151 -27.839 1.00 93.25 312 THR A CA 1
ATOM 2320 C C . THR A 1 312 ? 43.011 1.055 -28.273 1.00 93.25 312 THR A C 1
ATOM 2322 O O . THR A 1 312 ? 42.742 0.868 -29.459 1.00 93.25 312 THR A O 1
ATOM 2325 N N . THR A 1 313 ? 42.071 1.180 -27.335 1.00 93.88 313 THR A N 1
ATOM 2326 C CA . THR A 1 313 ? 40.632 1.016 -27.591 1.00 93.88 313 THR A CA 1
ATOM 2327 C C . THR A 1 313 ? 39.825 2.082 -26.860 1.00 93.88 313 THR A C 1
ATOM 2329 O O . THR A 1 313 ? 40.076 2.375 -25.692 1.00 93.88 313 THR A O 1
ATOM 2332 N N . VAL A 1 314 ? 38.829 2.636 -27.552 1.00 96.44 314 VAL A N 1
ATOM 2333 C CA . VAL A 1 314 ? 37.805 3.500 -26.956 1.00 96.44 314 VAL A CA 1
ATOM 2334 C C . VAL A 1 314 ? 36.615 2.642 -26.551 1.00 96.44 314 VAL A C 1
ATOM 2336 O O . VAL A 1 314 ? 36.208 1.759 -27.303 1.00 96.44 314 VAL A O 1
ATOM 2339 N N . TYR A 1 315 ? 36.024 2.926 -25.402 1.00 96.69 315 TYR A N 1
ATOM 2340 C CA . TYR A 1 315 ? 34.857 2.230 -24.877 1.00 96.69 315 TYR A CA 1
ATOM 2341 C C . TYR A 1 315 ? 33.769 3.225 -24.476 1.00 96.69 315 TYR A C 1
ATOM 2343 O O . TYR A 1 315 ? 34.062 4.359 -24.093 1.00 96.69 315 TYR A O 1
ATOM 2351 N N . VAL A 1 316 ? 32.516 2.767 -24.502 1.00 96.12 316 VAL A N 1
ATOM 2352 C CA . VAL A 1 316 ? 31.387 3.461 -23.869 1.00 96.12 316 VAL A CA 1
ATOM 2353 C C . VAL A 1 316 ? 30.846 2.617 -22.713 1.00 96.12 316 VAL A C 1
ATOM 2355 O O . VAL A 1 316 ? 30.463 1.459 -22.890 1.00 96.12 316 VAL A O 1
ATOM 2358 N N . SER A 1 317 ? 30.813 3.197 -21.519 1.00 94.50 317 SER A N 1
ATOM 2359 C CA . SER A 1 317 ? 30.379 2.527 -20.288 1.00 94.50 317 SER A CA 1
ATOM 2360 C C . SER A 1 317 ? 29.265 3.335 -19.632 1.00 94.50 317 SER A C 1
ATOM 2362 O O . SER A 1 317 ? 29.294 4.561 -19.679 1.00 94.50 317 SER A O 1
ATOM 2364 N N . GLY A 1 318 ? 28.281 2.677 -19.025 1.00 92.25 318 GLY A N 1
ATOM 2365 C CA . GLY A 1 318 ? 27.146 3.367 -18.419 1.00 92.25 318 GLY A CA 1
ATOM 2366 C C . GLY A 1 318 ? 26.229 2.457 -17.612 1.00 92.25 318 GLY A C 1
ATOM 2367 O O . GLY A 1 318 ? 26.529 1.282 -17.384 1.00 92.25 318 GLY A O 1
ATOM 2368 N N . GLY A 1 319 ? 25.080 2.991 -17.196 1.00 87.88 319 GLY A N 1
ATOM 2369 C CA . GLY A 1 319 ? 24.090 2.227 -16.427 1.00 87.88 319 GLY A CA 1
ATOM 2370 C C . GLY A 1 319 ? 23.626 0.957 -17.155 1.00 87.88 319 GLY A C 1
ATOM 2371 O O . GLY A 1 319 ? 23.489 -0.098 -16.544 1.00 87.88 319 GLY A O 1
ATOM 2372 N N . PHE A 1 320 ? 23.502 1.026 -18.483 1.00 86.75 320 PHE A N 1
ATOM 2373 C CA . PHE A 1 320 ? 23.080 -0.079 -19.356 1.00 86.75 320 PHE A CA 1
ATOM 2374 C C . PHE A 1 320 ? 24.037 -1.285 -19.405 1.00 86.75 320 PHE A C 1
ATOM 2376 O O . PHE A 1 320 ? 23.652 -2.344 -19.895 1.00 86.75 320 PHE A O 1
ATOM 2383 N N . ASN A 1 321 ? 25.280 -1.156 -18.932 1.00 86.88 321 ASN A N 1
ATOM 2384 C CA . ASN A 1 321 ? 26.238 -2.267 -18.864 1.00 86.88 321 ASN A CA 1
ATOM 2385 C C . ASN A 1 321 ? 26.914 -2.389 -17.490 1.00 86.88 321 ASN A C 1
ATOM 2387 O O . ASN A 1 321 ? 28.008 -2.950 -17.391 1.00 86.88 321 ASN A O 1
ATOM 2391 N N . ASN A 1 322 ? 26.285 -1.842 -16.446 1.00 90.44 322 ASN A N 1
ATOM 2392 C CA . ASN A 1 322 ? 26.815 -1.816 -15.084 1.00 90.44 322 ASN A CA 1
ATOM 2393 C C . ASN A 1 322 ? 28.249 -1.250 -15.002 1.00 90.44 322 ASN A C 1
ATOM 2395 O O . ASN A 1 322 ? 29.107 -1.802 -14.311 1.00 90.44 322 ASN A O 1
ATOM 2399 N N . TRP A 1 323 ? 28.525 -0.183 -15.760 1.00 93.38 323 TRP A N 1
ATOM 2400 C CA . TRP A 1 323 ? 29.828 0.494 -15.811 1.00 93.38 323 TRP A CA 1
ATOM 2401 C C . TRP A 1 323 ? 31.020 -0.412 -16.173 1.00 93.38 323 TRP A C 1
ATOM 2403 O O . TRP A 1 323 ? 32.169 -0.126 -15.830 1.00 93.38 323 TRP A O 1
ATOM 2413 N N . CYS A 1 324 ? 30.771 -1.499 -16.903 1.00 94.06 324 CYS A N 1
ATOM 2414 C CA . CYS A 1 324 ? 31.817 -2.415 -17.345 1.00 94.06 324 CYS A CA 1
ATOM 2415 C C . CYS A 1 324 ? 32.859 -1.713 -18.241 1.00 94.06 324 CYS A C 1
ATOM 2417 O O . CYS A 1 324 ? 32.497 -0.999 -19.185 1.00 94.06 324 CYS A O 1
ATOM 2419 N N . GLY A 1 325 ? 34.146 -1.921 -17.934 1.00 94.06 325 GLY A N 1
ATOM 2420 C CA . GLY A 1 325 ? 35.290 -1.244 -18.564 1.00 94.06 325 GLY A CA 1
ATOM 2421 C C . GLY A 1 325 ? 35.782 -1.854 -19.881 1.00 94.06 325 GLY A C 1
ATOM 2422 O O . GLY A 1 325 ? 36.556 -1.223 -20.587 1.00 94.06 325 GLY A O 1
ATOM 2423 N N . ASP A 1 326 ? 35.337 -3.051 -20.246 1.00 94.38 326 ASP A N 1
ATOM 2424 C CA . ASP A 1 326 ? 35.779 -3.743 -21.465 1.00 94.38 326 ASP A CA 1
ATOM 2425 C C . ASP A 1 326 ? 34.617 -4.318 -22.297 1.00 94.38 326 ASP A C 1
ATOM 2427 O O . ASP A 1 326 ? 34.820 -4.797 -23.410 1.00 94.38 326 ASP A O 1
ATOM 2431 N N . CYS A 1 327 ? 33.375 -4.227 -21.807 1.00 92.81 327 CYS A N 1
ATOM 2432 C CA . CYS A 1 327 ? 32.218 -4.873 -22.435 1.00 92.81 327 CYS A CA 1
ATOM 2433 C C . CYS A 1 327 ? 31.800 -4.271 -23.786 1.00 92.81 327 CYS A C 1
ATOM 2435 O O . CYS A 1 327 ? 31.222 -4.975 -24.610 1.00 92.81 327 CYS A O 1
ATOM 2437 N N . ASN A 1 328 ? 32.047 -2.976 -24.009 1.00 94.25 328 ASN A N 1
ATOM 2438 C CA . ASN A 1 328 ? 31.540 -2.244 -25.176 1.00 94.25 328 ASN A CA 1
ATOM 2439 C C . ASN A 1 328 ? 32.667 -1.498 -25.914 1.00 94.25 328 ASN A C 1
ATOM 2441 O O . ASN A 1 328 ? 32.710 -0.262 -25.871 1.00 94.25 328 ASN A O 1
ATOM 2445 N N . PRO A 1 329 ? 33.596 -2.218 -26.574 1.00 96.19 329 PRO A N 1
ATOM 2446 C CA . PRO A 1 329 ? 34.621 -1.591 -27.398 1.00 96.19 329 PRO A CA 1
ATOM 2447 C C . PRO A 1 329 ? 33.973 -0.883 -28.593 1.00 96.19 329 PRO A C 1
ATOM 2449 O O . PRO A 1 329 ? 33.160 -1.454 -29.325 1.00 96.19 329 PRO A O 1
ATOM 2452 N N . MET A 1 330 ? 34.341 0.376 -28.801 1.00 96.38 330 MET A N 1
ATOM 2453 C CA . MET A 1 330 ? 33.917 1.167 -29.948 1.00 96.38 330 MET A CA 1
ATOM 2454 C C . MET A 1 330 ? 34.775 0.824 -31.168 1.00 96.38 330 MET A C 1
ATOM 2456 O O . MET A 1 330 ? 35.938 0.442 -31.060 1.00 96.38 330 MET A O 1
ATOM 2460 N N . THR A 1 331 ? 34.199 0.968 -32.358 1.00 93.62 331 THR A N 1
ATOM 2461 C CA . THR A 1 331 ? 34.895 0.752 -33.633 1.00 93.62 331 THR A CA 1
ATOM 2462 C C . THR A 1 331 ? 35.311 2.089 -34.239 1.00 93.62 331 THR A C 1
ATOM 2464 O O . THR A 1 331 ? 34.477 2.992 -34.342 1.00 93.62 331 THR A O 1
ATOM 2467 N N . ASP A 1 332 ? 36.563 2.195 -34.691 1.00 89.94 332 ASP A N 1
ATOM 2468 C CA . ASP A 1 332 ? 37.046 3.334 -35.483 1.00 89.94 332 ASP A CA 1
ATOM 2469 C C . ASP A 1 332 ? 36.273 3.416 -36.812 1.00 89.94 332 ASP A C 1
ATOM 2471 O O . ASP A 1 332 ? 36.287 2.498 -37.640 1.00 89.94 332 ASP A O 1
ATOM 2475 N N . ALA A 1 333 ? 35.551 4.516 -36.996 1.00 83.44 333 ALA A N 1
ATOM 2476 C CA . ALA A 1 333 ? 34.767 4.835 -38.183 1.00 83.44 333 ALA A CA 1
ATOM 2477 C C . ALA A 1 333 ? 35.539 5.713 -39.188 1.00 83.44 333 ALA A C 1
ATOM 2479 O O . ALA A 1 333 ? 34.981 6.080 -40.227 1.00 83.44 333 ALA A O 1
ATOM 2480 N N . GLY A 1 334 ? 36.811 6.014 -38.911 1.00 82.12 334 GLY A N 1
ATOM 2481 C CA . GLY A 1 334 ? 37.692 6.857 -39.709 1.00 82.12 334 GLY A CA 1
ATOM 2482 C C . GLY A 1 334 ? 37.735 8.307 -39.224 1.00 82.12 334 GLY A C 1
ATOM 2483 O O . GLY A 1 334 ? 36.831 8.797 -38.551 1.00 82.12 334 GLY A O 1
ATOM 2484 N N . SER A 1 335 ? 38.806 9.019 -39.593 1.00 83.56 335 SER A N 1
ATOM 2485 C CA . SER A 1 335 ? 39.011 10.442 -39.264 1.00 83.56 335 SER A CA 1
ATOM 2486 C C . SER A 1 335 ? 38.961 10.775 -37.764 1.00 83.56 335 SER A C 1
ATOM 2488 O O . SER A 1 335 ? 38.689 11.915 -37.410 1.00 83.56 335 SER A O 1
ATOM 2490 N N . GLY A 1 336 ? 39.253 9.803 -36.893 1.00 83.06 336 GLY A N 1
ATOM 2491 C CA . GLY A 1 336 ? 39.210 9.974 -35.440 1.00 83.06 336 GLY A CA 1
ATOM 2492 C C . GLY A 1 336 ? 37.827 9.772 -34.818 1.00 83.06 336 GLY A C 1
ATOM 2493 O O . GLY A 1 336 ? 37.718 9.853 -33.601 1.00 83.06 336 GLY A O 1
ATOM 2494 N N . LEU A 1 337 ? 36.789 9.467 -35.603 1.00 88.06 337 LEU A N 1
ATOM 2495 C CA . LEU A 1 337 ? 35.451 9.176 -35.091 1.00 88.06 337 LEU A CA 1
ATOM 2496 C C . LEU A 1 337 ? 35.345 7.713 -34.648 1.00 88.06 337 LEU A C 1
ATOM 2498 O O . LEU A 1 337 ? 35.575 6.807 -35.444 1.00 88.06 337 LEU A O 1
ATOM 2502 N N . TRP A 1 338 ? 34.901 7.478 -33.420 1.00 90.12 338 TRP A N 1
ATOM 2503 C CA . TRP A 1 338 ? 34.632 6.147 -32.875 1.00 90.12 338 TRP A CA 1
ATOM 2504 C C . TRP A 1 338 ? 33.142 5.974 -32.619 1.00 90.12 338 TRP A C 1
ATOM 2506 O O . TRP A 1 338 ? 32.476 6.913 -32.177 1.00 90.12 338 TRP A O 1
ATOM 2516 N N . LYS A 1 339 ? 32.609 4.773 -32.881 1.00 91.12 339 LYS A N 1
ATOM 2517 C CA . LYS A 1 339 ? 31.182 4.474 -32.688 1.00 91.12 339 LYS A CA 1
ATOM 2518 C C . LYS A 1 339 ? 30.910 3.122 -32.037 1.00 91.12 339 LYS A C 1
ATOM 2520 O O . LYS A 1 339 ? 31.608 2.145 -32.306 1.00 91.12 339 LYS A O 1
ATOM 2525 N N . ALA A 1 340 ? 29.834 3.056 -31.262 1.00 90.06 340 ALA A N 1
ATOM 2526 C CA . ALA A 1 340 ? 29.229 1.813 -30.792 1.00 90.06 340 ALA A CA 1
ATOM 2527 C C . ALA A 1 340 ? 27.703 1.927 -30.842 1.00 90.06 340 ALA A C 1
ATOM 2529 O O . ALA A 1 340 ? 27.146 2.988 -30.564 1.00 90.06 340 ALA A O 1
ATOM 2530 N N . THR A 1 341 ? 27.031 0.833 -31.197 1.00 89.12 341 THR A N 1
ATOM 2531 C CA . THR A 1 341 ? 25.568 0.746 -31.183 1.00 89.12 341 THR A CA 1
ATOM 2532 C C . THR A 1 341 ? 25.150 -0.205 -30.078 1.00 89.12 341 THR A C 1
ATOM 2534 O O . THR A 1 341 ? 25.515 -1.379 -30.117 1.00 89.12 341 THR A O 1
ATOM 2537 N N . ILE A 1 342 ? 24.397 0.308 -29.110 1.00 89.25 342 ILE A N 1
ATOM 2538 C CA . ILE A 1 342 ? 23.960 -0.428 -27.926 1.00 89.25 342 ILE A CA 1
ATOM 2539 C C . ILE A 1 342 ? 22.428 -0.502 -27.937 1.00 89.25 342 ILE A C 1
ATOM 2541 O O . ILE A 1 342 ? 21.780 0.539 -28.091 1.00 89.25 342 ILE A O 1
ATOM 2545 N N . PRO A 1 343 ? 21.826 -1.696 -27.795 1.00 82.00 343 PRO A N 1
ATOM 2546 C CA . PRO A 1 343 ? 20.393 -1.807 -27.572 1.00 82.00 343 PRO A CA 1
ATOM 2547 C C . PRO A 1 343 ? 20.056 -1.273 -26.175 1.00 82.00 343 PRO A C 1
ATOM 2549 O O . PRO A 1 343 ? 20.623 -1.717 -25.180 1.00 82.00 343 PRO A O 1
ATOM 2552 N N . MET A 1 344 ? 19.139 -0.315 -26.110 1.00 81.56 344 MET A N 1
ATOM 2553 C CA . MET A 1 344 ? 18.663 0.311 -24.879 1.00 81.56 344 MET A CA 1
ATOM 2554 C C . MET A 1 344 ? 17.138 0.293 -24.831 1.00 81.56 344 MET A C 1
ATOM 2556 O O . MET A 1 344 ? 16.484 0.334 -25.871 1.00 81.56 344 MET A O 1
ATOM 2560 N N . THR A 1 345 ? 16.564 0.262 -23.636 1.00 76.50 345 THR A N 1
ATOM 2561 C CA . THR A 1 345 ? 15.113 0.321 -23.448 1.00 76.50 345 THR A CA 1
ATOM 2562 C C . THR A 1 345 ? 14.597 1.739 -23.698 1.00 76.50 345 THR A C 1
ATOM 2564 O O . THR A 1 345 ? 15.125 2.716 -23.164 1.00 76.50 345 THR A O 1
ATOM 2567 N N . VAL A 1 346 ? 13.553 1.874 -24.511 1.00 70.12 346 VAL A N 1
ATOM 2568 C CA . VAL A 1 346 ? 12.887 3.157 -24.760 1.00 70.12 346 VAL A CA 1
ATOM 2569 C C . VAL A 1 346 ? 12.217 3.641 -23.473 1.00 70.12 346 VAL A C 1
ATOM 2571 O O . VAL A 1 346 ? 11.368 2.944 -22.925 1.00 70.12 346 VAL A O 1
ATOM 2574 N N . GLY A 1 347 ? 12.572 4.850 -23.034 1.00 68.56 347 GLY A N 1
ATOM 2575 C CA . GLY A 1 347 ? 12.054 5.468 -21.808 1.00 68.56 347 GLY A CA 1
ATOM 2576 C C . GLY A 1 347 ? 13.031 5.439 -20.632 1.00 68.56 347 GLY A C 1
ATOM 2577 O O . GLY A 1 347 ? 12.886 6.250 -19.718 1.00 68.56 347 GLY A O 1
ATOM 2578 N N . ASP A 1 348 ? 14.064 4.592 -20.684 1.00 72.50 348 ASP A N 1
ATOM 2579 C CA . ASP A 1 348 ? 15.085 4.545 -19.639 1.00 72.50 348 ASP A CA 1
ATOM 2580 C C . ASP A 1 348 ? 15.979 5.790 -19.683 1.00 72.50 348 ASP A C 1
ATOM 2582 O O . ASP A 1 348 ? 16.446 6.229 -20.739 1.00 72.50 348 ASP A O 1
ATOM 2586 N N . VAL A 1 349 ? 16.272 6.329 -18.500 1.00 76.88 349 VAL A N 1
ATOM 2587 C CA . VAL A 1 349 ? 17.339 7.314 -18.310 1.00 76.88 349 VAL A CA 1
ATOM 2588 C C . VAL A 1 349 ? 18.600 6.555 -17.923 1.00 76.88 349 VAL A C 1
ATOM 2590 O O . VAL A 1 349 ? 18.607 5.807 -16.947 1.00 76.88 349 VAL A O 1
ATOM 2593 N N . THR A 1 350 ? 19.681 6.748 -18.676 1.00 84.62 350 THR A N 1
ATOM 2594 C CA . THR A 1 350 ? 20.976 6.138 -18.371 1.00 84.62 350 THR A CA 1
ATOM 2595 C C . THR A 1 350 ? 22.068 7.195 -18.344 1.00 84.62 350 THR A C 1
ATOM 2597 O O . THR A 1 350 ? 22.095 8.103 -19.176 1.00 84.62 350 THR A O 1
ATOM 2600 N N . GLU A 1 351 ? 22.989 7.051 -17.402 1.00 90.25 351 GLU A N 1
ATOM 2601 C CA . GLU A 1 351 ? 24.255 7.773 -17.412 1.00 90.25 351 GLU A CA 1
ATOM 2602 C C . GLU A 1 351 ? 25.287 6.982 -18.218 1.00 90.25 351 GLU A C 1
ATOM 2604 O O . GLU A 1 351 ? 25.252 5.747 -18.243 1.00 90.25 351 GLU A O 1
ATOM 2609 N N . TYR A 1 352 ? 26.214 7.688 -18.865 1.00 93.88 352 TYR A N 1
ATOM 2610 C CA . TYR A 1 352 ? 27.306 7.079 -19.617 1.00 93.88 352 TYR A CA 1
ATOM 2611 C C . TYR A 1 352 ? 28.569 7.947 -19.586 1.00 93.88 352 TYR A C 1
ATOM 2613 O O . TYR A 1 352 ? 28.502 9.148 -19.326 1.00 93.88 352 TYR A O 1
ATOM 2621 N N . LYS A 1 353 ? 29.717 7.327 -19.870 1.00 95.12 353 LYS A N 1
ATOM 2622 C CA . LYS A 1 353 ? 31.006 7.981 -20.125 1.00 95.12 353 LYS A CA 1
ATOM 2623 C C . LYS A 1 353 ? 31.753 7.274 -21.252 1.00 95.12 353 LYS A C 1
ATOM 2625 O O . LYS A 1 353 ? 31.634 6.053 -21.412 1.00 95.12 353 LYS A O 1
ATOM 2630 N N . PHE A 1 354 ? 32.578 8.027 -21.972 1.00 95.94 354 PHE A N 1
ATOM 2631 C CA . PHE A 1 354 ? 33.644 7.448 -22.788 1.00 95.94 354 PHE A CA 1
ATOM 2632 C C . PHE A 1 354 ? 34.902 7.210 -21.944 1.00 95.94 354 PHE A C 1
ATOM 2634 O O . PHE A 1 354 ? 35.234 7.999 -21.055 1.00 95.94 354 PHE A O 1
ATOM 2641 N N . GLN A 1 355 ? 35.611 6.116 -22.211 1.00 95.69 355 GLN A N 1
ATOM 2642 C CA . GLN A 1 355 ? 36.877 5.800 -21.544 1.00 95.69 355 GLN A CA 1
ATOM 2643 C C . GLN A 1 355 ? 37.835 5.058 -22.475 1.00 95.69 355 GLN A C 1
ATOM 2645 O O . GLN A 1 355 ? 37.427 4.512 -23.504 1.00 95.69 355 GLN A O 1
ATOM 2650 N N . LEU A 1 356 ? 39.115 5.086 -22.118 1.00 95.69 356 LEU A N 1
ATOM 2651 C CA . LEU A 1 356 ? 40.199 4.455 -22.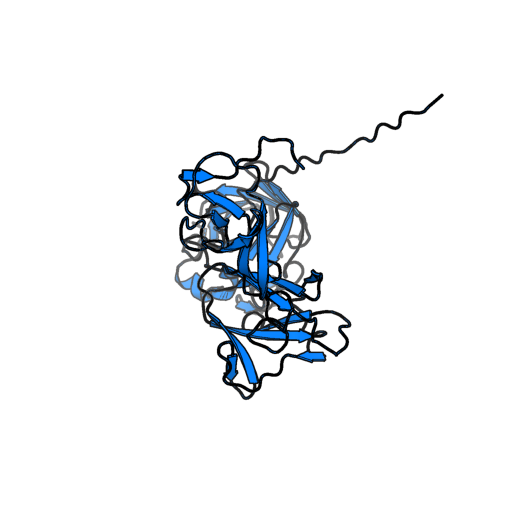857 1.00 95.69 356 LEU A CA 1
ATOM 2652 C C . LEU A 1 356 ? 40.818 3.343 -22.019 1.00 95.69 356 LEU A C 1
ATOM 2654 O O . LEU A 1 356 ? 41.102 3.545 -20.835 1.00 95.69 356 LEU A O 1
ATOM 2658 N N . ASP A 1 357 ? 41.086 2.216 -22.680 1.00 93.56 357 ASP A N 1
ATOM 2659 C CA . ASP A 1 357 ? 41.912 1.123 -22.161 1.00 93.56 357 ASP A CA 1
ATOM 2660 C C . ASP A 1 357 ? 41.538 0.697 -20.726 1.00 93.56 357 ASP A C 1
ATOM 2662 O O . ASP A 1 357 ? 42.381 0.671 -19.832 1.00 93.56 357 ASP A O 1
ATOM 2666 N N . GLU A 1 358 ? 40.259 0.366 -20.519 1.00 92.94 358 GLU A N 1
ATOM 2667 C CA . GLU A 1 358 ? 39.722 -0.162 -19.254 1.00 92.94 358 GLU A CA 1
ATOM 2668 C C . GLU A 1 358 ? 39.841 0.823 -18.080 1.00 92.94 358 GLU A C 1
ATOM 2670 O O . GLU A 1 358 ? 40.361 0.499 -17.011 1.00 92.94 358 GLU A O 1
ATOM 2675 N N . TRP A 1 359 ? 39.319 2.037 -18.269 1.00 93.94 359 TRP A N 1
ATOM 2676 C CA . TRP A 1 359 ? 39.342 3.132 -17.289 1.00 93.94 359 TRP A CA 1
ATOM 2677 C C . TRP A 1 359 ? 40.732 3.722 -17.006 1.00 93.94 359 TRP A C 1
ATOM 2679 O O . TRP A 1 359 ? 40.883 4.488 -16.052 1.00 93.94 359 TRP A O 1
ATOM 2689 N N . ALA A 1 360 ? 41.742 3.440 -17.838 1.00 92.56 360 ALA A N 1
ATOM 2690 C CA . ALA A 1 360 ? 43.046 4.104 -17.741 1.00 92.56 360 ALA A CA 1
ATOM 2691 C C . ALA A 1 360 ? 42.920 5.628 -17.913 1.00 92.56 360 ALA A C 1
ATOM 2693 O O . ALA A 1 360 ? 43.627 6.397 -17.256 1.00 92.56 360 ALA A O 1
ATOM 2694 N N . VAL A 1 361 ? 41.985 6.055 -18.765 1.00 92.25 361 VAL A N 1
ATOM 2695 C CA . VAL A 1 361 ? 41.542 7.445 -18.902 1.00 92.25 361 VAL A CA 1
ATOM 2696 C C . VAL A 1 361 ? 40.024 7.449 -19.018 1.00 92.25 361 VAL A C 1
ATOM 2698 O O . VAL A 1 361 ? 39.463 6.663 -19.776 1.00 92.25 361 VAL A O 1
ATOM 2701 N N . ALA A 1 362 ? 39.359 8.343 -18.293 1.00 90.62 362 ALA A N 1
ATOM 2702 C CA . ALA A 1 362 ? 37.916 8.532 -18.366 1.00 90.62 362 ALA A CA 1
ATOM 2703 C C . ALA A 1 362 ? 37.591 9.966 -18.777 1.00 90.62 362 ALA A C 1
ATOM 2705 O O . ALA A 1 362 ? 38.322 10.902 -18.445 1.00 90.62 362 ALA A O 1
ATOM 2706 N N . GLU A 1 363 ? 36.474 10.135 -19.475 1.00 86.06 363 GLU A N 1
ATOM 2707 C CA . GLU A 1 363 ? 35.880 11.445 -19.690 1.00 86.06 363 GLU A CA 1
ATOM 2708 C C . GLU A 1 363 ? 35.502 12.081 -18.340 1.00 86.06 363 GLU A C 1
ATOM 2710 O O . GLU A 1 363 ? 34.782 11.500 -17.516 1.00 86.06 363 GLU A O 1
ATOM 2715 N N . GLU A 1 364 ? 36.010 13.288 -18.105 1.00 81.81 364 GLU A N 1
ATOM 2716 C CA . GLU A 1 364 ? 35.734 14.091 -16.918 1.00 81.81 364 GLU A CA 1
ATOM 2717 C C . GLU A 1 364 ? 35.233 15.464 -17.360 1.00 81.81 364 GLU A C 1
ATOM 2719 O O . GLU A 1 364 ? 35.951 16.222 -18.015 1.00 81.81 364 GLU A O 1
ATOM 2724 N N . PHE A 1 365 ? 34.002 15.802 -16.981 1.00 69.25 365 PHE A N 1
ATOM 2725 C CA . PHE A 1 365 ? 33.464 17.140 -17.190 1.00 69.25 365 PHE A CA 1
ATOM 2726 C C . PHE A 1 365 ? 33.914 18.042 -16.042 1.00 69.25 365 PHE A C 1
ATOM 2728 O O . PHE A 1 365 ? 33.659 17.765 -14.868 1.00 69.25 365 PHE A O 1
ATOM 2735 N N . VAL A 1 366 ? 34.573 19.154 -16.364 1.00 57.09 366 VAL A N 1
ATOM 2736 C CA . VAL A 1 366 ? 34.826 20.207 -15.376 1.00 57.09 366 VAL A CA 1
ATOM 2737 C C . VAL A 1 366 ? 33.501 20.934 -15.156 1.00 57.09 366 VAL A C 1
ATOM 2739 O O . VAL A 1 366 ? 32.899 21.412 -16.113 1.00 57.09 366 VAL A O 1
ATOM 2742 N N . GLY A 1 367 ? 33.013 20.990 -13.913 1.00 39.22 367 GLY A N 1
ATOM 2743 C CA . GLY A 1 367 ? 31.692 21.551 -13.610 1.00 39.22 367 GLY A CA 1
ATOM 2744 C C . GLY A 1 367 ? 31.479 22.939 -14.228 1.00 39.22 367 GLY A C 1
ATOM 2745 O O . GLY A 1 367 ? 32.230 23.868 -13.930 1.00 39.22 367 GLY A O 1
ATOM 2746 N N . GLY A 1 368 ? 30.449 23.074 -15.071 1.00 44.91 368 GLY A N 1
ATOM 2747 C CA . GLY A 1 368 ? 30.085 24.336 -15.723 1.00 44.91 368 GLY A CA 1
ATOM 2748 C C . GLY A 1 368 ? 29.699 24.248 -17.201 1.00 44.91 368 GLY A C 1
ATOM 2749 O O . GLY A 1 368 ? 29.244 25.255 -17.738 1.00 44.91 368 GLY A O 1
ATOM 2750 N N . GLU A 1 369 ? 29.837 23.094 -17.854 1.00 43.53 369 GLU A N 1
ATOM 2751 C CA . GLU A 1 369 ? 29.334 22.903 -19.219 1.00 43.53 369 GLU A CA 1
ATOM 2752 C C . GLU A 1 369 ? 27.926 22.294 -19.169 1.00 43.53 369 GLU A C 1
ATOM 2754 O O . GLU A 1 369 ? 27.713 21.250 -18.553 1.00 43.53 369 GLU A O 1
ATOM 2759 N N . SER A 1 370 ? 26.958 23.037 -19.716 1.00 38.84 370 SER A N 1
ATOM 2760 C CA . SER A 1 370 ? 25.532 22.694 -19.801 1.00 38.84 370 SER A CA 1
ATOM 2761 C C . SER A 1 370 ? 25.180 22.042 -21.123 1.00 38.84 370 SER A C 1
ATOM 2763 O O . SER A 1 370 ? 25.639 22.618 -22.141 1.00 38.84 370 SER A O 1
#

pLDDT: mean 86.88, std 14.93, range [30.14, 98.75]

=== Feature glossary ===
Key to the feature types in this record:

pLDDT. pLDDT is the predicted lDDT-Cα score: AlphaFold's confidence that the local environment of each residue (all inter-atomic distances within 15 Å) is correctly placed. It is a per-residue number between 0 and 100, with higher meaning more reliable.

Radius of gyration, Cα contacts, bounding box. The geometric summary reports three shape descriptors. Rg (radius of gyration) measures how spread out the Cα atoms are about their centre of mass; compact globular proteins have small Rg, elongated or unfolded ones large. Cα contacts (<8 Å, |i−j|>4) count long-range residue pairs in spatial proximity — high for tightly packed folds, near zero for rods or random coil. The bounding-box extents give the protein's footprint along x, y, z in Å.

Backbone torsions (φ/ψ). Backbone dihedral angles. Every residue except chain termini has a φ (preceding-C → N → Cα → C) and a ψ (N → Cα → C → next-N). They are reported in degrees following the IUPAC sign convention. Secondary structure is essentially a statement about which (φ, ψ) basin each residue occupies.

Contact-map, Ramachandran, and PAE plots. Plot images: a contact map (which residues are close in 3D, as an N×N binary image), a Ramachandran scatter (backbone torsion angles, revealing secondary-structure composition at a glance), and — for AlphaFold structures — a PAE heatmap (pairwise prediction confidence).

Predicted aligned error. Predicted Aligned Error (PAE) is an AlphaFold confidence matrix: entry (i, j) is the expected error in the position of residue j, in ångströms, when the prediction is superimposed on the true structure at residue i. Low PAE within a block of residues means that block is internally rigid and well-predicted; high PAE between two blocks means their relative placement is uncertain even if each block individually is confident.

Secondary structure (3-state, P-SEA). Three-state secondary structure (P-SEA) collapses the eight DSSP classes into helix (a), strand (b), and coil (c). P-SEA assigns these from Cα geometry alone — distances and angles — without requiring backbone oxygens, so it works on any Cα trace.

Solvent-accessible surface area. Solvent-accessible surface area (SASA) is the area in Å² traced out by the centre of a 1.4 Å probe sphere (a water molecule) rolled over the protein's van der Waals surface (Shrake–Rupley / Lee–Richards construction). Buried residues have near-zero SASA; fully exposed residues can exceed 200 Å². The total SASA scales roughly with the number of surface residues.

Foldseek 3Di. The Foldseek 3Di string encodes local tertiary geometry as a 20-letter alphabet — one character per residue — derived from the relative positions of nearby Cα atoms. Unlike the amino-acid sequence, 3Di is a direct function of the 3D structure, so two proteins with the same fold have similar 3Di strings even at low sequence identity.

B-factor. For experimental (PDB) structures, the B-factor (temperature factor) quantifies the positional sprea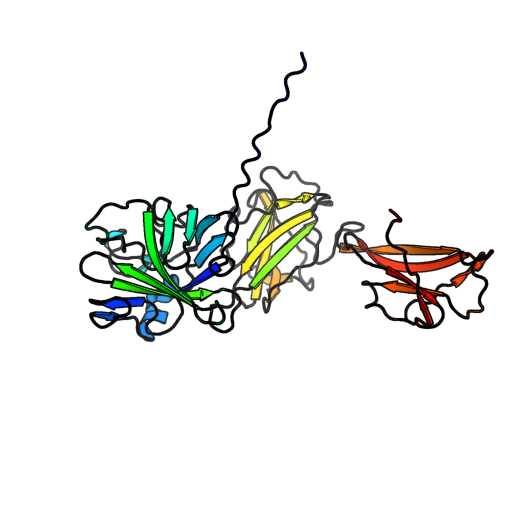d of each atom in the crystal — a combination of thermal vibration and static disorder — in units of Å². High B-factors mark flexible loops or poorly resolved regions; low B-factors mark the rigid, well-ordered core.

mmCIF coordinates. The mmCIF block holds the 3D Cartesian coordinates of each backbone atom (N, Cα, C, O) in ångströms. mmCIF is the PDB's canonical archive format — a tagged-loop text representation of the atomic model.

InterPro / GO / CATH / organism. Functional annotations link the protein to curated databases. InterPro entries identify conserved domains and families by matching the sequence against member-database signatures (Pfam, PROSITE, CDD, …). Gene Ontology (GO) terms describe molecular function, biological process, and cellular component in a controlled vocabulary. CATH places the structure in a hierarchical fold classification (Class/Architecture/Topology/Homologous-superfamily). The organism is the source species.

Rendered structure images. Structure images are PyMOL renders from six orthogonal camera directions. Cartoon representation draws helices as coils and strands as arrows; sticks shows the backbone as bonds; surface shows the solvent-excluded envelope. Rainbow coloring maps sequence position to hue (blue→red, N→C); chain coloring assigns a distinct color per polypeptide.

Sequence. This is the polypeptide sequence — one letter per residue, N-terminus first. Length ranges from a few dozen residues for small domains to over a thousand for large multi-domain proteins.

Secondary structure (8-state, DSSP). The SS8 string is DSSP's per-residue secondary-structure call. α-helix (H) means an i→i+4 H-bond ladder; β-strand (E) means the residue participates in a β-sheet; 3₁₀ (G) and π (I) are tighter and wider helices; T/S are turns/bends; '-' is loop.

Nearest PDB structures. Structural nearest neighbors (via Foldseek easy-search vs the PDB). Reported per hit: target PDB id, E-value, and alignment TM-score. A TM-score above ~0.5 is the conventional threshold for 'same fold'.